Protein AF-A0A9E3T0I4-F1 (afdb_monomer)

Foldseek 3Di:
DPVVVVVVVVVVVVPPPPPDPPPPPPLADPVVLLLVLLQLLLVLCFPPDEQKKFQRFPAKDWDWADDDDPPQSHHGNHMDGLLTTFKMWFAAQDPVVSGWGKMWGFYAKPPALAPPPFGKIKIWFHTKMKGKPQHSVQADDWDNFFDKWFFQAWWFWFADQDPPGDGPDIDGGGDIWTFTAAEPVRQWTFTWDDDPATEITITGQVRTDPDDPNVPHYHDDPPHTHRQLEIEMAWQVVHHSHLLRGGKIKIAGAARYWGWGHYLNAIKTARGIWIWHADPQQKIKIAAQADWMWTPVVDPQTAIAAHQWMWIFRSVQRDNNHTPIDHIDGDDQSRLSSCVSLVSSCVNNVSSHNDRTDGWDWDWDDDDPDTDTATHGPDLCRRCVNVVVCVVVVSHDPVVCCRSCVPVPD

Nearest PDB structures (foldseek):
  6rk4-assembly1_A  TM=6.374E-01  e=1.412E-01  Staphylococcus simulans
  6biq-assembly4_C  TM=4.656E-01  e=5.226E-02  Trichomonas vaginalis
  7aqh-assembly7_E  TM=5.577E-01  e=1.761E-01  Staphylococcus phage 2638A
  7bng-assembly1_A  TM=5.946E-01  e=4.757E-01  Staphylococcus simulans
  4lxc-assembly1_A  TM=3.164E-01  e=1.761E-01  Staphylococcus simulans

Solvent-accessible surface area (backbone atoms only — not comparable to full-atom values): 21949 Å² total; per-residue (Å²): 124,70,70,65,54,55,54,54,53,54,55,58,62,69,65,68,66,81,78,69,79,78,74,76,72,72,82,67,63,63,61,68,53,55,54,50,47,36,43,45,26,32,60,38,38,47,86,66,52,79,42,25,36,24,33,19,28,52,62,44,47,68,45,54,70,69,91,74,65,92,75,63,62,65,51,66,49,29,65,46,54,36,73,40,47,41,33,43,35,27,31,34,55,37,85,88,82,66,41,41,6,26,33,41,32,27,30,44,34,74,56,64,46,62,48,84,94,54,39,27,34,37,36,36,29,11,8,24,38,41,32,46,63,40,55,64,92,70,35,47,74,62,44,69,72,45,48,77,43,34,25,60,36,74,33,64,24,11,69,41,87,45,99,84,39,60,74,71,46,73,47,56,50,71,41,79,36,36,30,45,25,24,34,86,83,67,52,21,33,36,28,46,50,86,72,101,46,54,46,77,28,18,35,51,49,91,38,37,46,81,77,68,83,66,83,81,41,44,72,51,55,98,81,57,40,22,42,65,19,26,25,39,68,47,29,43,62,94,48,78,78,29,72,80,51,45,40,36,38,38,41,34,39,34,83,67,31,80,37,51,36,24,57,66,55,26,32,36,36,36,33,21,31,38,38,38,36,42,50,101,77,59,26,40,36,43,37,22,53,24,45,20,34,32,37,26,64,88,48,100,73,51,46,59,32,40,46,48,19,28,35,41,25,45,53,91,51,45,54,93,32,30,49,63,57,45,80,62,38,75,53,49,63,73,57,46,57,50,50,52,46,54,59,56,38,52,74,45,25,42,83,65,46,89,69,90,75,72,77,50,41,66,49,66,50,86,54,100,87,52,78,52,72,45,79,46,53,98,55,48,72,73,50,39,46,54,45,51,52,33,41,76,69,63,60,38,54,72,68,59,43,41,67,78,38,61,85,79,73,117

Mean predicted aligned error: 8.03 Å

Structure (mmCIF, N/CA/C/O backbone):
data_AF-A0A9E3T0I4-F1
#
_entry.id   AF-A0A9E3T0I4-F1
#
loop_
_atom_site.group_PDB
_atom_site.id
_atom_site.type_symbol
_atom_site.label_atom_id
_atom_site.label_alt_id
_atom_site.label_comp_id
_atom_site.label_asym_id
_atom_site.label_entity_id
_atom_site.label_seq_id
_atom_site.pdbx_PDB_ins_code
_atom_site.Cartn_x
_atom_site.Cartn_y
_atom_site.Cartn_z
_atom_site.occupancy
_atom_site.B_iso_or_equiv
_atom_site.auth_seq_id
_atom_site.auth_comp_id
_atom_site.auth_asym_id
_atom_site.auth_atom_id
_atom_site.pdbx_PDB_model_num
ATOM 1 N N . MET A 1 1 ? -41.297 4.543 79.426 1.00 55.53 1 MET A N 1
ATOM 2 C CA . MET A 1 1 ? -40.274 5.336 78.706 1.00 55.53 1 MET A CA 1
ATOM 3 C C . MET A 1 1 ? -39.296 4.478 77.892 1.00 55.53 1 MET A C 1
ATOM 5 O O . MET A 1 1 ? -38.787 4.969 76.899 1.00 55.53 1 MET A O 1
ATOM 9 N N . ASN A 1 2 ? -39.104 3.191 78.221 1.00 55.69 2 ASN A N 1
ATOM 10 C CA . ASN A 1 2 ? -38.071 2.350 77.587 1.00 55.69 2 ASN A CA 1
ATOM 11 C C . ASN A 1 2 ? -38.501 1.653 76.277 1.00 55.69 2 ASN A C 1
ATOM 13 O O . ASN A 1 2 ? -37.648 1.272 75.488 1.00 55.69 2 ASN A O 1
ATOM 17 N N . LEU A 1 3 ? -39.807 1.534 76.000 1.00 51.41 3 LEU A N 1
ATOM 18 C CA . LEU A 1 3 ? -40.308 0.865 74.785 1.00 51.41 3 LEU A CA 1
ATOM 19 C C . LEU A 1 3 ? -40.292 1.775 73.539 1.00 51.41 3 LEU A C 1
ATOM 21 O O . LEU A 1 3 ? -40.102 1.305 72.424 1.00 51.41 3 LEU A O 1
ATOM 25 N N . ARG A 1 4 ? -40.446 3.095 73.728 1.00 54.53 4 ARG A N 1
ATOM 26 C CA . ARG A 1 4 ? -40.396 4.082 72.632 1.00 54.53 4 ARG A CA 1
ATOM 27 C C . ARG A 1 4 ? -38.970 4.355 72.150 1.00 54.53 4 ARG A C 1
ATOM 29 O O . ARG A 1 4 ? -38.782 4.635 70.975 1.00 54.53 4 ARG A O 1
ATOM 36 N N . LEU A 1 5 ? -37.979 4.223 73.035 1.00 55.31 5 LEU A N 1
ATOM 37 C CA . LEU A 1 5 ? -36.568 4.405 72.691 1.00 55.31 5 LEU A CA 1
ATOM 38 C C . LEU A 1 5 ? -36.035 3.234 71.847 1.00 55.31 5 LEU A C 1
ATOM 40 O O . LEU A 1 5 ? -35.306 3.455 70.886 1.00 55.31 5 LEU A O 1
ATOM 44 N N . GLY A 1 6 ? -36.472 2.004 72.148 1.00 57.31 6 GLY A N 1
ATOM 45 C CA . GLY A 1 6 ? -36.111 0.813 71.371 1.00 57.31 6 GLY A CA 1
ATOM 46 C C . GLY A 1 6 ? -36.679 0.817 69.949 1.00 57.31 6 GLY A C 1
ATOM 47 O O . GLY A 1 6 ? -35.990 0.416 69.018 1.00 57.31 6 GLY A O 1
ATOM 48 N N . LEU A 1 7 ? -37.897 1.338 69.757 1.00 58.22 7 LEU A N 1
ATOM 49 C CA . LEU A 1 7 ? -38.522 1.419 68.432 1.00 58.22 7 LEU A CA 1
ATOM 50 C C . LEU A 1 7 ? -37.847 2.467 67.527 1.00 58.22 7 LEU A C 1
ATOM 52 O O . LEU A 1 7 ? -37.729 2.253 66.326 1.00 58.22 7 LEU A O 1
ATOM 56 N N . ILE A 1 8 ? -37.363 3.572 68.108 1.00 62.03 8 ILE A N 1
ATOM 57 C CA . ILE A 1 8 ? -36.610 4.611 67.386 1.00 62.03 8 ILE A CA 1
ATOM 58 C C . ILE A 1 8 ? -35.216 4.101 66.994 1.00 62.03 8 ILE A C 1
ATOM 60 O O . ILE A 1 8 ? -34.776 4.353 65.876 1.00 62.03 8 ILE A O 1
ATOM 64 N N . LEU A 1 9 ? -34.551 3.325 67.861 1.00 58.12 9 LEU A N 1
ATOM 65 C CA . LEU A 1 9 ? -33.267 2.697 67.527 1.00 58.12 9 LEU A CA 1
ATOM 66 C C . LEU A 1 9 ? -33.405 1.640 66.418 1.00 58.12 9 LEU 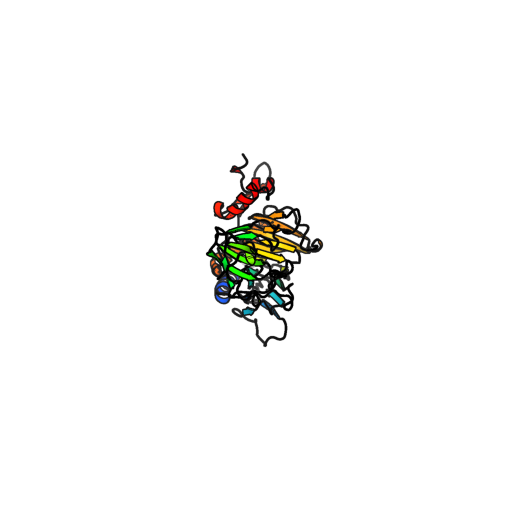A C 1
ATOM 68 O O . LEU A 1 9 ? -32.539 1.550 65.553 1.00 58.12 9 LEU A O 1
ATOM 72 N N . LEU A 1 10 ? -34.502 0.873 66.417 1.00 58.84 10 LEU A N 1
ATOM 73 C CA . LEU A 1 10 ? -34.778 -0.136 65.390 1.00 58.84 10 LEU A CA 1
ATOM 74 C C . LEU A 1 10 ? -35.120 0.503 64.031 1.00 58.84 10 LEU A C 1
ATOM 76 O O . LEU A 1 10 ? -34.691 -0.003 62.998 1.00 58.84 10 LEU A O 1
ATOM 80 N N . LEU A 1 11 ? -35.829 1.642 64.024 1.00 57.75 11 LEU A N 1
ATOM 81 C CA . LEU A 1 11 ? -36.086 2.410 62.800 1.00 57.75 11 LEU A CA 1
ATOM 82 C 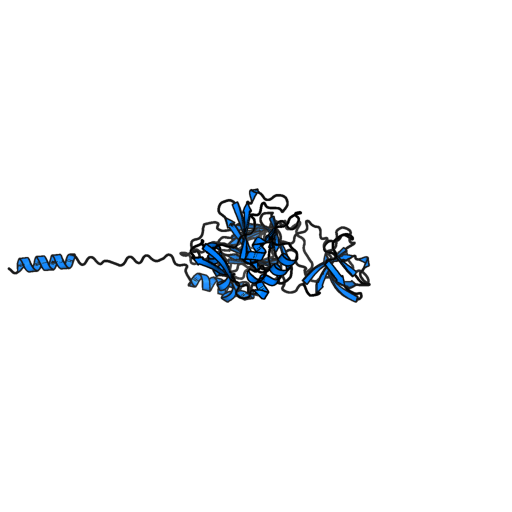C . LEU A 1 11 ? -34.817 3.078 62.247 1.00 57.75 11 LEU A C 1
ATOM 84 O O . LEU A 1 11 ? -34.652 3.139 61.035 1.00 57.75 11 LEU A O 1
ATOM 88 N N . LEU A 1 12 ? -33.909 3.545 63.112 1.00 56.75 12 LEU A N 1
ATOM 89 C CA . LEU A 1 12 ? -32.623 4.119 62.694 1.00 56.75 12 LEU A CA 1
ATOM 90 C C . LEU A 1 12 ? -31.660 3.060 62.132 1.00 56.75 12 LEU A C 1
ATOM 92 O O . LEU A 1 12 ? -30.899 3.369 61.219 1.00 56.75 12 LEU A O 1
ATOM 96 N N . LEU A 1 13 ? -31.726 1.809 62.607 1.00 54.31 13 LEU A N 1
ATOM 97 C CA . LEU A 1 13 ? -30.919 0.707 62.062 1.00 54.31 13 LEU A CA 1
ATOM 98 C C . LEU A 1 13 ? -31.402 0.217 60.684 1.00 54.31 13 LEU A C 1
ATOM 100 O O . LEU A 1 13 ? -30.601 -0.291 59.906 1.00 54.31 13 LEU A O 1
ATOM 104 N N . LEU A 1 14 ? -32.688 0.388 60.362 1.00 54.47 14 LEU A N 1
ATOM 105 C CA . LEU A 1 14 ? -33.283 -0.009 59.076 1.00 54.47 14 LEU A CA 1
ATOM 106 C C . LEU A 1 14 ? -33.079 1.023 57.949 1.00 54.47 14 LEU A C 1
ATOM 108 O O . LEU A 1 14 ? -33.332 0.707 56.790 1.00 54.47 14 LEU A O 1
ATOM 112 N N . VAL A 1 15 ? -32.593 2.230 58.265 1.00 54.12 15 VAL A N 1
ATOM 113 C CA . VAL A 1 15 ? -32.272 3.293 57.285 1.00 54.12 15 VAL A CA 1
ATOM 114 C C . VAL A 1 15 ? -30.789 3.280 56.878 1.00 54.12 15 VAL A C 1
ATOM 116 O O . VAL A 1 15 ? -30.377 4.036 56.002 1.00 54.12 15 VAL A O 1
ATOM 119 N N . ALA A 1 16 ? -29.988 2.345 57.405 1.00 53.03 16 ALA A N 1
ATOM 120 C CA . ALA A 1 16 ? -28.695 1.979 56.826 1.00 53.03 16 ALA A CA 1
ATOM 121 C C . ALA A 1 16 ? -28.902 1.153 55.540 1.00 53.03 16 ALA A C 1
ATOM 123 O O . ALA A 1 16 ? -28.479 0.004 55.424 1.00 53.03 16 ALA A O 1
ATOM 124 N N . VAL A 1 17 ? -29.600 1.744 54.568 1.00 55.88 17 VAL A N 1
ATOM 125 C CA . VAL A 1 17 ? -29.574 1.303 53.180 1.00 55.88 17 VAL A CA 1
ATOM 126 C C . VAL A 1 17 ? -28.122 1.420 52.747 1.00 55.88 17 VAL A C 1
ATOM 128 O O . VAL A 1 17 ? -27.553 2.511 52.712 1.00 55.88 17 VAL A O 1
ATOM 131 N N . VAL A 1 18 ? -27.513 0.269 52.489 1.00 53.00 18 VAL A N 1
ATOM 132 C CA . VAL A 1 18 ? -26.203 0.151 51.867 1.00 53.00 18 VAL A CA 1
ATOM 133 C C . VAL A 1 18 ? -26.298 0.864 50.522 1.00 53.00 18 VAL A C 1
ATOM 135 O O . VAL A 1 18 ? -26.811 0.317 49.550 1.00 53.00 18 VAL A O 1
ATOM 138 N N . VAL A 1 19 ? -25.843 2.114 50.475 1.00 50.12 19 VAL A N 1
ATOM 139 C CA . VAL A 1 19 ? -25.530 2.794 49.223 1.00 50.12 19 VAL A CA 1
ATOM 140 C C . VAL A 1 19 ? -24.282 2.094 48.703 1.00 50.12 19 VAL A C 1
ATOM 142 O O . VAL A 1 19 ? -23.159 2.476 49.023 1.00 50.12 19 VAL A O 1
ATOM 145 N N . MET A 1 20 ? -24.476 0.985 47.986 1.00 51.84 20 MET A N 1
ATOM 146 C CA . MET A 1 20 ? -23.408 0.418 47.176 1.00 51.84 20 MET A CA 1
ATOM 147 C C . MET A 1 20 ? -23.046 1.493 46.151 1.00 51.84 20 MET A C 1
ATOM 149 O O . MET A 1 20 ? -23.946 1.958 45.443 1.00 51.84 20 MET A O 1
ATOM 153 N N . PRO A 1 21 ? -21.781 1.936 46.067 1.00 42.34 21 PRO A N 1
ATOM 154 C CA . PRO A 1 21 ? -21.374 2.708 44.914 1.00 42.34 21 PRO A CA 1
ATOM 155 C C . PRO A 1 21 ? -21.600 1.792 43.711 1.00 42.34 21 PRO A C 1
ATOM 157 O O . PRO A 1 21 ? -20.989 0.730 43.610 1.00 42.34 21 PRO A O 1
ATOM 160 N N . ALA A 1 22 ? -22.530 2.164 42.833 1.00 36.88 22 ALA A N 1
ATOM 161 C CA . ALA A 1 22 ? -22.562 1.605 41.498 1.00 36.88 22 ALA A CA 1
ATOM 162 C C . ALA A 1 22 ? -21.222 1.991 40.869 1.00 36.88 22 ALA A C 1
ATOM 164 O O . ALA A 1 22 ? -21.017 3.148 40.501 1.00 36.88 22 ALA A O 1
ATOM 165 N N . GLN A 1 23 ? -20.272 1.058 40.834 1.00 39.22 23 GLN A N 1
ATOM 166 C CA . GLN A 1 23 ? -19.141 1.204 39.941 1.00 39.22 23 GLN A CA 1
ATOM 167 C C . GLN A 1 23 ? -19.738 1.130 38.540 1.00 39.22 23 GLN A C 1
ATOM 169 O O . GLN A 1 23 ? -20.086 0.055 38.061 1.00 39.22 23 GLN A O 1
ATOM 174 N N . ALA A 1 24 ? -19.931 2.287 37.911 1.00 35.84 24 ALA A N 1
ATOM 175 C CA . ALA A 1 24 ? -19.919 2.345 36.466 1.00 35.84 24 ALA A CA 1
ATOM 176 C C . ALA A 1 24 ? -18.522 1.854 36.075 1.00 35.84 24 ALA A C 1
ATOM 178 O O . ALA A 1 24 ? -17.554 2.602 36.182 1.00 35.84 24 ALA A O 1
ATOM 179 N N . GLN A 1 25 ? -18.386 0.561 35.774 1.00 46.06 25 GLN A N 1
ATOM 180 C CA . GLN A 1 25 ? -17.223 0.077 35.051 1.00 46.06 25 GLN A CA 1
ATOM 181 C C . GLN A 1 25 ? -17.261 0.825 33.725 1.00 46.06 25 GLN A C 1
ATOM 183 O O . GLN A 1 25 ? -18.098 0.537 32.871 1.00 46.06 25 GLN A O 1
ATOM 188 N N . GLU A 1 26 ? -16.424 1.856 33.603 1.00 48.97 26 GLU A N 1
ATOM 189 C CA . GLU A 1 26 ? -16.009 2.330 32.293 1.00 48.97 26 GLU A CA 1
ATOM 190 C C . GLU A 1 26 ? -15.611 1.084 31.509 1.00 48.97 26 GLU A C 1
ATOM 192 O O . GLU A 1 26 ? -14.873 0.231 32.010 1.00 48.97 26 GLU A O 1
ATOM 197 N N . ASP A 1 27 ? -16.191 0.937 30.327 1.00 61.56 27 ASP A N 1
ATOM 198 C CA . ASP A 1 27 ? -16.024 -0.205 29.441 1.00 61.56 27 ASP A CA 1
ATOM 199 C C . ASP A 1 27 ? -14.625 -0.159 28.787 1.00 61.56 27 ASP A C 1
ATOM 201 O O . ASP A 1 27 ? -14.471 -0.071 27.567 1.00 61.56 27 ASP A O 1
ATOM 205 N N . VAL A 1 28 ? -13.591 -0.124 29.636 1.00 73.56 28 VAL A N 1
ATOM 206 C CA . VAL A 1 28 ? -12.182 0.055 29.290 1.00 73.56 28 VAL A CA 1
ATOM 207 C C . VAL A 1 28 ? -11.712 -1.153 28.491 1.00 73.56 28 VAL A C 1
ATOM 209 O O . VAL A 1 28 ? -12.000 -2.304 28.821 1.00 73.56 28 VAL A O 1
ATOM 212 N N . CYS A 1 29 ? -10.964 -0.882 27.427 1.00 83.56 29 CYS A N 1
ATOM 213 C CA . CYS A 1 29 ? -10.322 -1.903 26.618 1.00 83.56 29 CYS A CA 1
ATOM 214 C C . CYS A 1 29 ? -9.434 -2.817 27.485 1.00 83.56 29 CYS A C 1
ATOM 216 O O . CYS A 1 29 ? -8.599 -2.307 28.236 1.00 83.56 29 CYS A O 1
ATOM 218 N N . PRO A 1 30 ? -9.565 -4.155 27.397 1.00 87.50 30 PRO A N 1
ATOM 219 C CA . PRO A 1 30 ? -8.731 -5.072 28.167 1.00 87.50 30 PRO A CA 1
ATOM 220 C C . PRO A 1 30 ? -7.253 -4.979 27.755 1.00 87.50 30 PRO A C 1
ATOM 222 O O . PRO A 1 30 ? -6.804 -5.647 26.824 1.00 87.50 30 PRO A O 1
ATOM 225 N N . ALA A 1 31 ? -6.480 -4.151 28.463 1.00 87.00 31 ALA A N 1
ATOM 226 C CA . ALA A 1 31 ? -5.079 -3.878 28.137 1.00 87.00 31 ALA A CA 1
ATOM 227 C C . ALA A 1 31 ? -4.225 -5.156 28.050 1.00 87.00 31 ALA A C 1
ATOM 229 O O . ALA A 1 31 ? -3.349 -5.252 27.198 1.00 87.00 31 ALA A O 1
ATOM 230 N N . GLU A 1 32 ? -4.518 -6.164 28.877 1.00 89.19 32 GLU A N 1
ATOM 231 C CA . GLU A 1 32 ? -3.823 -7.457 28.854 1.00 89.19 32 GLU A CA 1
ATOM 232 C C . GLU A 1 32 ? -3.977 -8.191 27.513 1.00 89.19 32 GLU A C 1
ATOM 234 O O . GLU A 1 32 ? -3.007 -8.760 27.014 1.00 89.19 32 GLU A O 1
ATOM 239 N N . ILE A 1 33 ? -5.163 -8.138 26.893 1.00 90.19 33 ILE A N 1
ATOM 240 C CA . ILE A 1 33 ? -5.406 -8.776 25.592 1.00 90.19 33 ILE A CA 1
ATOM 241 C C . ILE A 1 33 ? -4.611 -8.059 24.505 1.00 90.19 33 ILE A C 1
ATOM 243 O O . ILE A 1 33 ? -3.944 -8.722 23.714 1.00 90.19 33 ILE A O 1
ATOM 247 N N . LEU A 1 34 ? -4.653 -6.722 24.485 1.00 91.94 34 LEU A N 1
ATOM 248 C CA . LEU A 1 34 ? -3.919 -5.920 23.504 1.00 91.94 34 LEU A CA 1
ATOM 249 C C . LEU A 1 34 ? -2.412 -6.186 23.605 1.00 91.94 34 LEU A C 1
ATOM 251 O O . LEU A 1 34 ? -1.770 -6.475 22.600 1.00 91.94 34 LEU A O 1
ATOM 255 N N . GLU A 1 35 ? -1.845 -6.138 24.812 1.00 92.56 35 GLU A N 1
ATOM 256 C CA . GLU A 1 35 ? -0.412 -6.369 25.016 1.00 92.56 35 GLU A CA 1
ATOM 257 C C . GLU A 1 35 ? 0.003 -7.790 24.615 1.00 92.56 35 GLU A C 1
ATOM 259 O O . GLU A 1 35 ? 0.992 -7.958 23.898 1.00 92.56 35 GLU A O 1
ATOM 264 N N . ARG A 1 36 ? -0.763 -8.813 25.019 1.00 94.19 36 ARG A N 1
ATOM 265 C CA . ARG A 1 36 ? -0.485 -10.207 24.648 1.00 94.19 36 ARG A CA 1
ATOM 266 C C . ARG A 1 36 ? -0.543 -10.403 23.137 1.00 94.19 36 ARG A C 1
ATOM 268 O O . ARG A 1 36 ? 0.401 -10.947 22.571 1.00 94.19 36 ARG A O 1
ATOM 275 N N . ALA A 1 37 ? -1.615 -9.939 22.495 1.00 95.31 37 ALA A N 1
ATOM 276 C CA . ALA A 1 37 ? -1.819 -10.110 21.062 1.00 95.31 37 ALA A CA 1
ATOM 277 C C . ALA A 1 37 ? -0.660 -9.513 20.255 1.00 95.31 37 ALA A C 1
ATOM 279 O O . ALA A 1 37 ? -0.142 -10.162 19.352 1.00 95.31 37 ALA A O 1
ATOM 280 N N . LEU A 1 38 ? -0.193 -8.313 20.618 1.00 95.94 38 LEU A N 1
ATOM 281 C CA . LEU A 1 38 ? 0.902 -7.651 19.910 1.00 95.94 38 LEU A CA 1
ATOM 282 C C . LEU A 1 38 ? 2.272 -8.307 20.155 1.00 95.94 38 LEU A C 1
ATOM 284 O O . LEU A 1 38 ? 3.086 -8.367 19.236 1.00 95.94 38 LEU A O 1
ATOM 288 N N . VAL A 1 39 ? 2.540 -8.820 21.360 1.00 96.56 39 VAL A N 1
ATOM 289 C CA 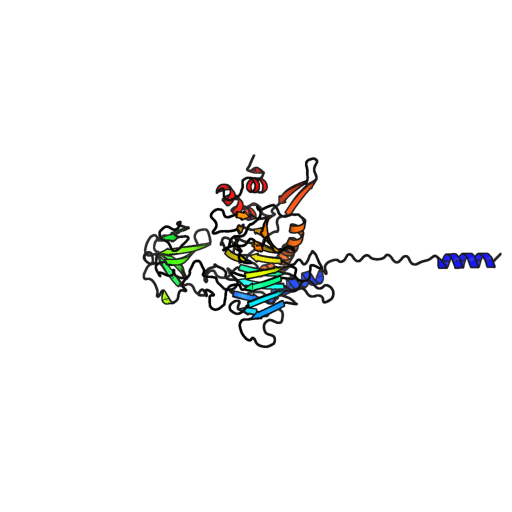. VAL A 1 39 ? 3.782 -9.564 21.649 1.00 96.56 39 VAL A CA 1
ATOM 290 C C . VAL A 1 39 ? 3.813 -10.901 20.904 1.00 96.56 39 VAL A C 1
ATOM 292 O O . VAL A 1 39 ? 4.826 -11.258 20.295 1.00 96.56 39 VAL A O 1
ATOM 295 N N . GLU A 1 40 ? 2.705 -11.642 20.933 1.00 97.19 40 GLU A N 1
ATOM 296 C CA . GLU A 1 40 ? 2.595 -12.922 20.234 1.00 97.19 40 GLU A CA 1
ATOM 297 C C . GLU A 1 40 ? 2.658 -12.735 18.721 1.00 97.19 40 GLU A C 1
ATOM 299 O O . GLU A 1 40 ? 3.399 -13.457 18.064 1.00 97.19 40 GLU A O 1
ATOM 304 N N . LEU A 1 41 ? 1.996 -11.713 18.173 1.00 97.06 41 LEU A N 1
ATOM 305 C CA . LEU A 1 41 ? 2.074 -11.348 16.758 1.00 97.06 41 LEU A CA 1
ATOM 306 C C . LEU A 1 41 ? 3.526 -11.202 16.278 1.00 97.06 41 LEU A C 1
ATOM 308 O O . LEU A 1 41 ? 3.914 -11.816 15.280 1.00 97.06 41 LEU A O 1
ATOM 312 N N . GLY A 1 42 ? 4.337 -10.426 17.008 1.00 97.00 42 GLY A N 1
ATOM 313 C CA . GLY A 1 42 ? 5.752 -10.216 16.687 1.00 97.00 42 GLY A CA 1
ATOM 314 C C . GLY A 1 42 ? 6.561 -11.515 16.664 1.00 97.00 42 GLY A C 1
ATOM 315 O O . GLY A 1 42 ? 7.475 -11.658 15.852 1.00 97.00 42 GLY A O 1
ATOM 316 N N . THR A 1 43 ? 6.194 -12.485 17.505 1.00 97.62 43 THR A N 1
ATOM 317 C CA . THR A 1 43 ? 6.843 -13.802 17.582 1.00 97.62 43 THR A CA 1
ATOM 318 C C . THR A 1 43 ? 6.347 -14.744 16.481 1.00 97.62 43 THR A C 1
ATOM 320 O O . THR A 1 43 ? 7.151 -15.312 15.743 1.00 97.62 43 THR A O 1
ATOM 323 N N . ASN A 1 44 ? 5.029 -14.878 16.337 1.00 98.06 44 ASN A N 1
ATOM 324 C CA . ASN A 1 44 ? 4.366 -15.821 15.439 1.00 98.06 44 ASN A CA 1
ATOM 325 C C . ASN A 1 44 ? 4.671 -15.518 13.966 1.00 98.06 44 ASN A C 1
ATOM 327 O O . ASN A 1 44 ? 4.933 -16.427 13.176 1.00 98.06 44 ASN A O 1
ATOM 331 N N . CYS A 1 45 ? 4.688 -14.233 13.601 1.00 98.06 45 CYS A N 1
ATOM 332 C CA . CYS A 1 45 ? 4.924 -13.791 12.227 1.00 98.06 45 CYS A CA 1
ATOM 333 C C . CYS A 1 45 ? 6.364 -13.354 11.947 1.00 98.06 45 CYS A C 1
ATOM 335 O O . CYS A 1 45 ? 6.639 -12.828 10.867 1.00 98.06 45 CYS A O 1
ATOM 337 N N . ALA A 1 46 ? 7.304 -13.594 12.867 1.00 96.06 46 ALA A N 1
ATOM 338 C CA . ALA A 1 46 ? 8.713 -13.295 12.635 1.00 96.06 46 ALA A CA 1
ATOM 339 C C . ALA A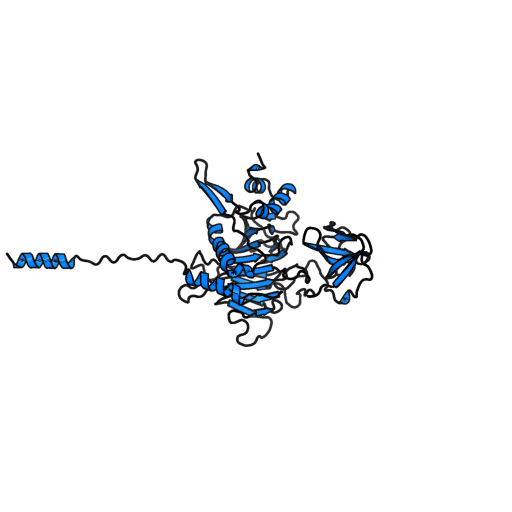 1 46 ? 9.229 -13.975 11.353 1.00 96.06 46 ALA A C 1
ATOM 341 O O . ALA A 1 46 ? 8.827 -15.097 11.022 1.00 96.06 46 ALA A O 1
ATOM 342 N N . ASN A 1 47 ? 10.140 -13.303 10.641 1.00 92.50 47 ASN A N 1
ATOM 343 C CA . ASN A 1 47 ? 10.771 -13.799 9.411 1.00 92.50 47 ASN A CA 1
ATOM 344 C C . ASN A 1 47 ? 9.759 -14.276 8.351 1.00 92.50 47 ASN A C 1
ATOM 346 O O . ASN A 1 47 ? 9.962 -15.305 7.707 1.00 92.50 47 ASN A O 1
ATOM 350 N N . LEU A 1 48 ? 8.630 -13.574 8.202 1.00 94.69 48 LEU A N 1
ATOM 351 C CA . LEU A 1 48 ? 7.672 -13.850 7.133 1.00 94.69 48 LEU A CA 1
ATOM 352 C C . LEU A 1 48 ? 8.333 -13.690 5.767 1.00 94.69 48 LEU A C 1
ATOM 354 O O . LEU A 1 48 ? 8.796 -12.607 5.421 1.00 94.69 48 LEU A O 1
ATOM 358 N N . GLY A 1 49 ? 8.394 -14.789 5.013 1.00 91.50 49 GLY A N 1
ATOM 359 C CA . GLY A 1 49 ? 8.914 -14.799 3.650 1.00 91.50 49 GLY A CA 1
ATOM 360 C C . GLY A 1 49 ? 8.079 -13.919 2.723 1.00 91.50 49 GLY A C 1
ATOM 361 O O . GLY A 1 49 ? 6.975 -13.505 3.071 1.00 91.50 49 GLY A O 1
ATOM 362 N N . ARG A 1 50 ? 8.615 -13.618 1.541 1.00 90.50 50 ARG A N 1
ATOM 363 C CA . ARG A 1 50 ? 7.884 -12.908 0.485 1.00 90.50 50 ARG A CA 1
ATOM 364 C C . ARG A 1 50 ? 6.646 -13.704 0.061 1.00 90.50 50 ARG A C 1
ATOM 366 O O . ARG A 1 50 ? 6.647 -14.929 0.123 1.00 90.50 50 ARG A O 1
ATOM 373 N N . ASN A 1 51 ? 5.610 -12.996 -0.379 1.00 93.88 51 ASN A N 1
ATOM 374 C CA . ASN A 1 51 ? 4.352 -13.548 -0.877 1.00 93.88 51 ASN A CA 1
ATOM 375 C C . ASN A 1 51 ? 3.739 -14.585 0.064 1.00 93.88 51 ASN A C 1
ATOM 377 O O . ASN A 1 51 ? 3.221 -15.604 -0.380 1.00 93.88 51 ASN A O 1
ATOM 381 N N . ASN A 1 52 ? 3.784 -14.315 1.368 1.00 96.88 52 ASN A N 1
ATOM 382 C CA . ASN A 1 52 ? 3.198 -15.180 2.383 1.00 96.88 52 ASN A CA 1
ATOM 383 C C . ASN A 1 52 ? 2.269 -14.395 3.315 1.00 96.88 52 ASN A C 1
ATOM 385 O O . ASN A 1 52 ? 2.560 -13.259 3.692 1.00 96.88 52 ASN A O 1
ATOM 389 N N . ALA A 1 53 ? 1.180 -15.035 3.727 1.00 98.38 53 ALA A N 1
ATOM 390 C CA . ALA A 1 53 ? 0.331 -14.627 4.835 1.00 98.38 53 ALA A CA 1
ATOM 391 C C . ALA A 1 53 ? 0.739 -15.357 6.117 1.00 98.38 53 ALA A C 1
ATOM 393 O O . ALA A 1 53 ? 1.231 -16.484 6.080 1.00 98.38 53 ALA A O 1
ATOM 394 N N . CYS A 1 54 ? 0.500 -14.722 7.257 1.00 98.62 54 CYS A N 1
ATOM 395 C CA . CYS A 1 54 ? 0.681 -15.275 8.587 1.00 98.62 54 CYS A CA 1
ATOM 396 C C . CYS A 1 54 ? -0.582 -15.048 9.416 1.00 98.62 54 CYS A C 1
ATOM 398 O O . CYS A 1 54 ? -1.087 -13.925 9.474 1.00 98.62 54 CYS A O 1
ATOM 400 N N . TYR A 1 55 ? -1.041 -16.101 10.094 1.00 98.31 55 TYR A N 1
ATOM 401 C CA . TYR A 1 55 ? -2.251 -16.078 10.921 1.00 98.31 55 TYR A CA 1
ATOM 402 C C . TYR A 1 55 ? -2.176 -15.066 12.076 1.00 98.31 55 TYR A C 1
ATOM 404 O O . TYR A 1 55 ? -3.202 -14.574 12.500 1.00 98.31 55 TYR A O 1
ATOM 412 N N . GLY A 1 56 ? -0.985 -14.725 12.581 1.00 97.38 56 GLY A N 1
ATOM 413 C CA . GLY A 1 56 ? -0.792 -13.670 13.587 1.00 97.38 56 GLY A CA 1
ATOM 414 C C . GLY A 1 56 ? -1.310 -14.002 14.985 1.00 97.38 56 GLY A C 1
ATOM 415 O O . GLY A 1 56 ? -0.524 -14.439 15.831 1.00 97.38 56 GLY A O 1
ATOM 416 N N . PHE A 1 57 ? -2.595 -13.765 15.239 1.00 95.75 57 PHE A N 1
ATOM 417 C CA . PHE A 1 57 ? -3.269 -13.983 16.524 1.00 95.75 57 PHE A CA 1
ATOM 418 C C . PHE A 1 57 ? -4.692 -14.544 16.322 1.00 95.75 57 PHE A C 1
ATOM 420 O O . PHE A 1 57 ? -5.085 -14.784 15.193 1.00 95.75 57 PHE A O 1
ATOM 427 N N . ASN A 1 58 ? -5.440 -14.818 17.397 1.00 92.94 58 ASN A N 1
ATOM 428 C CA . ASN A 1 58 ? -6.735 -15.526 17.381 1.00 92.94 58 ASN A CA 1
ATOM 429 C C . ASN A 1 58 ? -7.764 -14.972 16.374 1.00 92.94 58 ASN A C 1
ATOM 431 O O . ASN A 1 58 ? -7.799 -13.777 16.125 1.00 92.94 58 ASN A O 1
ATOM 435 N N . ASP A 1 59 ? -8.676 -15.828 15.902 1.00 94.50 59 ASP A N 1
ATOM 436 C CA . ASP A 1 59 ? -9.831 -15.482 15.053 1.00 94.50 59 ASP A CA 1
ATOM 437 C C . ASP A 1 59 ? -9.484 -14.889 13.678 1.00 94.50 59 ASP A C 1
ATOM 439 O O . ASP A 1 59 ? -10.016 -13.861 13.242 1.00 94.50 59 ASP A O 1
ATOM 443 N N . VAL A 1 60 ? -8.616 -15.603 12.964 1.00 97.44 60 VAL A N 1
ATOM 444 C CA . VAL A 1 60 ? -8.349 -15.403 11.537 1.00 97.44 60 VAL A CA 1
ATOM 445 C C . VAL A 1 60 ? -8.938 -16.557 10.729 1.00 97.44 60 VAL A C 1
ATOM 447 O O . VAL A 1 60 ? -8.902 -17.719 11.136 1.00 97.44 60 VAL A O 1
ATOM 450 N N . GLN A 1 61 ? -9.526 -16.224 9.587 1.00 97.06 61 GLN A N 1
ATOM 451 C CA . GLN A 1 61 ? -10.102 -17.153 8.620 1.00 97.06 61 GLN A CA 1
ATOM 452 C C . GLN A 1 61 ? -9.540 -16.830 7.240 1.00 97.06 61 GLN A C 1
ATOM 454 O O . GLN A 1 61 ? -9.320 -15.662 6.927 1.00 97.06 61 GLN A O 1
ATOM 459 N N . ALA A 1 62 ? -9.326 -17.848 6.417 1.00 97.88 62 ALA A N 1
ATOM 460 C CA . ALA A 1 62 ? -8.817 -17.678 5.066 1.00 97.88 62 ALA A CA 1
ATOM 461 C C . ALA A 1 62 ? -9.474 -18.674 4.112 1.00 97.88 62 ALA A C 1
ATOM 463 O O . ALA A 1 62 ? -9.667 -19.838 4.472 1.00 97.88 62 ALA A O 1
ATOM 464 N N . ASP A 1 63 ? -9.768 -18.212 2.900 1.00 97.69 63 ASP A N 1
ATOM 465 C CA . ASP A 1 63 ? -10.201 -19.054 1.792 1.00 97.69 63 ASP A CA 1
ATOM 466 C C . ASP A 1 63 ? -9.062 -19.202 0.782 1.00 97.69 63 ASP A C 1
ATOM 468 O O . ASP A 1 63 ? -8.292 -18.269 0.538 1.00 97.69 63 ASP A O 1
ATOM 472 N N . PHE A 1 64 ? -8.957 -20.388 0.183 1.00 97.12 64 PHE A N 1
ATOM 473 C CA . PHE A 1 64 ? -7.865 -20.747 -0.715 1.00 97.12 64 PHE A CA 1
ATOM 474 C C . PHE A 1 64 ? -8.376 -21.244 -2.060 1.00 97.12 64 PHE A C 1
ATOM 476 O O . PHE A 1 64 ? -9.448 -21.840 -2.181 1.00 97.12 64 PHE A O 1
ATOM 483 N N . VAL A 1 65 ? -7.540 -21.057 -3.072 1.00 93.75 65 VAL A N 1
ATOM 484 C CA . VAL A 1 65 ? -7.734 -21.593 -4.409 1.00 93.75 65 VAL A CA 1
ATOM 485 C C . VAL A 1 65 ? -7.513 -23.104 -4.356 1.00 93.75 65 VAL A C 1
ATOM 487 O O . VAL A 1 65 ? -6.395 -23.594 -4.202 1.00 93.75 65 VAL A O 1
ATOM 490 N N . GLY A 1 66 ? -8.601 -23.858 -4.501 1.00 91.44 66 GLY A N 1
ATOM 491 C CA . GLY A 1 66 ? -8.580 -25.317 -4.424 1.00 91.44 66 GLY A CA 1
ATOM 492 C C . GLY A 1 66 ? -8.706 -25.860 -2.997 1.00 91.44 66 GLY A C 1
ATOM 493 O O . GLY A 1 66 ? -8.923 -25.136 -2.032 1.00 91.44 66 GLY A O 1
ATOM 494 N N . ALA A 1 67 ? -8.639 -27.185 -2.862 1.00 93.12 67 ALA A N 1
ATOM 495 C CA . ALA A 1 67 ? -8.823 -27.844 -1.572 1.00 93.12 67 ALA A CA 1
ATOM 496 C C . ALA A 1 67 ? -7.524 -27.843 -0.751 1.00 93.12 67 ALA A C 1
ATOM 498 O O . ALA A 1 67 ? -6.498 -28.341 -1.214 1.00 93.12 67 ALA A O 1
ATOM 499 N N . VAL A 1 68 ? -7.602 -27.369 0.492 1.00 95.88 68 VAL A N 1
ATOM 500 C CA . VAL A 1 68 ? -6.520 -27.444 1.485 1.00 95.88 68 VAL A CA 1
ATOM 501 C C . VAL A 1 68 ? -6.818 -28.512 2.550 1.00 95.88 68 VAL A C 1
ATOM 503 O O . VAL A 1 68 ? -7.984 -28.861 2.763 1.00 95.88 68 VAL A O 1
ATOM 506 N N . PRO A 1 69 ? -5.798 -29.076 3.226 1.00 94.75 69 PRO A N 1
ATOM 507 C CA . PRO A 1 69 ? -6.011 -30.019 4.322 1.00 94.75 69 PRO A CA 1
ATOM 508 C C . PRO A 1 69 ? -6.817 -29.413 5.479 1.00 94.75 69 PRO A C 1
ATOM 510 O O . PRO A 1 69 ? -6.748 -28.216 5.750 1.00 94.75 69 PRO A O 1
ATOM 513 N N . SER A 1 70 ? -7.531 -30.257 6.227 1.00 92.19 70 SER A N 1
ATOM 514 C CA . SER A 1 70 ? -8.200 -29.825 7.459 1.00 92.19 70 SER A CA 1
ATOM 515 C C . SER A 1 70 ? -7.186 -29.260 8.457 1.00 92.19 70 SER A C 1
ATOM 517 O O . SER A 1 70 ? -6.202 -29.935 8.766 1.00 92.19 70 SER A O 1
ATOM 519 N N . GLY A 1 71 ? -7.455 -28.069 8.993 1.00 91.88 71 GLY A N 1
ATOM 520 C CA . GLY A 1 71 ? -6.561 -27.388 9.934 1.00 91.88 71 GLY A CA 1
ATOM 521 C C . GLY A 1 71 ? -5.422 -26.605 9.272 1.00 91.88 71 GLY A C 1
ATOM 522 O O . GLY A 1 71 ? -4.566 -26.084 9.980 1.00 91.88 71 GLY A O 1
ATOM 523 N N . PHE A 1 72 ? -5.392 -26.498 7.941 1.00 96.50 72 PHE A N 1
ATOM 524 C CA . PHE A 1 72 ? -4.496 -25.564 7.265 1.00 96.50 72 PHE A CA 1
ATOM 525 C C . PHE A 1 72 ? -4.876 -24.116 7.604 1.00 96.50 72 PHE A C 1
ATOM 527 O O . PHE A 1 72 ? -6.051 -23.765 7.516 1.00 96.50 72 PHE A O 1
ATOM 534 N N . PHE A 1 73 ? -3.887 -23.302 7.985 1.00 97.50 73 PHE A N 1
ATOM 535 C CA . PHE A 1 73 ? -4.058 -21.885 8.327 1.00 97.50 73 PHE A CA 1
ATOM 536 C C . PHE A 1 73 ? -5.154 -21.642 9.380 1.00 97.50 73 PHE A C 1
ATOM 538 O O . PHE A 1 73 ? -6.085 -20.866 9.180 1.00 97.50 73 PHE A O 1
ATOM 545 N N . SER A 1 74 ? -5.069 -22.357 10.502 1.00 96.19 74 SER A N 1
ATOM 546 C CA . SER A 1 74 ? -6.109 -22.384 11.539 1.00 96.19 74 SER A CA 1
ATOM 547 C C . SER A 1 74 ? -5.641 -21.946 12.926 1.00 96.19 74 SER A C 1
ATOM 549 O O . SER A 1 74 ? -6.468 -21.820 13.829 1.00 96.19 74 SER A O 1
ATOM 551 N N . GLN A 1 75 ? -4.342 -21.710 13.112 1.00 96.75 75 GLN A N 1
ATOM 552 C CA . GLN A 1 75 ? -3.774 -21.317 14.400 1.00 96.75 75 GLN A CA 1
ATOM 553 C C . GLN A 1 75 ? -2.600 -20.337 14.244 1.00 96.75 75 GLN A C 1
ATOM 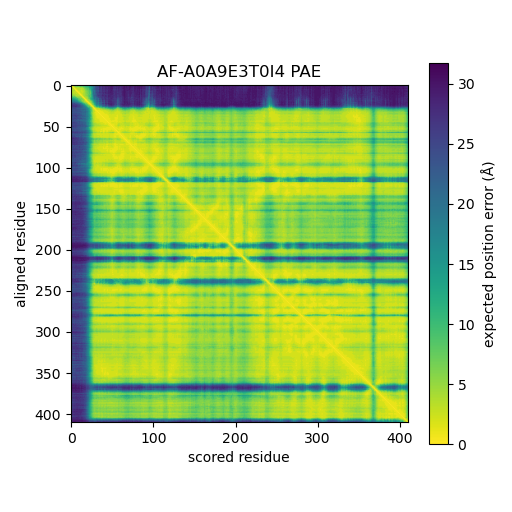555 O O . GLN A 1 75 ? -1.986 -20.258 13.174 1.00 96.75 75 GLN A O 1
ATOM 560 N N . PRO A 1 76 ? -2.234 -19.608 15.316 1.00 97.62 76 PRO A N 1
ATOM 561 C CA . PRO A 1 76 ? -1.101 -18.694 15.279 1.00 97.62 76 PRO A CA 1
ATOM 562 C C . PRO A 1 76 ? 0.199 -19.371 14.824 1.00 97.62 76 PRO A C 1
ATOM 564 O O . PRO A 1 76 ? 0.480 -20.513 15.178 1.00 97.62 76 PRO A O 1
ATOM 567 N N . SER A 1 77 ? 1.017 -18.622 14.080 1.00 97.44 77 SER A N 1
ATOM 568 C CA . SER A 1 77 ? 2.230 -19.072 13.366 1.00 97.44 77 SER A CA 1
ATOM 569 C C . SER A 1 77 ? 2.010 -19.872 12.078 1.00 97.44 77 SER A C 1
ATOM 571 O O . SER A 1 77 ? 2.990 -20.095 11.360 1.00 97.44 77 SER A O 1
ATOM 573 N N . ASP A 1 78 ? 0.777 -20.263 11.738 1.00 98.25 78 ASP A N 1
ATOM 574 C CA . ASP A 1 78 ? 0.506 -20.845 10.422 1.00 98.25 78 ASP A CA 1
ATOM 575 C C . ASP A 1 78 ? 0.780 -19.824 9.306 1.00 98.25 78 ASP A C 1
ATOM 577 O O . ASP A 1 78 ? 0.573 -18.613 9.466 1.00 98.25 78 ASP A O 1
ATOM 581 N N . ARG A 1 79 ? 1.253 -20.333 8.162 1.00 98.00 79 ARG A N 1
ATOM 582 C CA . ARG A 1 79 ? 1.628 -19.547 6.982 1.00 98.00 79 ARG A CA 1
ATOM 583 C C . ARG A 1 79 ? 0.990 -20.124 5.733 1.00 98.00 79 ARG A C 1
ATOM 585 O O . ARG A 1 79 ? 0.799 -21.337 5.647 1.00 98.00 79 ARG A O 1
ATOM 592 N N . ALA A 1 80 ? 0.701 -19.258 4.774 1.00 97.69 80 ALA A N 1
ATOM 593 C CA . ALA A 1 80 ? 0.198 -19.667 3.474 1.00 97.69 80 ALA A CA 1
ATOM 594 C C . ALA A 1 80 ? 0.737 -18.763 2.365 1.00 97.69 80 ALA A C 1
ATOM 596 O O . ALA A 1 80 ? 0.872 -17.556 2.565 1.00 97.69 80 ALA A O 1
ATOM 597 N N . ASP A 1 81 ? 1.005 -19.343 1.197 1.00 96.06 81 ASP A N 1
ATOM 598 C CA . ASP A 1 81 ? 1.428 -18.589 0.019 1.00 96.06 81 ASP A CA 1
ATOM 599 C C . ASP A 1 81 ? 0.279 -17.729 -0.516 1.00 96.06 81 ASP A C 1
ATOM 601 O O . ASP A 1 81 ? -0.851 -18.197 -0.672 1.00 96.06 81 ASP A O 1
ATOM 605 N N . LEU A 1 82 ? 0.578 -16.474 -0.857 1.00 96.19 82 LEU A N 1
ATOM 606 C CA . LEU A 1 82 ? -0.411 -15.548 -1.413 1.00 96.19 82 LEU A CA 1
ATOM 607 C C . LEU A 1 82 ? -0.905 -15.989 -2.793 1.00 96.19 82 LEU A C 1
ATOM 609 O O . LEU A 1 82 ? -2.044 -15.711 -3.132 1.00 96.19 82 LEU A O 1
ATOM 613 N N . ASN A 1 83 ? -0.105 -16.747 -3.551 1.00 92.88 83 ASN A N 1
ATOM 614 C CA . ASN A 1 83 ? -0.489 -17.266 -4.871 1.00 92.88 83 ASN A CA 1
ATOM 615 C C . ASN A 1 83 ? -1.749 -18.151 -4.837 1.00 92.88 83 ASN A C 1
ATOM 617 O O . ASN A 1 83 ? -2.382 -18.356 -5.870 1.00 92.88 83 ASN A O 1
ATOM 621 N N . VAL A 1 84 ? -2.069 -18.734 -3.679 1.00 94.19 84 VAL A N 1
ATOM 622 C CA . VAL A 1 84 ? -3.241 -19.601 -3.493 1.00 94.19 84 VAL A CA 1
ATOM 623 C C . VAL A 1 84 ? -4.225 -19.043 -2.469 1.00 94.19 84 VAL A C 1
ATOM 625 O O . VAL A 1 84 ? -5.253 -19.671 -2.235 1.00 94.19 84 VAL A O 1
ATOM 628 N N . LEU A 1 85 ? -3.933 -17.901 -1.844 1.00 97.19 85 LEU A N 1
ATOM 629 C CA . LEU A 1 85 ? -4.819 -17.254 -0.881 1.00 97.19 85 LEU A CA 1
ATOM 630 C C . LEU A 1 85 ? -5.842 -16.404 -1.636 1.00 97.19 85 LEU A C 1
ATOM 632 O O . LEU A 1 85 ? -5.478 -15.429 -2.279 1.00 97.19 85 LEU A O 1
ATOM 636 N N . GLN A 1 86 ? -7.121 -16.755 -1.535 1.00 97.25 86 GLN A N 1
ATOM 637 C CA . GLN A 1 86 ? -8.199 -16.008 -2.178 1.00 97.25 86 GLN A CA 1
ATOM 638 C C . GLN A 1 86 ? -8.696 -14.871 -1.285 1.00 97.25 86 GLN A C 1
ATOM 640 O O . GLN A 1 86 ? -8.864 -13.743 -1.741 1.00 97.25 86 GLN A O 1
ATOM 645 N N . SER A 1 87 ? -8.940 -15.160 -0.009 1.00 98.19 87 SER A N 1
ATOM 646 C CA . SER A 1 87 ? -9.417 -14.172 0.952 1.00 98.19 87 SER A CA 1
ATOM 647 C C . SER A 1 87 ? -8.804 -14.422 2.323 1.00 98.19 87 SER A C 1
ATOM 649 O O . SER A 1 87 ? -8.445 -15.548 2.671 1.00 98.19 87 SER A O 1
ATOM 651 N N . ILE A 1 88 ? -8.694 -13.365 3.119 1.00 98.56 88 ILE A N 1
ATOM 652 C CA . ILE A 1 88 ? -8.341 -13.448 4.531 1.00 98.56 88 ILE A CA 1
ATOM 653 C C . ILE A 1 88 ? -9.185 -12.460 5.326 1.00 98.56 88 ILE A C 1
ATOM 655 O O . ILE A 1 88 ? -9.331 -11.293 4.961 1.00 98.56 88 ILE A O 1
ATOM 659 N N . ARG A 1 89 ? -9.743 -12.944 6.431 1.00 98.12 89 ARG A N 1
ATOM 660 C CA . ARG A 1 89 ? -10.612 -12.192 7.326 1.00 98.12 89 ARG A CA 1
ATOM 661 C C . ARG A 1 89 ? -10.153 -12.340 8.767 1.00 98.12 89 ARG A C 1
ATOM 663 O O . ARG A 1 89 ? -9.913 -13.446 9.242 1.00 98.12 89 ARG A O 1
ATOM 670 N N . THR A 1 90 ? -10.094 -11.222 9.470 1.00 97.56 90 THR A N 1
ATOM 671 C CA . THR A 1 90 ? -9.799 -11.121 10.899 1.00 97.56 90 THR A CA 1
ATOM 672 C C . THR A 1 90 ? -11.039 -10.622 11.652 1.00 97.56 90 THR A C 1
ATOM 674 O O . THR A 1 90 ? -11.893 -9.943 11.075 1.00 97.56 90 THR A O 1
ATOM 677 N N . ALA A 1 91 ? -11.181 -10.979 12.931 1.00 95.38 91 ALA A N 1
ATOM 678 C CA . ALA A 1 91 ? -12.319 -10.595 13.773 1.00 95.38 91 ALA A CA 1
ATOM 679 C C . ALA A 1 91 ? -12.057 -9.343 14.645 1.00 95.38 91 ALA A C 1
ATOM 681 O O . ALA A 1 91 ? -10.913 -9.074 15.023 1.00 95.38 91 ALA A O 1
ATOM 682 N N . PRO A 1 92 ? -13.096 -8.569 15.023 1.00 94.50 92 PRO A N 1
ATOM 683 C CA . PRO A 1 92 ? -12.936 -7.487 15.996 1.00 94.50 92 PRO A CA 1
ATOM 684 C C . PRO A 1 92 ? -12.540 -8.038 17.376 1.00 94.50 92 PRO A C 1
ATOM 686 O O . PRO A 1 92 ? -12.657 -9.232 17.636 1.00 94.50 92 PRO A O 1
ATOM 689 N N . LEU A 1 93 ? -12.075 -7.163 18.274 1.00 92.69 93 LEU A N 1
ATOM 690 C CA . LEU A 1 93 ? -11.838 -7.542 19.669 1.00 92.69 93 LEU A CA 1
ATOM 691 C C . LEU A 1 93 ? -13.157 -7.982 20.321 1.00 92.69 93 LEU A C 1
ATOM 693 O O . LEU A 1 93 ? -14.091 -7.179 20.397 1.00 92.69 93 LEU A O 1
ATOM 697 N N . ASP A 1 94 ? -13.186 -9.203 20.849 1.00 90.88 94 ASP A N 1
ATOM 698 C CA . ASP A 1 94 ? -14.238 -9.701 21.729 1.00 90.88 94 ASP A CA 1
ATOM 699 C C . ASP A 1 94 ? -13.739 -9.685 23.179 1.00 90.88 94 ASP A C 1
ATOM 701 O O . ASP A 1 94 ? -12.841 -10.434 23.579 1.00 90.88 94 ASP A O 1
ATOM 705 N N . LYS A 1 95 ? -14.323 -8.796 23.989 1.00 88.19 95 LYS A N 1
ATOM 706 C CA . LYS A 1 95 ? -13.945 -8.633 25.401 1.00 88.19 95 LYS A CA 1
ATOM 707 C C . LYS A 1 95 ? -14.334 -9.837 26.264 1.00 88.19 95 LYS A C 1
ATOM 709 O O . LYS A 1 95 ? -13.692 -10.061 27.288 1.00 88.19 95 LYS A O 1
ATOM 714 N N . ALA A 1 96 ? -15.393 -10.560 25.899 1.00 86.50 96 ALA A N 1
ATOM 715 C CA . ALA A 1 96 ? -15.919 -11.678 26.676 1.00 86.50 96 ALA A CA 1
ATOM 716 C C . ALA A 1 96 ? -15.136 -12.966 26.399 1.00 86.50 96 ALA A C 1
ATOM 718 O O . ALA A 1 96 ? -14.760 -13.660 27.343 1.00 86.50 96 ALA A O 1
ATOM 719 N N . GLU A 1 97 ? -14.849 -13.243 25.127 1.00 87.19 97 GLU A N 1
ATOM 720 C CA . GLU A 1 97 ? -14.085 -14.425 24.698 1.00 87.19 97 GLU A CA 1
ATOM 721 C C . GLU A 1 97 ? -12.567 -14.207 24.777 1.00 87.19 97 GLU A C 1
ATOM 723 O O . GLU A 1 97 ? -11.775 -15.151 24.805 1.00 87.19 97 GLU A O 1
ATOM 728 N N . GLY A 1 98 ? -12.133 -12.952 24.874 1.00 86.50 98 GLY A N 1
ATOM 729 C CA . GLY A 1 98 ? -10.731 -12.610 25.042 1.00 86.50 98 GLY A CA 1
ATOM 730 C C . GLY A 1 98 ? -9.908 -12.734 23.755 1.00 86.50 98 GLY A C 1
ATOM 731 O O . GLY A 1 98 ? -8.701 -13.010 23.820 1.00 86.50 98 GLY A O 1
ATOM 732 N N . THR A 1 99 ? -10.553 -12.566 22.598 1.00 89.81 99 THR A N 1
ATOM 733 C CA . THR A 1 99 ? -9.979 -12.765 21.262 1.00 89.81 99 THR A CA 1
ATOM 734 C C . THR A 1 99 ? -9.910 -11.462 20.467 1.00 89.81 99 THR A C 1
ATOM 736 O O . THR A 1 99 ? -10.653 -10.520 20.728 1.00 89.81 99 THR A O 1
ATOM 739 N N . TRP A 1 100 ? -8.970 -11.375 19.522 1.00 94.06 100 TRP A N 1
ATOM 740 C CA . TRP A 1 100 ? -8.802 -10.218 18.639 1.00 94.06 100 TRP A CA 1
ATOM 741 C C . TRP A 1 100 ? -8.108 -10.645 17.344 1.00 94.06 100 TRP A C 1
ATOM 743 O O . TRP A 1 100 ? -6.970 -11.091 17.381 1.00 94.06 100 TRP A O 1
ATOM 753 N N . GLY A 1 101 ? -8.762 -10.489 16.200 1.00 95.88 101 GLY A N 1
ATOM 754 C CA . GLY A 1 101 ? -8.195 -10.851 14.905 1.00 95.88 101 GLY A CA 1
ATOM 755 C C . GLY A 1 101 ? -7.007 -9.987 14.512 1.00 95.88 101 GLY A C 1
ATOM 756 O O . GLY A 1 101 ? -7.158 -8.773 14.351 1.00 95.88 101 GLY A O 1
ATOM 757 N N . ILE A 1 102 ? -5.844 -10.607 14.293 1.00 97.88 102 ILE A N 1
ATOM 758 C CA . ILE A 1 102 ? -4.691 -9.939 13.681 1.00 97.88 102 ILE A CA 1
ATOM 759 C C . ILE A 1 102 ? -3.986 -10.882 12.720 1.00 97.88 102 ILE A C 1
ATOM 761 O O . ILE A 1 102 ? -3.558 -11.944 13.147 1.00 97.88 102 ILE A O 1
ATOM 765 N N . ALA A 1 103 ? -3.772 -10.456 11.476 1.00 98.62 103 ALA A N 1
ATOM 766 C CA . ALA A 1 103 ? -2.982 -11.183 10.485 1.00 98.62 103 ALA A CA 1
ATOM 767 C C . ALA A 1 103 ? -1.977 -10.254 9.794 1.00 98.62 103 ALA A C 1
ATOM 769 O O . ALA A 1 103 ? -2.211 -9.048 9.679 1.00 98.62 103 ALA A O 1
ATOM 770 N N . THR A 1 104 ? -0.882 -10.823 9.288 1.00 98.50 104 THR A N 1
ATOM 771 C CA . THR A 1 104 ? 0.138 -10.077 8.535 1.00 98.50 104 THR A CA 1
ATOM 772 C C . THR A 1 104 ? 0.409 -10.762 7.206 1.00 98.50 104 THR A C 1
ATOM 774 O O . THR A 1 104 ? 0.631 -11.970 7.172 1.00 98.50 104 THR A O 1
ATOM 777 N N . LEU A 1 105 ? 0.431 -10.004 6.115 1.00 98.62 105 LEU A N 1
ATOM 778 C CA . LEU A 1 105 ? 0.840 -10.465 4.794 1.00 98.62 105 LEU A CA 1
ATOM 779 C C . LEU A 1 105 ? 2.109 -9.724 4.388 1.00 98.62 105 LEU A C 1
ATOM 781 O O . LEU A 1 105 ? 2.259 -8.527 4.638 1.00 98.62 105 LEU A O 1
ATOM 785 N N . ASN A 1 106 ? 3.009 -10.445 3.735 1.00 96.94 106 ASN A N 1
ATOM 786 C CA . ASN A 1 106 ? 4.219 -9.896 3.157 1.00 96.94 106 ASN A CA 1
ATOM 787 C C . ASN A 1 106 ? 4.095 -9.923 1.631 1.00 96.94 106 ASN A C 1
ATOM 789 O O . ASN A 1 106 ? 4.400 -10.927 0.991 1.00 96.94 106 ASN A O 1
ATOM 793 N N . VAL A 1 107 ? 3.572 -8.844 1.059 1.00 96.25 107 VAL A N 1
ATOM 794 C CA . VAL A 1 107 ? 3.127 -8.749 -0.337 1.00 96.25 107 VAL A CA 1
ATOM 795 C C . VAL A 1 107 ? 4.249 -8.194 -1.209 1.00 96.25 107 VAL A C 1
ATOM 797 O O . VAL A 1 107 ? 4.858 -7.189 -0.867 1.00 96.25 107 VAL A O 1
ATOM 800 N N . GLN A 1 108 ? 4.533 -8.792 -2.362 1.00 92.44 108 GLN A N 1
ATOM 801 C CA . GLN A 1 108 ? 5.550 -8.256 -3.274 1.00 92.44 108 GLN A CA 1
ATOM 802 C C . GLN A 1 108 ? 5.122 -6.948 -3.965 1.00 92.44 108 GLN A C 1
ATOM 804 O O . GLN A 1 108 ? 5.943 -6.048 -4.145 1.00 92.44 108 GLN A O 1
ATOM 809 N N . ALA A 1 109 ? 3.850 -6.829 -4.357 1.00 93.31 109 ALA A N 1
ATOM 810 C CA . ALA A 1 109 ? 3.332 -5.725 -5.168 1.00 93.31 109 ALA A CA 1
ATOM 811 C C . ALA A 1 109 ? 4.163 -5.514 -6.456 1.00 93.31 109 ALA A C 1
ATOM 813 O O . ALA A 1 109 ? 4.519 -6.471 -7.140 1.00 93.31 109 ALA A O 1
ATOM 814 N N . ASN A 1 110 ? 4.490 -4.272 -6.812 1.00 88.56 110 ASN A N 1
ATOM 815 C CA . ASN A 1 110 ? 5.337 -3.942 -7.965 1.00 88.56 110 ASN A CA 1
ATOM 816 C C . ASN A 1 110 ? 6.848 -4.010 -7.667 1.00 88.56 110 ASN A C 1
ATOM 818 O O . ASN A 1 110 ? 7.638 -3.554 -8.501 1.00 88.56 110 ASN A O 1
ATOM 822 N N . LEU A 1 111 ? 7.257 -4.509 -6.496 1.00 88.94 111 LEU A N 1
ATOM 823 C CA . LEU A 1 111 ? 8.660 -4.536 -6.100 1.00 88.94 111 LEU A CA 1
ATOM 824 C C . LEU A 1 111 ? 9.417 -5.658 -6.823 1.00 88.94 111 LEU A C 1
ATOM 826 O O . LEU A 1 111 ? 8.887 -6.763 -7.006 1.00 88.94 111 LEU A O 1
ATOM 830 N N . PRO A 1 112 ? 10.672 -5.405 -7.225 1.00 81.94 112 PRO A N 1
ATOM 831 C CA . PRO A 1 112 ? 11.456 -6.400 -7.932 1.00 81.94 112 PRO A CA 1
ATOM 832 C C . PRO A 1 112 ? 11.809 -7.600 -7.044 1.00 81.94 112 PRO A C 1
ATOM 834 O O . PRO A 1 112 ? 11.831 -7.498 -5.813 1.00 81.94 112 PRO A O 1
ATOM 837 N N . GLY A 1 113 ? 12.055 -8.755 -7.672 1.00 73.50 113 GLY A N 1
ATOM 838 C CA . GLY A 1 113 ? 12.432 -10.029 -7.020 1.00 73.50 113 GLY A CA 1
ATOM 839 C C . GLY A 1 113 ? 13.624 -9.912 -6.068 1.00 73.50 113 GLY A C 1
ATOM 840 O O . GLY A 1 113 ? 13.635 -10.407 -4.949 1.00 73.50 113 GLY A O 1
ATOM 841 N N . ALA A 1 114 ? 14.600 -9.143 -6.514 1.00 67.44 114 ALA A N 1
ATOM 842 C CA . ALA A 1 114 ? 15.956 -9.160 -6.013 1.00 67.44 114 ALA A CA 1
ATOM 843 C C . ALA A 1 114 ? 16.284 -8.302 -4.800 1.00 67.44 114 ALA A C 1
ATOM 845 O O . ALA A 1 114 ? 17.441 -8.285 -4.390 1.00 67.44 114 ALA A O 1
ATOM 846 N N . LEU A 1 115 ? 15.348 -7.487 -4.320 1.00 69.38 115 LEU A N 1
ATOM 847 C CA . LEU A 1 115 ? 15.609 -6.608 -3.187 1.00 69.38 115 LEU A CA 1
ATOM 848 C C . LEU A 1 115 ? 15.425 -7.438 -1.911 1.00 69.38 115 LEU A C 1
ATOM 850 O O . LEU A 1 115 ? 14.282 -7.702 -1.518 1.00 69.38 115 LEU A O 1
ATOM 854 N N . PRO A 1 116 ? 16.517 -7.912 -1.273 1.00 63.88 116 PRO A N 1
ATOM 855 C CA . PRO A 1 116 ? 16.392 -8.833 -0.160 1.00 63.88 116 PRO A CA 1
ATOM 856 C C . PRO A 1 116 ? 15.707 -8.125 1.008 1.00 63.88 116 PRO A C 1
ATOM 858 O O . PRO A 1 116 ? 16.109 -7.041 1.425 1.00 63.88 116 PRO A O 1
ATOM 861 N N . GLY A 1 117 ? 14.656 -8.749 1.537 1.00 66.25 117 GLY A N 1
ATOM 862 C CA . GLY A 1 117 ? 13.903 -8.229 2.679 1.00 66.25 117 GLY A CA 1
ATOM 863 C C . GLY A 1 117 ? 12.936 -7.086 2.359 1.00 66.25 117 GLY A C 1
ATOM 864 O O . GLY A 1 117 ? 12.244 -6.636 3.265 1.00 66.25 117 GLY A O 1
ATOM 865 N N . GLN A 1 118 ? 12.830 -6.641 1.103 1.00 76.44 118 GLN A N 1
ATOM 866 C CA . GLN A 1 118 ? 11.942 -5.542 0.734 1.00 76.44 118 GLN A CA 1
ATOM 867 C C . GLN A 1 118 ? 10.659 -6.049 0.092 1.00 76.44 118 GLN A C 1
ATOM 869 O O . GLN A 1 118 ? 10.664 -6.645 -0.981 1.00 76.44 118 GLN A O 1
ATOM 874 N N . ASN A 1 119 ? 9.551 -5.785 0.765 1.00 90.19 119 ASN A N 1
ATOM 875 C CA . ASN A 1 119 ? 8.197 -6.173 0.398 1.00 90.19 119 ASN A CA 1
ATOM 876 C C . ASN A 1 119 ? 7.235 -5.105 0.918 1.00 90.19 119 ASN A C 1
ATOM 878 O O . ASN A 1 119 ? 7.651 -4.120 1.517 1.00 90.19 119 ASN A O 1
ATOM 882 N N . VAL A 1 120 ? 5.944 -5.305 0.748 1.00 95.62 120 VAL A N 1
ATOM 883 C CA . VAL A 1 120 ? 4.904 -4.476 1.337 1.00 95.62 120 VAL A CA 1
ATOM 884 C C . VAL A 1 120 ? 4.250 -5.256 2.464 1.00 95.62 120 VAL A C 1
ATOM 886 O O . VAL A 1 120 ? 3.672 -6.319 2.253 1.00 95.62 120 VAL A O 1
ATOM 889 N N . VAL A 1 121 ? 4.348 -4.730 3.675 1.00 97.62 121 VAL A N 1
ATOM 890 C CA . VAL A 1 121 ? 3.714 -5.318 4.851 1.00 97.62 121 VAL A CA 1
ATOM 891 C C . VAL A 1 121 ? 2.270 -4.857 4.883 1.00 97.62 121 VAL A C 1
ATOM 893 O O . VAL A 1 121 ? 2.007 -3.657 4.987 1.00 97.62 121 VAL A O 1
ATOM 896 N N . PHE A 1 122 ? 1.340 -5.801 4.801 1.00 98.62 122 PHE A N 1
ATOM 897 C CA . PHE A 1 122 ? -0.068 -5.559 5.088 1.00 98.62 122 PHE A CA 1
ATOM 898 C C . PHE A 1 122 ? -0.353 -6.146 6.465 1.00 98.62 122 PHE A C 1
ATOM 900 O O . PHE A 1 122 ? -0.117 -7.330 6.687 1.00 98.62 122 PHE A O 1
ATOM 907 N N . MET A 1 123 ? -0.867 -5.346 7.392 1.00 98.62 123 MET A N 1
ATOM 908 C CA . MET A 1 123 ? -1.305 -5.835 8.699 1.00 98.62 123 MET A CA 1
ATOM 909 C C . MET A 1 123 ? -2.786 -5.528 8.886 1.00 98.62 123 MET A C 1
ATOM 911 O O . MET A 1 123 ? -3.204 -4.370 8.852 1.00 98.62 123 MET A O 1
ATOM 915 N N . LEU A 1 124 ? -3.565 -6.590 9.069 1.00 98.56 124 LEU A N 1
ATOM 916 C CA . LEU A 1 124 ? -4.998 -6.558 9.317 1.00 98.56 124 LEU A CA 1
ATOM 917 C C . LEU A 1 124 ? -5.202 -6.546 10.828 1.00 98.56 124 LEU A C 1
ATOM 919 O O . LEU A 1 124 ? -4.775 -7.478 11.502 1.00 98.56 124 LEU A O 1
ATOM 923 N N . LEU A 1 125 ? -5.831 -5.501 11.359 1.00 96.56 125 LEU A N 1
ATOM 924 C CA . LEU A 1 125 ? -6.123 -5.356 12.786 1.00 96.56 125 LEU A CA 1
ATOM 925 C C . LEU A 1 125 ? -7.628 -5.305 12.997 1.00 96.56 125 LEU A C 1
ATOM 927 O O . LEU A 1 125 ? -8.287 -4.475 12.378 1.00 96.56 125 LEU A O 1
ATOM 931 N N . GLY A 1 126 ? -8.165 -6.119 13.905 1.00 95.44 126 GLY A N 1
ATOM 932 C CA . GLY A 1 126 ? -9.595 -6.127 14.208 1.00 95.44 126 GLY A CA 1
ATOM 933 C C . GLY A 1 126 ? -10.421 -6.721 13.073 1.00 95.44 126 GLY A C 1
ATOM 934 O O . GLY A 1 126 ? -9.995 -7.668 12.426 1.00 95.44 126 GLY A O 1
ATOM 935 N N . ALA A 1 127 ? -11.615 -6.189 12.823 1.00 95.94 127 ALA A N 1
ATOM 936 C CA . ALA A 1 127 ? -12.484 -6.691 11.766 1.00 95.94 127 ALA A CA 1
ATOM 937 C C . ALA A 1 127 ? -12.022 -6.193 10.393 1.00 95.94 127 ALA A C 1
ATOM 939 O O . ALA A 1 127 ? -12.392 -5.088 9.991 1.00 95.94 127 ALA A O 1
ATOM 940 N N . VAL A 1 128 ? -11.230 -6.984 9.675 1.00 97.81 128 VAL A N 1
ATOM 941 C CA . VAL A 1 128 ? -10.757 -6.653 8.325 1.00 97.81 128 VAL A CA 1
ATOM 942 C C . VAL A 1 128 ? -10.940 -7.865 7.435 1.00 97.81 128 VAL A C 1
ATOM 944 O O . VAL A 1 128 ? -10.603 -8.975 7.825 1.00 97.81 128 VAL A O 1
ATOM 947 N N . GLU A 1 129 ? -11.461 -7.649 6.238 1.00 98.25 129 GLU A N 1
ATOM 948 C CA . GLU A 1 129 ? -11.527 -8.651 5.182 1.00 98.25 129 GLU A CA 1
ATOM 949 C C . GLU A 1 129 ? -10.772 -8.115 3.973 1.00 98.25 129 GLU A C 1
ATOM 951 O O . GLU A 1 129 ? -10.952 -6.951 3.611 1.00 98.25 129 GLU A O 1
ATOM 956 N N . ILE A 1 130 ? -9.906 -8.945 3.396 1.00 98.31 130 ILE A N 1
ATOM 957 C CA . ILE A 1 130 ? -9.210 -8.696 2.136 1.00 98.31 130 ILE A CA 1
ATOM 958 C C . ILE A 1 130 ? -9.490 -9.873 1.207 1.00 98.31 130 ILE A C 1
ATOM 960 O O . ILE A 1 130 ? -9.338 -11.023 1.612 1.00 98.31 130 ILE A O 1
ATOM 964 N N . GLU A 1 131 ? -9.857 -9.581 -0.033 1.00 98.50 131 GLU A N 1
ATOM 965 C CA . GLU A 1 131 ? -10.004 -10.545 -1.123 1.00 98.50 131 GLU A CA 1
ATOM 966 C C . GLU A 1 131 ? -9.045 -10.158 -2.253 1.00 98.50 131 GLU A C 1
ATOM 968 O O . GLU A 1 131 ? -9.007 -8.990 -2.655 1.00 98.50 131 GLU A O 1
ATOM 973 N N . ASP A 1 132 ? -8.263 -11.117 -2.751 1.00 98.06 132 ASP A N 1
ATOM 974 C CA . ASP A 1 132 ? -7.366 -10.883 -3.881 1.00 98.06 132 ASP A CA 1
ATOM 975 C C . ASP A 1 132 ? -8.189 -10.559 -5.135 1.00 98.06 132 ASP A C 1
ATOM 977 O O . ASP A 1 132 ? -9.116 -11.283 -5.502 1.00 98.06 132 ASP A O 1
ATOM 981 N N . ALA A 1 133 ? -7.848 -9.460 -5.803 1.00 97.38 133 ALA A N 1
ATOM 982 C CA . ALA A 1 133 ? -8.449 -9.067 -7.074 1.00 97.38 133 ALA A CA 1
ATOM 983 C C . ALA A 1 133 ? -7.556 -9.438 -8.271 1.00 97.38 133 ALA A C 1
ATOM 985 O O . ALA A 1 133 ? -7.823 -9.007 -9.396 1.00 97.38 133 ALA A O 1
ATOM 986 N N . VAL A 1 134 ? -6.492 -10.213 -8.040 1.00 96.88 134 VAL A N 1
ATOM 987 C CA . VAL A 1 134 ? -5.613 -10.783 -9.062 1.00 96.88 134 VAL A CA 1
ATOM 988 C C . VAL A 1 134 ? -5.894 -12.285 -9.179 1.00 96.88 134 VAL A C 1
ATOM 990 O O . VAL A 1 134 ? -5.531 -13.047 -8.284 1.00 96.88 134 VAL A O 1
ATOM 993 N N . PRO A 1 135 ?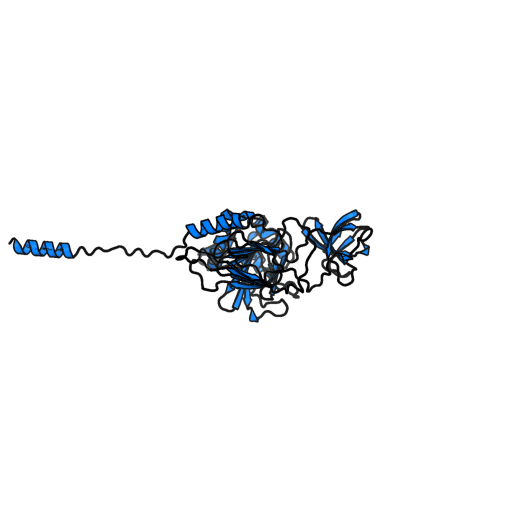 -6.5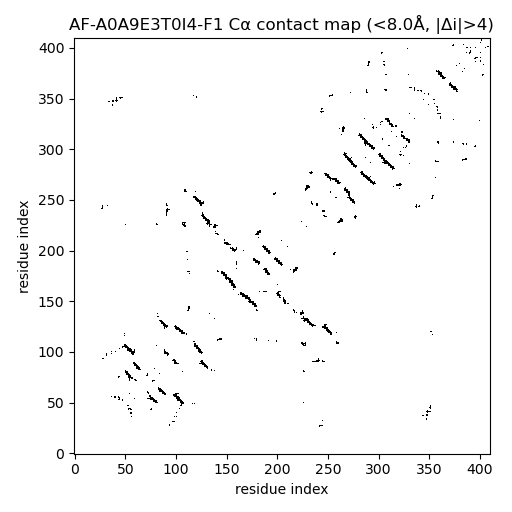25 -12.750 -10.273 1.00 91.12 135 PRO A N 1
ATOM 994 C CA . PRO A 1 135 ? -6.722 -14.177 -10.498 1.00 91.12 135 PRO A CA 1
ATOM 995 C C . PRO A 1 135 ? -5.375 -14.923 -10.533 1.00 91.12 135 PRO A C 1
ATOM 997 O O . PRO A 1 135 ? -4.452 -14.454 -11.205 1.00 91.12 135 PRO A O 1
ATOM 1000 N N . PRO A 1 136 ? -5.235 -16.086 -9.868 1.00 89.81 136 PRO A N 1
ATOM 1001 C CA . PRO A 1 136 ? -3.982 -16.847 -9.838 1.00 89.81 136 PRO A CA 1
ATOM 1002 C C . PRO A 1 136 ? -3.429 -17.198 -11.224 1.00 89.81 136 PRO A C 1
ATOM 1004 O O . PRO A 1 136 ? -2.217 -17.253 -11.412 1.00 89.81 136 PRO A O 1
ATOM 1007 N N . GLU A 1 137 ? -4.306 -17.436 -12.199 1.00 90.00 137 GLU A N 1
ATOM 1008 C CA . GLU A 1 137 ? -3.947 -17.721 -13.590 1.00 90.00 137 GLU A CA 1
ATOM 1009 C C . GLU A 1 137 ? -3.375 -16.515 -14.352 1.00 90.00 137 GLU A C 1
ATOM 1011 O O . GLU A 1 137 ? -2.620 -16.709 -15.306 1.00 90.00 137 GLU A O 1
ATOM 1016 N N . ASP A 1 138 ? -3.703 -15.296 -13.918 1.00 91.19 138 ASP A N 1
ATOM 1017 C CA . ASP A 1 138 ? -3.261 -14.032 -14.517 1.00 91.19 138 ASP A CA 1
ATOM 1018 C C . ASP A 1 138 ? -2.124 -13.374 -13.712 1.00 91.19 138 ASP A C 1
ATOM 1020 O O . ASP A 1 138 ? -1.519 -12.390 -14.154 1.00 91.19 138 ASP A O 1
ATOM 1024 N N . ALA A 1 139 ? -1.828 -13.904 -12.522 1.00 93.56 139 ALA A N 1
ATOM 1025 C CA . ALA A 1 139 ? -0.840 -13.356 -11.612 1.00 93.56 139 ALA A CA 1
ATOM 1026 C C . ALA A 1 139 ? 0.573 -13.392 -12.213 1.00 93.56 139 ALA A C 1
ATOM 1028 O O . ALA A 1 139 ? 1.103 -14.432 -12.612 1.00 93.56 139 ALA A O 1
ATOM 1029 N N . LEU A 1 140 ? 1.230 -12.232 -12.215 1.00 93.94 140 LEU A N 1
ATOM 1030 C CA . LEU A 1 140 ? 2.634 -12.105 -12.573 1.00 93.94 140 LEU A CA 1
ATOM 1031 C C . LEU A 1 140 ? 3.491 -12.720 -11.464 1.00 93.94 140 LEU A C 1
ATOM 1033 O O . LEU A 1 140 ? 3.582 -12.170 -10.366 1.00 93.94 140 LEU A O 1
ATOM 1037 N N . ILE A 1 141 ? 4.176 -13.816 -11.778 1.00 91.19 141 ILE A N 1
ATOM 1038 C CA . ILE A 1 141 ? 5.188 -14.403 -10.900 1.00 91.19 141 ILE A CA 1
ATOM 1039 C C . ILE A 1 141 ? 6.558 -13.904 -11.343 1.00 91.19 141 ILE A C 1
ATOM 1041 O O . ILE A 1 141 ? 7.013 -14.186 -12.451 1.00 91.19 141 ILE A O 1
ATOM 1045 N N . LEU A 1 142 ? 7.194 -13.121 -10.478 1.00 88.81 142 LEU A N 1
ATOM 1046 C CA . LEU A 1 142 ? 8.544 -12.610 -10.691 1.00 88.81 142 LEU A CA 1
ATOM 1047 C C . LEU A 1 142 ? 9.569 -13.622 -10.161 1.00 88.81 142 LEU A C 1
ATOM 1049 O O . LEU A 1 142 ? 9.284 -14.294 -9.169 1.00 88.81 142 LEU A O 1
ATOM 1053 N N . PRO A 1 143 ? 10.748 -13.737 -10.793 1.00 84.94 143 PRO A N 1
ATOM 1054 C CA . PRO A 1 143 ? 11.778 -14.659 -10.337 1.00 84.94 143 PRO A CA 1
ATOM 1055 C C . PRO A 1 143 ? 12.340 -14.220 -8.977 1.00 84.94 143 PRO A C 1
ATOM 1057 O O . PRO A 1 143 ? 12.556 -13.026 -8.749 1.00 84.94 143 PRO A O 1
ATOM 1060 N N . ASP A 1 144 ? 12.595 -15.189 -8.094 1.00 79.94 144 ASP A N 1
ATOM 1061 C CA . ASP A 1 144 ? 13.237 -14.944 -6.793 1.00 79.94 144 ASP A CA 1
ATOM 1062 C C . ASP A 1 144 ? 14.683 -14.459 -6.977 1.00 79.94 144 ASP A C 1
ATOM 1064 O O . ASP A 1 144 ? 15.119 -13.508 -6.327 1.00 79.94 144 ASP A O 1
ATOM 1068 N N . ASP A 1 145 ? 15.396 -15.072 -7.925 1.00 81.88 145 ASP A N 1
ATOM 1069 C CA . ASP A 1 145 ? 16.747 -14.689 -8.314 1.00 81.88 145 ASP A CA 1
ATOM 1070 C C . ASP A 1 145 ? 16.694 -13.831 -9.589 1.00 81.88 145 ASP A C 1
ATOM 1072 O O . ASP A 1 145 ? 16.316 -14.330 -10.655 1.00 81.88 145 ASP A O 1
ATOM 1076 N N . PRO A 1 146 ? 17.062 -12.539 -9.533 1.00 83.31 146 PRO A N 1
ATOM 1077 C CA . PRO A 1 146 ? 17.111 -11.718 -10.734 1.00 83.31 146 PRO A CA 1
ATOM 1078 C C . PRO A 1 146 ? 18.223 -12.158 -11.684 1.00 83.31 146 PRO A C 1
ATOM 1080 O O . PRO A 1 146 ? 19.272 -12.670 -11.289 1.00 83.31 146 PRO A O 1
ATOM 1083 N N . LEU A 1 147 ? 18.042 -11.814 -12.950 1.00 87.19 147 LEU A N 1
ATOM 1084 C CA . LEU A 1 147 ? 19.046 -11.989 -13.980 1.00 87.19 147 LEU A CA 1
ATOM 1085 C C . LEU A 1 147 ? 20.033 -10.819 -13.974 1.00 87.19 147 LEU A C 1
ATOM 1087 O O . LEU A 1 147 ? 19.682 -9.706 -14.361 1.00 87.19 147 LEU A O 1
ATOM 1091 N N . GLU A 1 148 ? 21.275 -11.057 -13.561 1.00 88.88 148 GLU A N 1
ATOM 1092 C CA . GLU A 1 148 ? 22.334 -10.052 -13.684 1.00 88.88 148 GLU A CA 1
ATOM 1093 C C . GLU A 1 148 ? 22.659 -9.794 -15.167 1.00 88.88 148 GLU A C 1
ATOM 1095 O O . GLU A 1 148 ? 22.910 -10.716 -15.946 1.00 88.88 148 GLU A O 1
ATOM 1100 N N . VAL A 1 149 ? 22.648 -8.522 -15.561 1.00 89.88 149 VAL A N 1
ATOM 1101 C CA . VAL A 1 149 ? 23.004 -8.031 -16.895 1.00 89.88 149 VAL A CA 1
ATOM 1102 C C . VAL A 1 149 ? 23.987 -6.876 -16.761 1.00 89.88 149 VAL A C 1
ATOM 1104 O O . VAL A 1 149 ? 23.971 -6.145 -15.776 1.00 89.88 149 VAL A O 1
ATOM 1107 N N . MET A 1 150 ? 24.842 -6.671 -17.759 1.00 91.12 150 MET A N 1
ATOM 1108 C CA . MET A 1 150 ? 25.847 -5.607 -17.730 1.00 91.12 150 MET A CA 1
ATOM 1109 C C . MET A 1 150 ? 25.627 -4.640 -18.886 1.00 91.12 150 MET A C 1
ATOM 1111 O O . MET A 1 150 ? 25.290 -5.055 -19.993 1.00 91.12 150 MET A O 1
ATOM 1115 N N . THR A 1 151 ? 25.788 -3.342 -18.641 1.00 93.19 151 THR A N 1
ATOM 1116 C CA . THR A 1 151 ? 25.675 -2.329 -19.697 1.00 93.19 151 THR A CA 1
ATOM 1117 C C . THR A 1 151 ? 26.909 -2.332 -20.602 1.00 93.19 151 THR A C 1
ATOM 1119 O O . THR A 1 151 ? 28.032 -2.237 -20.115 1.00 93.19 151 THR A O 1
ATOM 1122 N N . ALA A 1 152 ? 26.705 -2.385 -21.920 1.00 92.50 152 ALA A N 1
ATOM 1123 C CA . ALA A 1 152 ? 27.786 -2.322 -22.912 1.00 92.50 152 ALA A CA 1
ATOM 1124 C C . ALA A 1 152 ? 28.321 -0.892 -23.099 1.00 92.50 152 ALA A C 1
ATOM 1126 O O . ALA A 1 152 ? 29.516 -0.665 -23.269 1.00 92.50 152 ALA A O 1
ATOM 1127 N N . ASP A 1 153 ? 27.412 0.082 -23.032 1.00 91.19 153 ASP A N 1
ATOM 1128 C CA . ASP A 1 153 ? 27.653 1.509 -23.240 1.00 91.19 153 ASP A CA 1
ATOM 1129 C C . ASP A 1 153 ? 26.957 2.333 -22.142 1.00 91.19 153 ASP A C 1
ATOM 1131 O O . ASP A 1 153 ? 26.291 1.799 -21.251 1.00 91.19 153 ASP A O 1
ATOM 1135 N N . VAL A 1 154 ? 27.075 3.664 -22.208 1.00 93.50 154 VAL A N 1
ATOM 1136 C CA . VAL A 1 154 ? 26.229 4.558 -21.403 1.00 93.50 154 VAL A CA 1
ATOM 1137 C C . VAL A 1 154 ? 24.757 4.280 -21.727 1.00 93.50 154 VAL A C 1
ATOM 1139 O O . VAL A 1 154 ? 24.321 4.478 -22.862 1.00 93.50 154 VAL A O 1
ATOM 1142 N N . ALA A 1 155 ? 23.986 3.854 -20.726 1.00 93.06 155 ALA A N 1
ATOM 1143 C CA . ALA A 1 155 ? 22.599 3.436 -20.894 1.00 93.06 155 ALA A CA 1
ATOM 1144 C C . ALA A 1 155 ? 21.630 4.413 -20.216 1.00 93.06 155 ALA A C 1
ATOM 1146 O O . ALA A 1 155 ? 21.819 4.825 -19.069 1.00 93.06 155 ALA A O 1
ATOM 1147 N N . GLN A 1 156 ? 20.564 4.772 -20.932 1.00 93.75 156 GLN A N 1
ATOM 1148 C CA . GLN A 1 156 ? 19.456 5.561 -20.393 1.00 93.75 156 GLN A CA 1
ATOM 1149 C C . GLN A 1 156 ? 18.395 4.617 -19.832 1.00 93.75 156 GLN A C 1
ATOM 1151 O O . GLN A 1 156 ? 17.779 3.861 -20.582 1.00 93.75 156 GLN A O 1
ATOM 1156 N N . LEU A 1 157 ? 18.172 4.691 -18.522 1.00 93.25 157 LEU A N 1
ATOM 1157 C CA . LEU A 1 157 ? 17.107 3.973 -17.835 1.00 93.25 157 LEU A CA 1
ATOM 1158 C C . LEU A 1 157 ? 15.828 4.807 -17.907 1.00 93.25 157 LEU A C 1
ATOM 1160 O O . LEU A 1 157 ? 15.848 5.998 -17.587 1.00 93.25 157 LEU A O 1
ATOM 1164 N N . ARG A 1 158 ? 14.716 4.207 -18.329 1.00 92.19 158 ARG A N 1
ATOM 1165 C CA . ARG A 1 158 ? 13.441 4.901 -18.566 1.00 92.19 158 ARG A CA 1
ATOM 1166 C C . ARG A 1 158 ? 12.355 4.473 -17.593 1.00 92.19 158 ARG A C 1
ATOM 1168 O O . ARG A 1 158 ? 12.402 3.376 -17.054 1.00 92.19 158 ARG A O 1
ATOM 1175 N N . SER A 1 159 ? 11.366 5.333 -17.371 1.00 88.00 159 SER A N 1
ATOM 1176 C CA . SER A 1 159 ? 10.226 5.002 -16.504 1.00 88.00 159 SER A CA 1
ATOM 1177 C C . SER A 1 159 ? 9.313 3.919 -17.092 1.00 88.00 159 SER A C 1
ATOM 1179 O O . SER A 1 159 ? 8.645 3.211 -16.347 1.00 88.00 159 SER A O 1
ATOM 1181 N N . GLU A 1 160 ? 9.298 3.776 -18.418 1.00 91.50 160 GLU A N 1
ATOM 1182 C CA . GLU A 1 160 ? 8.465 2.836 -19.177 1.00 91.50 160 GLU A CA 1
ATOM 1183 C C . GLU A 1 160 ? 9.291 2.229 -20.330 1.00 91.50 160 GLU A C 1
ATOM 1185 O O . GLU A 1 160 ? 10.277 2.852 -20.748 1.00 91.50 160 GLU A O 1
ATOM 1190 N N . PRO A 1 161 ? 8.911 1.054 -20.874 1.00 94.38 161 PRO A N 1
ATOM 1191 C CA . PRO A 1 161 ? 9.601 0.406 -21.993 1.00 94.38 161 PRO A CA 1
ATOM 1192 C C . PRO A 1 161 ? 9.272 1.079 -23.341 1.00 94.38 161 PRO A C 1
ATOM 1194 O O . PRO A 1 161 ? 8.837 0.437 -24.293 1.00 94.38 161 PRO A O 1
ATOM 1197 N N . ASP A 1 162 ? 9.457 2.397 -23.422 1.00 94.19 162 ASP A N 1
ATOM 1198 C CA . ASP A 1 162 ? 9.238 3.216 -24.618 1.00 94.19 162 ASP A CA 1
ATOM 1199 C C . ASP A 1 162 ? 10.453 4.142 -24.826 1.00 94.19 162 ASP A C 1
ATOM 1201 O O . ASP A 1 162 ? 10.837 4.864 -23.900 1.00 94.19 162 ASP A O 1
ATOM 1205 N N . PRO A 1 163 ? 11.054 4.206 -26.034 1.00 93.06 163 PRO A N 1
ATOM 1206 C CA . PRO A 1 163 ? 12.143 5.138 -26.339 1.00 93.06 163 PRO A CA 1
ATOM 1207 C C . PRO A 1 163 ? 11.845 6.618 -26.034 1.00 93.06 163 PRO A C 1
ATOM 1209 O O . PRO A 1 163 ? 12.774 7.414 -25.897 1.00 93.06 163 PRO A O 1
ATOM 1212 N N . LYS A 1 164 ? 10.570 7.010 -25.965 1.00 94.75 164 LYS A N 1
ATOM 1213 C CA . LYS A 1 164 ? 10.097 8.371 -25.677 1.00 94.75 164 LYS A CA 1
ATOM 1214 C C . LYS A 1 164 ? 9.761 8.597 -24.204 1.00 94.75 164 LYS A C 1
ATOM 1216 O O . LYS A 1 164 ? 9.533 9.747 -23.828 1.00 94.75 164 LYS A O 1
ATOM 1221 N N . ALA A 1 165 ? 9.729 7.548 -23.383 1.00 92.06 165 ALA A N 1
ATOM 1222 C CA . ALA A 1 165 ? 9.435 7.674 -21.963 1.00 92.06 165 ALA A CA 1
ATOM 1223 C C . ALA A 1 165 ? 10.493 8.535 -21.249 1.00 92.06 165 ALA A C 1
ATOM 1225 O O . ALA A 1 165 ? 11.667 8.518 -21.648 1.00 92.06 165 ALA A O 1
ATOM 1226 N N . PRO A 1 166 ? 10.116 9.278 -20.192 1.00 90.44 166 PRO A N 1
ATOM 1227 C CA . PRO A 1 166 ? 11.060 10.029 -19.375 1.00 90.44 166 PRO A CA 1
ATOM 1228 C C . PRO A 1 166 ? 12.260 9.184 -18.936 1.00 90.44 166 PRO A C 1
ATOM 1230 O O . PRO A 1 166 ? 12.130 8.017 -18.559 1.00 90.44 166 PRO A O 1
ATOM 1233 N N . ILE A 1 167 ? 13.446 9.793 -18.974 1.00 90.69 167 ILE A N 1
ATOM 1234 C CA . ILE A 1 167 ? 14.668 9.173 -18.461 1.00 90.69 167 ILE A CA 1
ATOM 1235 C C . ILE A 1 167 ? 14.590 9.212 -16.934 1.00 90.69 167 ILE A C 1
ATOM 1237 O O . ILE A 1 167 ? 14.604 10.285 -16.334 1.00 90.69 167 ILE A O 1
ATOM 1241 N N . ALA A 1 168 ? 14.504 8.037 -16.318 1.00 88.25 168 ALA A N 1
ATOM 1242 C CA . ALA A 1 168 ? 14.523 7.867 -14.873 1.00 88.25 168 ALA A CA 1
ATOM 1243 C C . ALA A 1 168 ? 15.943 8.026 -14.307 1.00 88.25 168 ALA A C 1
ATOM 1245 O O . ALA A 1 168 ? 16.115 8.593 -13.226 1.00 88.25 168 ALA A O 1
ATOM 1246 N N . SER A 1 169 ? 16.952 7.526 -15.032 1.00 89.25 169 SER A N 1
ATOM 1247 C CA . SER A 1 169 ? 18.370 7.615 -14.667 1.00 89.25 169 SER A CA 1
ATOM 1248 C C . SER A 1 169 ? 19.279 7.370 -15.880 1.00 89.25 169 SER A C 1
ATOM 1250 O O . SER A 1 169 ? 18.832 6.948 -16.944 1.00 89.25 169 SER A O 1
ATOM 1252 N N . THR A 1 170 ? 20.573 7.643 -15.744 1.00 91.31 170 THR A N 1
ATOM 1253 C CA . THR A 1 170 ? 21.599 7.295 -16.737 1.00 91.31 170 THR A CA 1
ATOM 1254 C C . THR A 1 170 ? 22.755 6.609 -16.025 1.00 91.31 170 THR A C 1
ATOM 1256 O O . THR A 1 170 ? 23.250 7.124 -15.025 1.00 91.31 170 THR A O 1
ATOM 1259 N N . VAL A 1 171 ? 23.179 5.457 -16.540 1.00 91.62 171 VAL A N 1
ATOM 1260 C CA . VAL A 1 171 ? 24.255 4.638 -15.966 1.00 91.62 171 VAL A CA 1
ATOM 1261 C C . VAL A 1 171 ? 25.410 4.493 -16.955 1.00 91.62 171 VAL A C 1
ATOM 1263 O O . VAL A 1 171 ? 25.222 4.596 -18.168 1.00 91.62 171 VAL A O 1
ATOM 1266 N N . LEU A 1 172 ? 26.623 4.303 -16.436 1.00 93.12 172 LEU A N 1
ATOM 1267 C CA . LEU A 1 172 ? 27.836 4.172 -17.247 1.00 93.12 172 LEU A CA 1
ATOM 1268 C C . LEU A 1 172 ? 27.949 2.767 -17.855 1.00 93.12 172 LEU A C 1
ATOM 1270 O O . LEU A 1 172 ? 27.282 1.838 -17.400 1.00 93.12 172 LEU A O 1
ATOM 1274 N N . ALA A 1 173 ? 28.822 2.608 -18.850 1.00 94.00 173 ALA A N 1
ATOM 1275 C CA . ALA A 1 173 ? 29.215 1.294 -19.361 1.00 94.00 173 ALA A CA 1
ATOM 1276 C C . ALA A 1 173 ? 29.863 0.438 -18.254 1.00 94.00 173 ALA A C 1
ATOM 1278 O O . ALA A 1 173 ? 30.543 0.975 -17.375 1.00 94.00 173 ALA A O 1
ATOM 1279 N N . GLY A 1 174 ? 29.665 -0.879 -18.306 1.00 91.88 174 GLY A N 1
ATOM 1280 C CA . GLY A 1 174 ? 30.153 -1.837 -17.312 1.00 91.88 174 GLY A CA 1
ATOM 1281 C C . GLY A 1 174 ? 29.400 -1.804 -15.977 1.00 91.88 174 GLY A C 1
ATOM 1282 O O . GLY A 1 174 ? 29.887 -2.358 -14.994 1.00 91.88 174 GLY A O 1
ATOM 1283 N N . THR A 1 175 ? 28.241 -1.140 -15.908 1.00 91.50 175 THR A N 1
ATOM 1284 C CA . THR A 1 175 ? 27.415 -1.111 -14.693 1.00 91.50 175 THR A CA 1
ATOM 1285 C C . THR A 1 175 ? 26.598 -2.403 -14.620 1.00 91.50 175 THR A C 1
ATOM 1287 O O . THR A 1 175 ? 25.838 -2.667 -15.559 1.00 91.50 175 THR A O 1
ATOM 1290 N N . PRO A 1 176 ? 26.713 -3.197 -13.539 1.00 89.75 176 PRO A N 1
ATOM 1291 C CA . PRO A 1 176 ? 25.825 -4.328 -13.326 1.00 89.75 176 PRO A CA 1
ATOM 1292 C C . PRO A 1 176 ? 24.417 -3.822 -13.004 1.00 89.75 176 PRO A C 1
ATOM 1294 O O . PRO A 1 176 ? 24.221 -2.888 -12.222 1.00 89.75 176 PRO A O 1
ATOM 1297 N N . LEU A 1 177 ? 23.441 -4.446 -13.641 1.00 88.69 177 LEU A N 1
ATOM 1298 C CA . LEU A 1 177 ? 22.017 -4.268 -13.431 1.00 88.69 177 LEU A CA 1
ATOM 1299 C C . LEU A 1 177 ? 21.412 -5.648 -13.212 1.00 88.69 177 LEU A C 1
ATOM 1301 O O . LEU A 1 177 ? 21.986 -6.668 -13.577 1.00 88.69 177 LEU A O 1
ATOM 1305 N N . TRP A 1 178 ? 20.214 -5.679 -12.666 1.00 88.38 178 TRP A N 1
ATOM 1306 C CA . TRP A 1 178 ? 19.541 -6.928 -12.364 1.00 88.38 178 TRP A CA 1
ATOM 1307 C C . TRP A 1 178 ? 18.119 -6.846 -12.883 1.00 88.38 178 TRP A C 1
ATOM 1309 O O . TRP A 1 178 ? 17.364 -5.941 -12.519 1.00 88.38 178 TRP A O 1
ATOM 1319 N N . ALA A 1 179 ? 17.795 -7.764 -13.781 1.00 90.12 179 ALA A N 1
ATOM 1320 C CA . ALA A 1 179 ? 16.549 -7.811 -14.508 1.00 90.12 179 ALA A CA 1
ATOM 1321 C C . ALA A 1 179 ? 15.605 -8.859 -13.925 1.00 90.12 179 ALA A C 1
ATOM 1323 O O . ALA A 1 179 ? 16.023 -9.943 -13.528 1.00 90.12 179 ALA A O 1
ATOM 1324 N N . ASP A 1 180 ? 14.317 -8.543 -13.907 1.00 90.12 180 ASP A N 1
ATOM 1325 C CA . ASP A 1 180 ? 13.280 -9.430 -13.373 1.00 90.12 180 ASP A CA 1
ATOM 1326 C C . ASP A 1 180 ? 12.025 -9.493 -14.253 1.00 90.12 180 ASP A C 1
ATOM 1328 O O . ASP A 1 180 ? 11.035 -10.130 -13.899 1.00 90.12 180 ASP A O 1
ATOM 1332 N N . GLY A 1 181 ? 12.071 -8.857 -15.421 1.00 92.56 181 GLY A N 1
ATOM 1333 C CA . GLY A 1 181 ? 11.004 -8.913 -16.401 1.00 92.56 181 GLY A CA 1
ATOM 1334 C C . GLY A 1 181 ? 11.400 -8.285 -17.725 1.00 92.56 181 GLY A C 1
ATOM 1335 O O . GLY A 1 181 ? 12.386 -7.550 -17.833 1.00 92.56 181 GLY A O 1
ATOM 1336 N N . VAL A 1 182 ? 10.602 -8.579 -18.742 1.00 94.12 182 VAL A N 1
ATOM 1337 C CA . VAL A 1 182 ? 10.826 -8.148 -20.121 1.00 94.12 182 VAL A CA 1
ATOM 1338 C C . VAL A 1 182 ? 9.560 -7.508 -20.689 1.00 94.12 182 VAL A C 1
ATOM 1340 O O . VAL A 1 182 ? 8.445 -7.843 -20.292 1.00 94.12 182 VAL A O 1
ATOM 1343 N N . SER A 1 183 ? 9.706 -6.557 -21.608 1.00 95.25 183 SER A N 1
ATOM 1344 C CA . SER A 1 183 ? 8.569 -5.985 -22.332 1.00 95.25 183 SER A CA 1
ATOM 1345 C C . SER A 1 183 ? 7.960 -7.002 -23.303 1.00 95.25 183 SER A C 1
ATOM 1347 O O . SER A 1 183 ? 8.619 -7.942 -23.747 1.00 95.25 183 SER A O 1
ATOM 1349 N N . ALA A 1 184 ? 6.700 -6.794 -23.693 1.00 93.56 184 ALA A N 1
ATOM 1350 C CA . ALA A 1 184 ? 5.987 -7.693 -24.608 1.00 93.56 184 ALA A CA 1
ATOM 1351 C C . ALA A 1 184 ? 6.658 -7.864 -25.988 1.00 93.56 184 ALA A C 1
ATOM 1353 O O . ALA A 1 184 ? 6.479 -8.890 -26.637 1.00 93.56 184 ALA A O 1
ATOM 1354 N N . ASP A 1 185 ? 7.438 -6.877 -26.434 1.00 93.44 185 ASP A N 1
ATOM 1355 C CA . ASP A 1 185 ? 8.215 -6.905 -27.682 1.00 93.44 185 ASP A CA 1
ATOM 1356 C C . ASP A 1 185 ? 9.663 -7.406 -27.504 1.00 93.44 185 ASP A C 1
ATOM 1358 O O . ASP A 1 185 ? 10.448 -7.428 -28.459 1.00 93.44 185 ASP A O 1
ATOM 1362 N N . SER A 1 186 ? 10.034 -7.779 -26.277 1.00 92.12 186 SER A N 1
ATOM 1363 C CA . SER A 1 186 ? 11.376 -8.215 -25.888 1.00 92.12 186 SER A CA 1
ATOM 1364 C C . SER A 1 186 ? 12.504 -7.226 -26.202 1.00 92.12 186 SER A C 1
ATOM 1366 O O . SER A 1 186 ? 13.662 -7.626 -26.300 1.00 92.12 186 SER A O 1
ATOM 1368 N N . GLN A 1 187 ? 12.192 -5.934 -26.359 1.00 93.69 187 GLN A N 1
ATOM 1369 C CA . GLN A 1 187 ? 13.193 -4.886 -26.603 1.00 93.69 187 GLN A CA 1
ATOM 1370 C C . GLN A 1 187 ? 13.711 -4.232 -25.317 1.00 93.69 187 GLN A C 1
ATOM 1372 O O . GLN A 1 187 ? 14.757 -3.578 -25.343 1.00 93.69 187 GLN A O 1
ATOM 1377 N N . TRP A 1 188 ? 13.014 -4.410 -24.193 1.00 95.12 188 TRP A N 1
ATOM 1378 C CA . TRP A 1 188 ? 13.338 -3.771 -22.921 1.00 95.12 188 TRP A CA 1
ATOM 1379 C C . TRP A 1 188 ? 13.371 -4.770 -21.774 1.00 95.12 188 TRP A C 1
ATOM 1381 O O . TRP A 1 188 ? 12.509 -5.642 -21.679 1.00 95.12 188 TRP A O 1
ATOM 1391 N N . LEU A 1 189 ? 14.327 -4.587 -20.863 1.00 93.75 189 LEU A N 1
ATOM 1392 C CA . LEU A 1 189 ? 14.362 -5.273 -19.575 1.00 93.75 189 LEU A CA 1
ATOM 1393 C C . LEU A 1 189 ? 13.979 -4.311 -18.467 1.00 93.75 189 LEU A C 1
ATOM 1395 O O . LEU A 1 189 ? 14.500 -3.192 -18.407 1.00 93.75 189 LEU A O 1
ATOM 1399 N N . ARG A 1 190 ? 13.096 -4.758 -17.575 1.00 92.81 190 ARG A N 1
ATOM 1400 C CA . ARG A 1 190 ? 12.893 -4.076 -16.306 1.00 92.81 190 ARG A CA 1
ATOM 1401 C C . ARG A 1 190 ? 14.074 -4.424 -15.421 1.00 92.81 190 ARG A C 1
ATOM 1403 O O . ARG A 1 190 ? 14.341 -5.596 -15.182 1.00 92.81 190 ARG A O 1
ATOM 1410 N N . VAL A 1 191 ? 14.779 -3.398 -14.976 1.00 89.75 191 VAL A N 1
ATOM 1411 C CA . VAL A 1 191 ? 15.943 -3.489 -14.105 1.00 89.75 191 VAL A CA 1
ATOM 1412 C C . VAL A 1 191 ? 15.721 -2.645 -12.867 1.00 89.75 191 VAL A C 1
ATOM 1414 O O . VAL A 1 191 ? 15.003 -1.643 -12.898 1.00 89.75 191 VAL A O 1
ATOM 1417 N N . PHE A 1 192 ? 16.378 -3.010 -11.780 1.00 81.88 192 PHE A N 1
ATOM 1418 C CA . PHE A 1 192 ? 16.523 -2.132 -10.628 1.00 81.88 192 PHE A CA 1
ATOM 1419 C C . PHE A 1 192 ? 17.976 -1.685 -10.498 1.00 81.88 192 PHE A C 1
ATOM 1421 O O . PHE A 1 192 ? 18.908 -2.371 -10.926 1.00 81.88 192 PHE A O 1
ATOM 1428 N N . PHE A 1 193 ? 18.160 -0.488 -9.950 1.00 71.06 193 PHE A N 1
ATOM 1429 C CA . PHE A 1 193 ? 19.473 0.121 -9.793 1.00 71.06 193 PHE A CA 1
ATOM 1430 C C . PHE A 1 193 ? 19.581 0.858 -8.459 1.00 71.06 193 PHE A C 1
ATOM 1432 O O . PHE A 1 193 ? 18.601 1.385 -7.932 1.00 71.06 193 PHE A O 1
ATOM 1439 N N . MET A 1 194 ? 20.812 0.928 -7.956 1.00 63.97 194 MET A N 1
ATOM 1440 C CA . MET A 1 194 ? 21.180 1.645 -6.739 1.00 63.97 194 MET A CA 1
ATOM 1441 C C . MET A 1 194 ? 21.915 2.933 -7.129 1.00 63.97 194 MET A C 1
ATOM 1443 O O . MET A 1 194 ? 23.124 2.910 -7.352 1.00 63.97 194 MET A O 1
ATOM 1447 N N . ALA A 1 195 ? 21.217 4.066 -7.248 1.00 50.91 195 ALA A N 1
ATOM 1448 C CA . ALA A 1 195 ? 21.871 5.362 -7.491 1.00 50.91 195 ALA A CA 1
ATOM 1449 C C . ALA A 1 195 ? 21.246 6.470 -6.635 1.00 50.91 195 ALA A C 1
ATOM 1451 O O . ALA A 1 195 ? 20.493 7.311 -7.122 1.00 50.91 195 ALA A O 1
ATOM 1452 N N . GLY A 1 196 ? 21.523 6.439 -5.328 1.00 53.81 196 GLY A N 1
ATOM 1453 C CA . GLY A 1 196 ? 21.012 7.411 -4.349 1.00 53.81 196 GLY A CA 1
ATOM 1454 C C . GLY A 1 196 ? 19.535 7.233 -3.967 1.00 53.81 196 GLY A C 1
ATOM 1455 O O . GLY A 1 196 ? 19.110 7.771 -2.953 1.00 53.81 196 GLY A O 1
ATOM 1456 N N . ARG A 1 197 ? 18.779 6.447 -4.738 1.00 57.66 197 ARG A N 1
ATOM 1457 C CA . ARG A 1 197 ? 17.454 5.902 -4.418 1.00 57.66 197 ARG A CA 1
ATOM 1458 C C . ARG A 1 197 ? 17.293 4.550 -5.106 1.00 57.66 197 ARG A C 1
ATOM 1460 O O . ARG A 1 197 ? 17.856 4.351 -6.186 1.00 57.66 197 ARG A O 1
ATOM 1467 N N . GLU A 1 198 ? 16.534 3.657 -4.492 1.00 63.22 198 GLU A N 1
ATOM 1468 C CA . GLU A 1 198 ? 16.118 2.401 -5.106 1.00 63.22 198 GLU A CA 1
ATOM 1469 C C . GLU A 1 198 ? 14.945 2.677 -6.043 1.00 63.22 198 GLU A C 1
ATOM 1471 O O . GLU A 1 198 ? 13.934 3.265 -5.659 1.00 63.22 198 GLU A O 1
ATOM 1476 N N . ALA A 1 199 ? 15.095 2.311 -7.310 1.00 68.31 199 ALA A N 1
ATOM 1477 C CA . ALA A 1 199 ? 14.037 2.471 -8.292 1.00 68.31 199 ALA A CA 1
ATOM 1478 C C . ALA A 1 199 ? 14.101 1.355 -9.330 1.00 68.31 199 ALA A C 1
ATOM 1480 O O . ALA A 1 199 ? 15.176 0.874 -9.697 1.00 68.31 199 ALA A O 1
ATOM 1481 N N . THR A 1 200 ? 12.929 0.983 -9.832 1.00 83.38 200 THR A N 1
ATOM 1482 C CA . THR A 1 200 ? 12.796 0.177 -11.040 1.00 83.38 200 THR A CA 1
ATOM 1483 C C . THR A 1 200 ? 12.754 1.094 -12.258 1.00 83.38 200 THR A C 1
ATOM 1485 O O . THR A 1 200 ? 12.217 2.203 -12.221 1.00 83.38 200 THR A O 1
ATOM 1488 N N . ALA A 1 201 ? 13.364 0.646 -13.346 1.00 89.94 201 ALA A N 1
ATOM 1489 C CA . ALA A 1 201 ? 13.369 1.334 -14.624 1.00 89.94 201 ALA A CA 1
ATOM 1490 C C . ALA A 1 201 ? 13.521 0.323 -15.763 1.00 89.94 201 ALA A C 1
ATOM 1492 O O . ALA A 1 201 ? 13.742 -0.863 -15.544 1.00 89.94 201 ALA A O 1
ATOM 1493 N N . TRP A 1 202 ? 13.411 0.804 -16.991 1.00 93.62 202 TRP A N 1
ATOM 1494 C CA . TRP A 1 202 ? 13.528 0.009 -18.200 1.00 93.62 202 TRP A CA 1
ATOM 1495 C C . TRP A 1 202 ? 14.810 0.363 -18.943 1.00 93.62 202 TRP A C 1
ATOM 1497 O O . TRP A 1 202 ? 15.077 1.537 -19.209 1.00 93.62 202 TRP A O 1
ATOM 1507 N N . VAL A 1 203 ? 15.601 -0.651 -19.288 1.00 94.31 203 VAL A N 1
ATOM 1508 C CA . VAL A 1 203 ? 16.801 -0.522 -20.122 1.00 94.31 203 VAL A CA 1
ATOM 1509 C C . VAL A 1 203 ? 16.571 -1.217 -21.456 1.00 94.31 203 VAL A C 1
ATOM 1511 O O . VAL A 1 203 ? 15.986 -2.298 -21.513 1.00 94.31 203 VAL A O 1
ATOM 1514 N N . HIS A 1 204 ? 17.010 -0.590 -22.544 1.00 94.94 204 HIS A N 1
ATOM 1515 C CA . HIS A 1 204 ? 16.903 -1.183 -23.871 1.00 94.94 204 HIS A CA 1
ATOM 1516 C C . HIS A 1 204 ? 17.923 -2.320 -24.013 1.00 94.94 204 HIS A C 1
ATOM 1518 O O . HIS A 1 204 ? 19.098 -2.134 -23.697 1.00 94.94 204 HIS A O 1
ATOM 1524 N N . VAL A 1 205 ? 17.507 -3.478 -24.533 1.00 92.62 205 VAL A N 1
ATOM 1525 C CA . VAL A 1 205 ? 18.356 -4.682 -24.637 1.00 92.62 205 VAL A CA 1
ATOM 1526 C C . VAL A 1 205 ? 19.627 -4.417 -25.451 1.00 92.62 205 VAL A C 1
ATOM 1528 O O . VAL A 1 205 ? 20.694 -4.908 -25.104 1.00 92.62 205 VAL A O 1
ATOM 1531 N N . ALA A 1 206 ? 19.554 -3.576 -26.490 1.00 91.88 206 ALA A N 1
ATOM 1532 C CA . ALA A 1 206 ? 20.727 -3.213 -27.297 1.00 91.88 206 ALA A CA 1
ATOM 1533 C C . ALA A 1 206 ? 21.796 -2.387 -26.548 1.00 91.88 206 ALA A C 1
ATOM 1535 O O . ALA A 1 206 ? 22.868 -2.159 -27.097 1.00 91.88 206 ALA A O 1
ATOM 1536 N N . SER A 1 207 ? 21.509 -1.912 -25.331 1.00 92.69 207 SER A N 1
ATOM 1537 C CA . SER A 1 207 ? 22.477 -1.225 -24.464 1.00 92.69 207 SER A CA 1
ATOM 1538 C C . SER A 1 207 ? 23.217 -2.179 -23.515 1.00 92.69 207 SER A C 1
ATOM 1540 O O . SER A 1 207 ? 24.000 -1.714 -22.687 1.00 92.69 207 SER A O 1
ATOM 1542 N N . LEU A 1 208 ? 22.960 -3.489 -23.601 1.00 91.19 208 LEU A N 1
ATOM 1543 C CA . LEU A 1 208 ? 23.526 -4.516 -22.726 1.00 91.19 208 LEU A CA 1
ATOM 1544 C C . LEU A 1 208 ? 24.583 -5.361 -23.449 1.00 91.19 208 LEU A C 1
ATOM 1546 O O . LEU A 1 208 ? 24.460 -5.649 -24.641 1.00 91.19 208 LEU A O 1
ATOM 1550 N N . ASP A 1 209 ? 25.600 -5.787 -22.706 1.00 86.31 209 ASP A N 1
ATOM 1551 C CA . ASP A 1 209 ? 26.586 -6.766 -23.154 1.00 86.31 209 ASP A CA 1
ATOM 1552 C C . ASP A 1 209 ? 25.945 -8.154 -23.220 1.00 86.31 209 ASP A C 1
ATOM 1554 O O . ASP A 1 209 ? 25.290 -8.566 -22.268 1.00 86.31 209 ASP A O 1
ATOM 1558 N N . SER A 1 210 ? 26.172 -8.883 -24.324 1.00 68.06 210 SER A N 1
ATOM 1559 C CA . SER A 1 210 ? 25.816 -10.305 -24.512 1.00 68.06 210 SER A CA 1
ATOM 1560 C C . SER A 1 210 ? 24.510 -10.715 -23.808 1.00 68.06 210 SER A C 1
ATOM 1562 O O . SER A 1 210 ? 24.577 -11.336 -22.745 1.00 68.06 210 SER A O 1
ATOM 1564 N N . PRO A 1 211 ? 23.328 -10.378 -24.363 1.00 61.59 211 PRO A N 1
ATOM 1565 C CA . PRO A 1 211 ? 22.073 -10.574 -23.656 1.00 61.59 211 PRO A CA 1
ATOM 1566 C C . PRO A 1 211 ? 21.916 -12.056 -23.280 1.00 61.59 211 PRO A C 1
ATOM 1568 O O . PRO A 1 211 ? 22.000 -12.915 -24.168 1.00 61.59 211 PRO A O 1
ATOM 1571 N N . PRO A 1 212 ? 21.727 -12.375 -21.986 1.00 61.69 212 PRO A N 1
ATOM 1572 C CA . PRO A 1 212 ? 21.444 -13.739 -21.556 1.00 61.69 212 PRO A CA 1
ATOM 1573 C C . PRO A 1 212 ? 20.166 -14.256 -22.227 1.00 61.69 212 PRO A C 1
ATOM 1575 O O . PRO A 1 212 ? 19.423 -13.501 -22.859 1.00 61.69 212 PRO A O 1
ATOM 1578 N N . ALA A 1 213 ? 19.887 -15.554 -22.099 1.00 65.88 213 ALA A N 1
ATOM 1579 C CA . ALA A 1 213 ? 18.611 -16.094 -22.547 1.00 65.88 213 ALA A CA 1
ATOM 1580 C C . ALA A 1 213 ? 17.471 -15.391 -21.785 1.00 65.88 213 ALA A C 1
ATOM 1582 O O . ALA A 1 213 ? 17.202 -15.689 -20.629 1.00 65.88 213 ALA A O 1
ATOM 1583 N N . LEU A 1 214 ? 16.804 -14.437 -22.443 1.00 72.88 214 LEU A N 1
ATOM 1584 C CA . LEU A 1 214 ? 15.688 -13.672 -21.873 1.00 72.88 214 LEU A CA 1
ATOM 1585 C C . LEU A 1 214 ? 14.424 -14.526 -21.685 1.00 72.88 214 LEU A C 1
ATOM 1587 O O . LEU A 1 214 ? 13.407 -14.024 -21.219 1.00 72.88 214 LEU A O 1
ATOM 1591 N N . THR A 1 215 ? 14.477 -15.801 -22.078 1.00 69.88 215 THR A N 1
ATOM 1592 C CA . THR A 1 215 ? 13.361 -16.751 -22.049 1.00 69.88 215 THR A CA 1
ATOM 1593 C C . THR A 1 215 ? 12.845 -17.041 -20.648 1.00 69.88 215 THR A C 1
ATOM 1595 O O . THR A 1 215 ? 11.709 -17.484 -20.521 1.00 69.88 215 THR A O 1
ATOM 1598 N N . ASP A 1 216 ? 13.654 -16.774 -19.623 1.00 79.94 216 ASP A N 1
ATOM 1599 C CA . ASP A 1 216 ? 13.323 -17.081 -18.231 1.00 79.94 216 ASP A CA 1
ATOM 1600 C C . ASP A 1 216 ? 12.711 -15.872 -17.499 1.00 79.94 216 ASP A C 1
ATOM 1602 O O . ASP A 1 216 ? 12.282 -15.990 -16.353 1.00 79.94 216 ASP A O 1
ATOM 1606 N N . LEU A 1 217 ? 12.643 -14.704 -18.156 1.00 89.69 217 LEU A N 1
ATOM 1607 C CA . LEU A 1 217 ? 12.024 -13.505 -17.597 1.00 89.69 217 LEU A CA 1
ATOM 1608 C C . LEU A 1 217 ? 10.540 -13.423 -17.981 1.00 89.69 217 LEU A C 1
ATOM 1610 O O . LEU A 1 217 ? 10.198 -13.557 -19.160 1.00 89.69 217 LEU A O 1
ATOM 1614 N N . PRO A 1 218 ? 9.645 -13.137 -17.022 1.00 93.06 218 PRO A N 1
ATOM 1615 C CA . PRO A 1 218 ? 8.233 -12.972 -17.319 1.00 93.06 218 PRO A CA 1
ATOM 1616 C C . PRO A 1 218 ? 7.981 -11.686 -18.117 1.00 93.06 218 PRO A C 1
ATOM 1618 O O . PRO A 1 218 ? 8.645 -10.660 -17.931 1.00 93.06 218 PRO A O 1
ATOM 1621 N N . VAL A 1 219 ? 6.979 -11.732 -18.996 1.00 93.56 219 VAL A N 1
ATOM 1622 C CA . VAL A 1 219 ? 6.524 -10.554 -19.741 1.00 93.56 219 VAL A CA 1
ATOM 1623 C C . VAL A 1 219 ? 5.725 -9.646 -18.811 1.00 93.56 219 VAL A C 1
ATOM 1625 O O . VAL A 1 219 ? 4.741 -10.072 -18.211 1.00 93.56 219 VAL A O 1
ATOM 1628 N N . ILE A 1 220 ? 6.122 -8.378 -18.728 1.00 92.88 220 ILE A N 1
ATOM 1629 C CA . ILE A 1 220 ? 5.445 -7.361 -17.925 1.00 92.88 220 ILE A CA 1
ATOM 1630 C C . ILE A 1 220 ? 4.718 -6.389 -18.848 1.00 92.88 220 ILE A C 1
ATOM 1632 O O . ILE A 1 220 ? 5.303 -5.775 -19.744 1.00 92.88 220 ILE A O 1
ATOM 1636 N N . THR A 1 221 ? 3.429 -6.230 -18.582 1.00 91.50 221 THR A N 1
ATOM 1637 C CA . THR A 1 221 ? 2.527 -5.278 -19.231 1.00 91.50 221 THR A CA 1
ATOM 1638 C C . THR A 1 221 ? 2.028 -4.256 -18.204 1.00 91.50 221 THR A C 1
ATOM 1640 O O . THR A 1 221 ? 2.153 -4.497 -16.999 1.00 91.50 221 THR A O 1
ATOM 1643 N N . PRO A 1 222 ? 1.453 -3.117 -18.629 1.00 86.38 222 PRO A N 1
ATOM 1644 C CA . PRO A 1 222 ? 0.803 -2.178 -17.710 1.00 86.38 222 PRO A CA 1
ATOM 1645 C C . PRO A 1 222 ? -0.295 -2.815 -16.842 1.00 86.38 222 PRO A C 1
ATOM 1647 O O . PRO A 1 222 ? -0.574 -2.334 -15.742 1.00 86.38 222 PRO A O 1
ATOM 1650 N N . GLU A 1 223 ? -0.902 -3.904 -17.312 1.00 88.62 223 GLU A N 1
ATOM 1651 C CA . GLU A 1 223 ? -1.956 -4.660 -16.638 1.00 88.62 223 GLU A CA 1
ATOM 1652 C C . GLU A 1 223 ? -1.416 -5.761 -15.716 1.00 88.62 223 GLU A C 1
ATOM 1654 O O . GLU A 1 223 ? -2.157 -6.255 -14.873 1.00 88.62 223 GLU A O 1
ATOM 1659 N N . SER A 1 224 ? -0.134 -6.125 -15.820 1.00 93.12 224 SER A N 1
ATOM 1660 C CA . SER A 1 224 ? 0.455 -7.180 -14.993 1.00 93.12 224 SER A CA 1
ATOM 1661 C C . SER A 1 224 ? 0.417 -6.802 -13.510 1.00 93.12 224 SER A C 1
ATOM 1663 O O . SER A 1 224 ? 0.814 -5.697 -13.123 1.00 93.12 224 SER A O 1
ATOM 1665 N N . ARG A 1 225 ? -0.052 -7.724 -12.668 1.00 94.88 225 ARG A N 1
ATOM 1666 C CA . ARG A 1 225 ? -0.129 -7.570 -11.209 1.00 94.88 225 ARG A CA 1
ATOM 1667 C C . ARG A 1 225 ? 0.407 -8.823 -10.535 1.00 94.88 225 ARG A C 1
ATOM 1669 O O . ARG A 1 225 ? 0.163 -9.921 -11.023 1.00 94.88 225 ARG A O 1
ATOM 1676 N N . THR A 1 226 ? 1.143 -8.661 -9.442 1.00 95.44 226 THR A N 1
ATOM 1677 C CA . THR A 1 226 ? 1.507 -9.782 -8.563 1.00 95.44 226 THR A CA 1
ATOM 1678 C C . THR A 1 226 ? 0.342 -10.096 -7.608 1.00 95.44 226 THR A C 1
ATOM 1680 O O . THR A 1 226 ? -0.536 -9.243 -7.439 1.00 95.44 226 THR A O 1
ATOM 1683 N N . PRO A 1 227 ? 0.298 -11.287 -6.985 1.00 95.75 227 PRO A N 1
ATOM 1684 C CA . PRO A 1 227 ? -0.753 -11.645 -6.027 1.00 95.75 227 PRO A CA 1
ATOM 1685 C C . PRO A 1 227 ? -0.916 -10.604 -4.919 1.00 95.75 227 PRO A C 1
ATOM 1687 O O . PRO A 1 227 ? 0.075 -10.050 -4.431 1.00 95.75 227 PRO A O 1
ATOM 1690 N N . MET A 1 228 ? -2.162 -10.323 -4.533 1.00 96.88 228 MET A N 1
ATOM 1691 C CA . MET A 1 228 ? -2.537 -9.299 -3.546 1.00 96.88 228 MET A CA 1
ATOM 1692 C C . MET A 1 228 ? -2.068 -7.864 -3.861 1.00 96.88 228 MET A C 1
ATOM 1694 O O . MET A 1 228 ? -2.199 -6.968 -3.023 1.00 96.88 228 MET A O 1
ATOM 1698 N N . GLN A 1 229 ? -1.539 -7.581 -5.059 1.00 97.38 229 GLN A N 1
ATOM 1699 C CA . GLN A 1 229 ? -1.228 -6.207 -5.471 1.00 97.38 229 GLN A CA 1
ATOM 1700 C C . GLN A 1 229 ? -2.504 -5.399 -5.747 1.00 97.38 229 GLN A C 1
ATOM 1702 O O . GLN A 1 229 ? -2.544 -4.186 -5.519 1.00 97.38 229 GLN A O 1
ATOM 1707 N N . ALA A 1 230 ? -3.539 -6.073 -6.248 1.00 98.12 230 ALA A N 1
ATOM 1708 C CA . ALA A 1 230 ? -4.887 -5.547 -6.356 1.00 98.12 230 ALA A CA 1
ATOM 1709 C C . ALA A 1 230 ? -5.792 -6.348 -5.425 1.00 98.12 230 ALA A C 1
ATOM 1711 O O . ALA A 1 230 ? -5.720 -7.569 -5.413 1.00 98.12 230 ALA A O 1
ATOM 1712 N N . PHE A 1 231 ? -6.633 -5.677 -4.649 1.00 98.56 231 PHE A N 1
ATOM 1713 C CA . PHE A 1 231 ? -7.475 -6.351 -3.670 1.00 98.56 231 PHE A CA 1
ATOM 1714 C C . PHE A 1 231 ? -8.742 -5.556 -3.367 1.00 98.56 231 PHE A C 1
ATOM 1716 O O . PHE A 1 231 ? -8.772 -4.320 -3.439 1.00 98.56 231 PHE A O 1
ATOM 1723 N N . HIS A 1 232 ? -9.789 -6.275 -2.983 1.00 98.31 232 HIS A N 1
ATOM 1724 C CA . HIS A 1 232 ? -10.946 -5.707 -2.312 1.00 98.31 232 HIS A CA 1
ATOM 1725 C C . HIS A 1 232 ? -10.730 -5.773 -0.807 1.00 98.31 232 HIS A C 1
ATOM 1727 O O . HIS A 1 232 ? -10.170 -6.742 -0.307 1.00 98.31 232 HIS A O 1
ATOM 1733 N N . PHE A 1 233 ? -11.143 -4.743 -0.073 1.00 98.00 233 PHE A N 1
ATOM 1734 C CA . PHE A 1 233 ? -11.103 -4.787 1.382 1.00 98.00 233 PHE A CA 1
ATOM 1735 C C . PHE A 1 233 ? -12.271 -4.057 2.029 1.00 98.00 233 PHE A C 1
ATOM 1737 O O . PHE A 1 233 ? -12.789 -3.061 1.511 1.00 98.00 233 PHE A O 1
ATOM 1744 N N . GLN A 1 234 ? -12.609 -4.523 3.226 1.00 96.81 234 GLN A N 1
ATOM 1745 C CA . GLN A 1 234 ? -13.575 -3.898 4.111 1.00 96.81 234 GLN A CA 1
ATOM 1746 C C . GLN A 1 234 ? -13.079 -3.954 5.554 1.00 96.81 234 GLN A C 1
ATOM 1748 O O . GLN A 1 234 ? -12.411 -4.899 5.963 1.00 96.81 234 GLN A O 1
ATOM 1753 N N . THR A 1 235 ? -13.411 -2.933 6.340 1.00 95.62 235 THR A N 1
ATOM 1754 C CA . THR A 1 235 ? -13.088 -2.853 7.766 1.00 95.62 235 THR A CA 1
ATOM 1755 C C . THR A 1 235 ? -14.328 -2.583 8.609 1.00 95.62 235 THR A C 1
ATOM 1757 O O . THR A 1 235 ? -15.250 -1.898 8.165 1.00 95.62 235 THR A O 1
ATOM 1760 N N . GLY A 1 236 ? -14.310 -3.020 9.866 1.00 89.38 236 GLY A N 1
ATOM 1761 C CA . GLY A 1 236 ? -15.354 -2.711 10.846 1.00 89.38 236 GLY A CA 1
ATOM 1762 C C . GLY A 1 236 ? -16.605 -3.584 10.726 1.00 89.38 236 GLY A C 1
ATOM 1763 O O . GLY A 1 236 ? -17.648 -3.237 11.286 1.00 89.38 236 GLY A O 1
ATOM 1764 N N . LEU A 1 237 ? -16.517 -4.717 10.021 1.00 76.81 237 LEU A N 1
ATOM 1765 C CA . LEU A 1 237 ? -17.566 -5.736 10.008 1.00 76.81 237 LEU A CA 1
ATOM 1766 C C . LEU A 1 237 ? -17.828 -6.230 11.443 1.00 76.81 237 LEU A C 1
ATOM 1768 O O . LEU A 1 237 ? -16.917 -6.669 12.133 1.00 76.81 237 LEU A O 1
ATOM 1772 N N . GLY A 1 238 ? -19.070 -6.131 11.919 1.00 68.75 238 GLY A N 1
ATOM 1773 C CA . GLY A 1 238 ? -19.422 -6.506 13.299 1.00 68.75 238 GLY A CA 1
ATOM 1774 C C . GLY A 1 238 ? -19.226 -5.408 14.357 1.00 68.75 238 GLY A C 1
ATOM 1775 O O . GLY A 1 238 ? -19.594 -5.621 15.510 1.00 68.75 238 GLY A O 1
ATOM 1776 N N . GLY A 1 239 ? -18.750 -4.216 13.972 1.00 72.94 239 GLY A N 1
ATOM 1777 C CA . GLY A 1 239 ? -18.632 -3.045 14.850 1.00 72.94 239 GLY A CA 1
ATOM 1778 C C . GLY A 1 239 ? -17.339 -2.984 15.675 1.00 72.94 239 GLY A C 1
ATOM 1779 O O . GLY A 1 239 ? -16.500 -3.878 15.632 1.00 72.94 239 GLY A O 1
ATOM 1780 N N . VAL A 1 240 ? -17.170 -1.889 16.424 1.00 74.75 240 VAL A N 1
ATOM 1781 C CA . VAL A 1 240 ? -16.014 -1.649 17.306 1.00 74.75 240 VAL A CA 1
ATOM 1782 C C . VAL A 1 240 ? -16.497 -1.655 18.753 1.00 74.75 240 VAL A C 1
ATOM 1784 O O . VAL A 1 240 ? -17.327 -0.834 19.132 1.00 74.75 240 VAL A O 1
ATOM 1787 N N . GLN A 1 241 ? -15.982 -2.585 19.559 1.00 71.69 241 GLN A N 1
ATOM 1788 C CA . GLN A 1 241 ? -16.280 -2.669 20.997 1.00 71.69 241 GLN A CA 1
ATOM 1789 C C . GLN A 1 241 ? -15.265 -1.900 21.861 1.00 71.69 241 GLN A C 1
ATOM 1791 O O . GLN A 1 241 ? -15.441 -1.786 23.073 1.00 71.69 241 GLN A O 1
ATOM 1796 N N . CYS A 1 242 ? -14.170 -1.426 21.261 1.00 81.31 242 CYS A N 1
ATOM 1797 C CA . CYS A 1 242 ? -13.033 -0.821 21.944 1.00 81.31 242 CYS A CA 1
ATOM 1798 C C . CYS A 1 242 ? -12.281 0.132 21.004 1.00 81.31 242 CYS A C 1
ATOM 1800 O O . CYS A 1 242 ? -11.721 -0.304 20.000 1.00 81.31 242 CYS A O 1
ATOM 1802 N N . ASP A 1 243 ? -12.212 1.416 21.359 1.00 82.94 243 ASP A N 1
ATOM 1803 C CA . ASP A 1 243 ? -11.533 2.436 20.544 1.00 82.94 243 ASP A CA 1
ATOM 1804 C C . ASP A 1 243 ? -10.007 2.233 20.467 1.00 82.94 243 ASP A C 1
ATOM 1806 O O . ASP A 1 243 ? -9.376 2.664 19.503 1.00 82.94 243 ASP A O 1
ATOM 1810 N N . GLU A 1 244 ? -9.406 1.544 21.448 1.00 86.94 244 GLU A N 1
ATOM 1811 C CA . GLU A 1 244 ? -7.977 1.180 21.434 1.00 86.94 244 GLU A CA 1
ATOM 1812 C C . GLU A 1 244 ? -7.662 -0.037 20.544 1.00 86.94 244 GLU A C 1
ATOM 1814 O O . GLU A 1 244 ? -6.491 -0.305 20.283 1.00 86.94 244 GLU A O 1
ATOM 1819 N N . ALA A 1 245 ? -8.679 -0.765 20.071 1.00 91.12 245 ALA A N 1
ATOM 1820 C CA . ALA A 1 245 ? -8.553 -1.914 19.172 1.00 91.12 245 ALA A CA 1
ATOM 1821 C C . ALA A 1 245 ? -9.391 -1.689 17.898 1.00 91.12 245 ALA A C 1
ATOM 1823 O O . ALA A 1 245 ? -10.387 -2.384 17.660 1.00 91.12 245 ALA A O 1
ATOM 1824 N N . PRO A 1 246 ? -9.032 -0.679 17.085 1.00 93.50 246 PRO A N 1
ATOM 1825 C CA . PRO A 1 246 ? -9.787 -0.327 15.893 1.00 93.50 246 PRO A CA 1
ATOM 1826 C C . PRO A 1 246 ? -9.647 -1.389 14.799 1.00 93.50 246 PRO A C 1
ATOM 1828 O O . PRO A 1 246 ? -8.750 -2.230 14.823 1.00 93.50 246 PRO A O 1
ATOM 1831 N N . SER A 1 247 ? -10.526 -1.302 13.799 1.00 95.69 247 SER A N 1
ATOM 1832 C CA . SER A 1 247 ? -10.419 -2.100 12.578 1.00 95.69 247 SER A CA 1
ATOM 1833 C C . SER A 1 247 ? -9.671 -1.326 11.496 1.00 95.69 247 SER A C 1
ATOM 1835 O O . SER A 1 247 ? -10.217 -0.355 10.970 1.00 95.69 247 SER A O 1
ATOM 1837 N N . LEU A 1 248 ? -8.426 -1.707 11.203 1.00 97.06 248 LEU A N 1
ATOM 1838 C CA . LEU A 1 248 ? -7.531 -0.976 10.299 1.00 97.06 248 LEU A CA 1
ATOM 1839 C C . LEU A 1 248 ? -6.738 -1.937 9.413 1.00 97.06 248 LEU A C 1
ATOM 1841 O O . LEU A 1 248 ? -6.240 -2.955 9.891 1.00 97.06 248 LEU A O 1
ATOM 1845 N N . LEU A 1 249 ? -6.548 -1.553 8.152 1.00 98.62 249 LEU A N 1
ATOM 1846 C CA . LEU A 1 249 ? -5.546 -2.147 7.277 1.00 98.62 249 LEU A CA 1
ATOM 1847 C C . LEU A 1 249 ? -4.321 -1.228 7.230 1.00 98.62 249 LEU A C 1
ATOM 1849 O O . LEU A 1 249 ? -4.376 -0.119 6.696 1.00 98.62 249 LEU A O 1
ATOM 1853 N N . LEU A 1 250 ? -3.215 -1.681 7.808 1.00 98.62 250 LEU A N 1
ATOM 1854 C CA . LEU A 1 250 ? -1.922 -1.004 7.745 1.00 98.62 250 LEU A CA 1
ATOM 1855 C C . LEU A 1 250 ? -1.169 -1.481 6.500 1.00 98.62 250 LEU A C 1
ATOM 1857 O O . LEU A 1 250 ? -1.076 -2.686 6.291 1.00 98.62 250 LEU A O 1
ATOM 1861 N N . VAL A 1 251 ? -0.611 -0.563 5.705 1.00 98.56 251 VAL A N 1
ATOM 1862 C CA . VAL A 1 251 ? 0.173 -0.899 4.503 1.00 98.56 251 VAL A CA 1
ATOM 1863 C C . VAL A 1 251 ? 1.496 -0.136 4.514 1.00 98.56 251 VAL A C 1
ATOM 1865 O O . VAL A 1 251 ? 1.505 1.081 4.306 1.00 98.56 251 VAL A O 1
ATOM 1868 N N . GLN A 1 252 ? 2.608 -0.837 4.748 1.00 96.94 252 GLN A N 1
ATOM 1869 C CA . GLN A 1 252 ? 3.954 -0.256 4.775 1.00 96.94 252 GLN A CA 1
ATOM 1870 C C . GLN A 1 252 ? 4.830 -0.845 3.664 1.00 96.94 252 GLN A C 1
ATOM 1872 O O . GLN A 1 252 ? 5.136 -2.035 3.664 1.00 96.94 252 GLN A O 1
ATOM 1877 N N . GLY A 1 253 ? 5.247 0.002 2.726 1.00 94.38 253 GLY A N 1
ATOM 1878 C CA . GLY A 1 253 ? 6.289 -0.315 1.753 1.00 94.38 253 GLY A CA 1
ATOM 1879 C C . GLY A 1 253 ? 7.703 -0.114 2.317 1.00 94.38 253 GLY A C 1
ATOM 1880 O O . GLY A 1 253 ? 7.859 0.406 3.422 1.00 94.38 253 GLY A O 1
ATOM 1881 N N . PRO A 1 254 ? 8.745 -0.496 1.565 1.00 89.06 254 PRO A N 1
ATOM 1882 C CA . PRO A 1 254 ? 10.131 -0.195 1.911 1.00 89.06 254 PRO A CA 1
ATOM 1883 C C . PRO A 1 254 ? 10.406 1.314 1.882 1.00 89.06 254 PRO A C 1
ATOM 1885 O O . PRO A 1 254 ? 9.693 2.077 1.223 1.00 89.06 254 PRO A O 1
ATOM 1888 N N . GLU A 1 255 ? 11.477 1.754 2.545 1.00 80.88 255 GLU A N 1
ATOM 1889 C CA . GLU A 1 255 ? 11.916 3.145 2.419 1.00 80.88 255 GLU A CA 1
ATOM 1890 C C . GLU A 1 255 ? 12.334 3.452 0.978 1.00 80.88 255 GLU A C 1
ATOM 1892 O O . GLU A 1 255 ? 12.947 2.635 0.300 1.00 80.88 255 GLU A O 1
ATOM 1897 N N . ASN A 1 256 ? 12.054 4.673 0.524 1.00 76.00 256 ASN A N 1
ATOM 1898 C CA . ASN A 1 256 ? 12.552 5.226 -0.741 1.00 76.00 256 ASN A CA 1
ATOM 1899 C C . ASN A 1 256 ? 12.108 4.515 -2.032 1.00 76.00 256 ASN A C 1
ATOM 1901 O O . ASN A 1 256 ? 12.546 4.928 -3.106 1.00 76.00 256 ASN A O 1
ATOM 1905 N N . ILE A 1 257 ? 11.192 3.544 -1.965 1.00 83.12 257 ILE A N 1
ATOM 1906 C CA . ILE A 1 257 ? 10.604 2.900 -3.145 1.00 83.12 257 ILE A CA 1
ATOM 1907 C C . ILE A 1 257 ? 9.110 3.200 -3.225 1.00 83.12 257 ILE A C 1
ATOM 1909 O O . ILE A 1 257 ? 8.374 3.113 -2.246 1.00 83.12 257 ILE A O 1
ATOM 1913 N N . ALA A 1 258 ? 8.651 3.557 -4.424 1.00 87.62 258 ALA A N 1
ATOM 1914 C CA . ALA A 1 258 ? 7.233 3.720 -4.701 1.00 87.62 258 ALA A CA 1
ATOM 1915 C C . ALA A 1 258 ? 6.559 2.355 -4.912 1.00 87.62 258 ALA A C 1
ATOM 1917 O O . ALA A 1 258 ? 6.938 1.580 -5.797 1.00 87.62 258 ALA A O 1
ATOM 1918 N N . VAL A 1 259 ? 5.530 2.095 -4.115 1.00 92.31 259 VAL A N 1
ATOM 1919 C CA . VAL A 1 259 ? 4.721 0.880 -4.168 1.00 92.31 259 VAL A CA 1
ATOM 1920 C C . VAL A 1 259 ? 3.381 1.190 -4.824 1.00 92.31 259 VAL A C 1
ATOM 1922 O O . VAL A 1 259 ? 2.649 2.051 -4.353 1.00 92.31 259 VAL A O 1
ATOM 1925 N N . ASN A 1 260 ? 3.022 0.460 -5.872 1.00 94.50 260 ASN A N 1
ATOM 19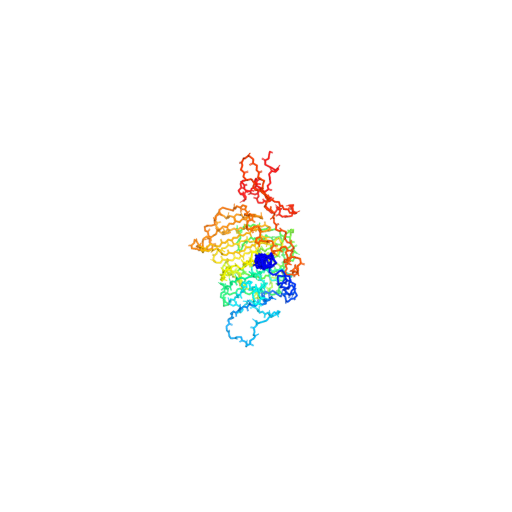26 C CA . ASN A 1 260 ? 1.741 0.581 -6.558 1.00 94.50 260 ASN A CA 1
ATOM 1927 C C . ASN A 1 260 ? 0.804 -0.538 -6.113 1.00 94.50 260 ASN A C 1
ATOM 1929 O O . ASN A 1 260 ? 1.095 -1.713 -6.357 1.00 94.50 260 ASN A O 1
ATOM 1933 N N . ILE A 1 261 ? -0.335 -0.159 -5.541 1.00 97.56 261 ILE A N 1
ATOM 1934 C CA . ILE A 1 261 ? -1.433 -1.067 -5.204 1.00 97.56 261 ILE A CA 1
ATOM 1935 C C . ILE A 1 261 ? -2.738 -0.599 -5.849 1.00 97.56 261 ILE A C 1
ATOM 1937 O O . ILE A 1 261 ? -2.902 0.583 -6.162 1.00 97.56 261 ILE A O 1
ATOM 1941 N N . THR A 1 262 ? -3.690 -1.517 -5.979 1.00 98.31 262 THR A N 1
ATOM 1942 C CA . THR A 1 262 ? -5.065 -1.202 -6.376 1.00 98.31 262 THR A CA 1
ATOM 1943 C C . THR A 1 262 ? -6.013 -1.656 -5.266 1.00 98.31 262 THR A C 1
ATOM 1945 O O . THR A 1 262 ? -6.252 -2.847 -5.104 1.00 98.31 262 THR A O 1
ATOM 1948 N N . ALA A 1 263 ? -6.565 -0.718 -4.497 1.00 98.50 263 ALA A N 1
ATOM 1949 C CA . ALA A 1 263 ? -7.449 -1.022 -3.370 1.00 98.50 263 ALA A CA 1
ATOM 1950 C C . ALA A 1 263 ? -8.904 -0.699 -3.735 1.00 98.50 263 ALA A C 1
ATOM 1952 O O . ALA A 1 263 ? -9.215 0.431 -4.119 1.00 98.50 263 ALA A O 1
ATOM 1953 N N . ASN A 1 264 ? -9.798 -1.688 -3.648 1.00 98.06 264 ASN A N 1
ATOM 1954 C CA . ASN A 1 264 ? -11.197 -1.586 -4.083 1.00 98.06 264 ASN A CA 1
ATOM 1955 C C . ASN A 1 264 ? -11.364 -1.056 -5.525 1.00 98.06 264 ASN A C 1
ATOM 1957 O O . ASN A 1 264 ? -12.367 -0.430 -5.858 1.00 98.06 264 ASN A O 1
ATOM 1961 N N . GLY A 1 265 ? -10.371 -1.295 -6.388 1.00 97.56 265 GLY A N 1
ATOM 1962 C CA . GLY A 1 265 ? -10.342 -0.815 -7.773 1.00 97.56 265 GLY A CA 1
ATOM 1963 C C . GLY A 1 265 ? -9.766 0.594 -7.975 1.00 97.56 265 GLY A C 1
ATOM 1964 O O . GLY A 1 265 ? -9.716 1.047 -9.118 1.00 97.56 265 GLY A O 1
ATOM 1965 N N . ALA A 1 266 ? -9.340 1.295 -6.918 1.00 98.31 266 ALA A N 1
ATOM 1966 C CA . ALA A 1 266 ? -8.639 2.574 -7.026 1.00 98.31 266 ALA A CA 1
ATOM 1967 C C . ALA A 1 266 ? -7.117 2.376 -6.985 1.00 98.31 266 ALA A C 1
ATOM 1969 O O . ALA A 1 266 ? -6.594 1.747 -6.064 1.00 98.31 266 ALA A O 1
ATOM 1970 N N . ASP A 1 267 ? -6.410 2.958 -7.951 1.00 98.00 267 ASP A N 1
ATOM 1971 C CA . ASP A 1 267 ? -4.954 2.899 -8.041 1.00 98.00 267 ASP A CA 1
ATOM 1972 C C . ASP A 1 267 ? -4.316 3.922 -7.094 1.00 98.00 267 ASP A C 1
ATOM 1974 O O . ASP A 1 267 ? -4.666 5.113 -7.085 1.00 98.00 267 ASP A O 1
ATOM 1978 N N . ILE A 1 268 ? -3.363 3.448 -6.294 1.00 98.19 268 ILE A N 1
ATOM 1979 C CA . ILE A 1 268 ? -2.666 4.220 -5.267 1.00 98.19 268 ILE A CA 1
ATOM 1980 C C . ILE A 1 268 ? -1.170 3.911 -5.365 1.00 98.19 268 ILE A C 1
ATOM 1982 O O . ILE A 1 268 ? -0.754 2.757 -5.285 1.00 98.19 268 ILE A O 1
ATOM 1986 N N . GLU A 1 269 ? -0.356 4.956 -5.495 1.00 96.81 269 GLU A N 1
ATOM 1987 C CA . GLU A 1 269 ? 1.099 4.871 -5.352 1.00 96.81 269 GLU A CA 1
ATOM 1988 C C . GLU A 1 269 ? 1.482 5.337 -3.937 1.00 96.81 269 GLU A C 1
ATOM 1990 O O . GLU A 1 269 ? 1.224 6.477 -3.543 1.00 96.81 269 GLU A O 1
ATOM 1995 N N . ILE A 1 270 ? 2.076 4.444 -3.155 1.00 94.69 270 ILE A N 1
ATOM 1996 C CA . ILE A 1 270 ? 2.470 4.625 -1.758 1.00 94.69 270 ILE A CA 1
ATOM 1997 C C . ILE A 1 270 ? 3.970 4.885 -1.701 1.00 94.69 270 ILE A C 1
ATOM 1999 O O . ILE A 1 270 ? 4.758 4.179 -2.323 1.00 94.69 270 ILE A O 1
ATOM 2003 N N . GLY A 1 271 ? 4.378 5.893 -0.936 1.00 89.62 271 GLY A N 1
ATOM 2004 C CA . GLY A 1 271 ? 5.789 6.219 -0.751 1.00 89.62 271 GLY A CA 1
ATOM 2005 C C . GLY A 1 271 ? 6.441 5.642 0.503 1.00 89.62 271 GLY A C 1
ATOM 2006 O O . GLY A 1 271 ? 7.654 5.761 0.621 1.00 89.62 271 GLY A O 1
ATOM 2007 N N . SER A 1 272 ? 5.655 5.145 1.465 1.00 92.56 272 SER A N 1
ATOM 2008 C CA . SER A 1 272 ? 6.137 4.617 2.751 1.00 92.56 272 SER A CA 1
ATOM 2009 C C . SER A 1 272 ? 4.991 3.909 3.493 1.00 92.56 272 SER A C 1
ATOM 2011 O O . SER A 1 272 ? 4.743 2.736 3.235 1.00 92.56 272 SER A O 1
ATOM 2013 N N . PHE A 1 273 ? 4.233 4.602 4.352 1.00 96.19 273 PHE A N 1
ATOM 2014 C CA . PHE A 1 273 ? 3.254 3.974 5.247 1.00 96.19 273 PHE A CA 1
ATOM 2015 C C . PHE A 1 273 ? 1.905 4.700 5.213 1.00 96.19 273 PHE A C 1
ATOM 2017 O O . PHE A 1 273 ? 1.817 5.898 5.511 1.00 96.19 273 PHE A O 1
ATOM 2024 N N . ILE A 1 274 ? 0.851 3.956 4.878 1.00 98.19 274 ILE A N 1
ATOM 2025 C CA . ILE A 1 274 ? -0.543 4.401 4.911 1.00 98.19 274 ILE A CA 1
ATOM 2026 C C . ILE A 1 274 ? -1.409 3.487 5.786 1.00 98.19 274 ILE A C 1
ATOM 2028 O O . ILE A 1 274 ? -1.067 2.338 6.072 1.00 98.19 274 ILE A O 1
ATOM 2032 N N . VAL A 1 275 ? -2.578 4.001 6.150 1.00 98.62 275 VAL A N 1
ATOM 2033 C CA . VAL A 1 275 ? -3.673 3.254 6.766 1.00 98.62 275 VAL A CA 1
ATOM 2034 C C . VAL A 1 275 ? -4.901 3.360 5.880 1.00 98.62 275 VAL A C 1
ATOM 2036 O O . VAL A 1 275 ? -5.261 4.452 5.435 1.00 98.62 275 VAL A O 1
ATOM 2039 N N . LEU A 1 276 ? -5.547 2.224 5.648 1.00 98.62 276 LEU A N 1
ATOM 2040 C CA . LEU A 1 276 ? -6.786 2.097 4.899 1.00 98.62 276 LEU A CA 1
ATOM 2041 C C . LEU A 1 276 ? -7.910 1.613 5.820 1.00 98.62 276 LEU A C 1
ATOM 2043 O O . LEU A 1 276 ? -7.713 0.745 6.674 1.00 98.62 276 LEU A O 1
ATOM 2047 N N . ARG A 1 277 ? -9.104 2.179 5.638 1.00 97.25 277 ARG A N 1
ATOM 2048 C CA . ARG A 1 277 ? -10.343 1.701 6.269 1.00 97.25 277 ARG A CA 1
ATOM 2049 C C . ARG A 1 277 ? -11.565 2.030 5.419 1.00 97.25 277 ARG A C 1
ATOM 2051 O O . ARG A 1 277 ? -11.527 2.962 4.618 1.00 97.25 277 ARG A O 1
ATOM 2058 N N . THR A 1 278 ? -12.655 1.309 5.630 1.00 96.19 278 THR A N 1
ATOM 2059 C CA . THR A 1 278 ? -13.981 1.627 5.087 1.00 96.19 278 THR A CA 1
ATOM 2060 C C . THR A 1 278 ? -14.859 2.280 6.149 1.00 96.19 278 THR A C 1
ATOM 2062 O O . THR A 1 278 ? -14.839 1.892 7.317 1.00 96.19 278 THR A O 1
ATOM 2065 N N . LEU A 1 279 ? -15.638 3.274 5.737 1.00 93.56 279 LEU A N 1
ATOM 2066 C CA . LEU A 1 279 ? -16.626 3.975 6.554 1.00 93.56 279 LEU A CA 1
ATOM 2067 C C . LEU A 1 279 ? -18.043 3.457 6.236 1.00 93.56 279 LEU A C 1
ATOM 2069 O O . LEU A 1 279 ? -18.242 2.735 5.262 1.00 93.56 279 LEU A O 1
ATOM 2073 N N . GLY A 1 280 ? -19.029 3.805 7.071 1.00 82.06 280 GLY A N 1
ATOM 2074 C CA . GLY A 1 280 ? -20.401 3.263 7.021 1.00 82.06 280 GLY A CA 1
ATOM 2075 C C . GLY A 1 280 ? -21.273 3.679 5.822 1.00 82.06 280 GLY A C 1
ATOM 2076 O O . GLY A 1 280 ? -22.479 3.456 5.853 1.00 82.06 280 GLY A O 1
ATOM 2077 N N . ASP A 1 281 ? -20.694 4.301 4.801 1.00 85.38 281 ASP A N 1
ATOM 2078 C CA . ASP A 1 281 ? -21.339 4.860 3.609 1.00 85.38 281 ASP A CA 1
ATOM 2079 C C . ASP A 1 281 ? -20.674 4.386 2.301 1.00 85.38 281 ASP A C 1
ATOM 2081 O O . ASP A 1 281 ? -20.724 5.086 1.291 1.00 85.38 281 ASP A O 1
ATOM 2085 N N . ASP A 1 282 ? -20.027 3.215 2.326 1.00 90.06 282 ASP A N 1
ATOM 2086 C CA . ASP A 1 282 ? -19.211 2.689 1.222 1.00 90.06 282 ASP A CA 1
ATOM 2087 C C . ASP A 1 282 ? -18.134 3.688 0.771 1.00 90.06 282 ASP A C 1
ATOM 2089 O O . ASP A 1 282 ? -17.839 3.845 -0.416 1.00 90.06 282 ASP A O 1
ATOM 2093 N N . THR A 1 283 ? -17.532 4.382 1.738 1.00 97.38 283 THR A N 1
ATOM 2094 C CA . THR A 1 283 ? -16.398 5.276 1.510 1.00 97.38 283 THR A CA 1
ATOM 2095 C C . THR A 1 283 ? -15.120 4.625 2.014 1.00 97.38 283 THR A C 1
ATOM 2097 O O . THR A 1 283 ? -14.995 4.275 3.188 1.00 97.38 283 THR A O 1
ATOM 2100 N N . MET A 1 284 ? -14.127 4.513 1.139 1.00 98.25 284 MET A N 1
ATOM 2101 C CA . MET A 1 284 ? -12.757 4.198 1.522 1.00 98.25 284 MET A CA 1
ATOM 2102 C C . MET A 1 284 ? -12.057 5.459 2.030 1.00 98.25 284 MET A C 1
ATOM 2104 O O . MET A 1 284 ? -12.075 6.503 1.380 1.00 98.25 284 MET A O 1
ATOM 2108 N N . GLN A 1 285 ? -11.380 5.352 3.165 1.00 98.56 285 GLN A N 1
ATOM 2109 C CA . GLN A 1 285 ? -10.490 6.376 3.687 1.00 98.56 285 GLN A CA 1
ATOM 2110 C C . GLN A 1 285 ? -9.040 5.908 3.613 1.00 98.56 285 GLN A C 1
ATOM 2112 O O . GLN A 1 285 ? -8.718 4.801 4.041 1.00 98.56 285 GLN A O 1
ATOM 2117 N N . ILE A 1 286 ? -8.170 6.803 3.146 1.00 98.75 286 ILE A N 1
ATOM 2118 C CA . ILE A 1 286 ? -6.719 6.679 3.267 1.00 98.75 286 ILE A CA 1
ATOM 2119 C C . ILE A 1 286 ? -6.194 7.714 4.262 1.00 98.75 286 ILE A C 1
ATOM 2121 O O . ILE A 1 286 ? -6.590 8.882 4.216 1.00 98.75 286 ILE A O 1
ATOM 2125 N N . ILE A 1 287 ? -5.304 7.304 5.162 1.00 98.50 287 ILE A N 1
ATOM 2126 C CA . ILE A 1 287 ? -4.552 8.185 6.061 1.00 98.50 287 ILE A CA 1
ATOM 2127 C C . ILE A 1 287 ? -3.068 7.934 5.815 1.00 98.50 287 ILE A C 1
ATOM 2129 O O . ILE A 1 287 ? -2.616 6.793 5.874 1.00 98.50 287 ILE A O 1
ATOM 2133 N N . VAL A 1 288 ? -2.305 8.983 5.530 1.00 97.62 288 VAL A N 1
ATOM 2134 C CA . VAL A 1 288 ? -0.870 8.866 5.260 1.00 97.62 288 VAL A CA 1
ATOM 2135 C C . VAL A 1 288 ? -0.090 9.138 6.538 1.00 97.62 288 VAL A C 1
ATOM 2137 O O . VAL A 1 288 ? -0.235 10.201 7.136 1.00 97.62 288 VAL A O 1
ATOM 2140 N N . LEU A 1 289 ? 0.758 8.197 6.952 1.00 95.56 289 LEU A N 1
ATOM 2141 C CA . LEU A 1 289 ? 1.577 8.326 8.162 1.00 95.56 289 LEU A CA 1
ATOM 2142 C C . LEU A 1 289 ? 3.009 8.762 7.861 1.00 95.56 289 LEU A C 1
ATOM 2144 O O . LEU A 1 289 ? 3.589 9.513 8.636 1.00 95.56 289 LEU A O 1
ATOM 2148 N N . SER A 1 290 ? 3.579 8.310 6.742 1.00 93.75 290 SER A N 1
ATOM 2149 C CA . SER A 1 290 ? 4.944 8.651 6.330 1.00 93.75 290 SER A CA 1
ATOM 2150 C C . SER A 1 290 ? 5.104 8.584 4.806 1.00 93.75 290 SER A C 1
ATOM 2152 O O . SER A 1 290 ? 4.321 7.927 4.116 1.00 93.75 290 SER A O 1
ATOM 2154 N N . GLY A 1 291 ? 6.112 9.290 4.282 1.00 90.75 291 GLY A N 1
ATOM 2155 C CA . GLY A 1 291 ? 6.473 9.403 2.863 1.00 90.75 291 GLY A CA 1
ATOM 2156 C C . GLY A 1 291 ? 5.473 10.198 2.027 1.00 90.75 291 GLY A C 1
ATOM 2157 O O . GLY A 1 291 ? 5.806 11.264 1.518 1.00 90.75 291 GLY A O 1
ATOM 2158 N N . GLY A 1 292 ? 4.256 9.687 1.862 1.00 93.38 292 GLY A N 1
ATOM 2159 C CA . GLY A 1 292 ? 3.249 10.259 0.970 1.00 93.38 292 GLY A CA 1
ATOM 2160 C C . GLY A 1 292 ? 2.425 9.192 0.255 1.00 93.38 292 GLY A C 1
ATOM 2161 O O . GLY A 1 292 ? 2.832 8.034 0.163 1.00 93.38 292 GLY A O 1
ATOM 2162 N N . ALA A 1 293 ? 1.294 9.605 -0.306 1.00 96.69 293 ALA A N 1
ATOM 2163 C CA . ALA A 1 293 ? 0.528 8.828 -1.271 1.00 96.69 293 ALA A CA 1
ATOM 2164 C C . ALA A 1 293 ? 0.196 9.687 -2.495 1.00 96.69 293 ALA A C 1
ATOM 2166 O O . ALA A 1 293 ? -0.123 10.872 -2.375 1.00 96.69 293 ALA A O 1
ATOM 2167 N N . LYS A 1 294 ? 0.255 9.085 -3.679 1.00 97.25 294 LYS A N 1
ATOM 2168 C CA . LYS A 1 294 ? -0.204 9.664 -4.937 1.00 97.25 294 LYS A CA 1
ATOM 2169 C C . LYS A 1 294 ? -1.429 8.880 -5.398 1.00 97.25 294 LYS A C 1
ATOM 2171 O O . LYS A 1 294 ? -1.353 7.711 -5.761 1.00 97.25 294 LYS A O 1
ATOM 2176 N N . LEU A 1 295 ? -2.571 9.548 -5.346 1.00 98.12 295 LEU A N 1
ATOM 2177 C CA . LEU A 1 295 ? -3.888 9.015 -5.664 1.00 98.12 295 LEU A CA 1
ATOM 2178 C C . LEU A 1 295 ? -4.213 9.305 -7.128 1.00 98.12 295 LEU A C 1
ATOM 2180 O O . LEU A 1 295 ? -3.880 10.384 -7.633 1.00 98.12 295 LEU A O 1
ATOM 2184 N N . ASN A 1 296 ? -4.885 8.366 -7.800 1.00 97.44 296 ASN A N 1
ATOM 2185 C CA . ASN A 1 296 ? -5.138 8.428 -9.242 1.00 97.44 296 ASN A CA 1
ATOM 2186 C C . ASN A 1 296 ? -3.829 8.653 -10.040 1.00 97.44 296 ASN A C 1
ATOM 2188 O O . ASN A 1 296 ? -3.742 9.615 -10.818 1.00 97.44 296 ASN A O 1
ATOM 2192 N N . PRO A 1 297 ? -2.781 7.825 -9.834 1.00 94.25 297 PRO A N 1
ATOM 2193 C CA . PRO A 1 297 ? -1.424 8.096 -10.313 1.00 94.25 297 PRO A CA 1
ATOM 2194 C C . PRO A 1 297 ? -1.304 8.159 -11.841 1.00 94.25 297 PRO A C 1
ATOM 2196 O O . PRO A 1 297 ? -0.401 8.831 -12.343 1.00 94.25 297 PRO A O 1
ATOM 2199 N N . HIS A 1 298 ? -2.229 7.511 -12.556 1.00 91.38 298 HIS A N 1
ATOM 2200 C CA . HIS A 1 298 ? -2.314 7.475 -14.020 1.00 91.38 298 HIS A CA 1
ATOM 2201 C C . HIS A 1 298 ? -3.224 8.562 -14.616 1.00 91.38 298 HIS A C 1
ATOM 2203 O O . HIS A 1 298 ? -3.360 8.666 -15.835 1.00 91.38 298 HIS A O 1
ATOM 2209 N N . SER A 1 299 ? -3.873 9.376 -13.779 1.00 93.75 299 SER A N 1
ATOM 2210 C CA . SER A 1 299 ? -4.680 10.499 -14.254 1.00 93.75 299 SER A CA 1
ATOM 2211 C C . SER A 1 299 ? -3.805 11.666 -14.718 1.00 93.75 299 SER A C 1
ATOM 2213 O O . SER A 1 299 ? -2.643 11.804 -14.342 1.00 93.75 299 SER A O 1
ATOM 2215 N N . THR A 1 300 ? -4.388 12.581 -15.495 1.00 92.38 300 THR A N 1
ATOM 2216 C CA . THR A 1 300 ? -3.711 13.826 -15.900 1.00 92.38 300 THR A CA 1
ATOM 2217 C C . THR A 1 300 ? -3.491 14.802 -14.740 1.00 92.38 300 THR A C 1
ATOM 2219 O O . THR A 1 300 ? -2.746 15.770 -14.889 1.00 92.38 300 THR A O 1
ATOM 2222 N N . ARG A 1 301 ? -4.157 14.584 -13.599 1.00 91.81 301 ARG A N 1
ATOM 2223 C CA . ARG A 1 301 ? -4.086 15.418 -12.393 1.00 91.81 301 ARG A CA 1
ATOM 2224 C C . ARG A 1 301 ? -4.102 14.524 -11.147 1.00 91.81 301 ARG A C 1
ATOM 2226 O O . ARG A 1 301 ? -5.129 14.465 -10.469 1.00 91.81 301 ARG A O 1
ATOM 2233 N N . PRO A 1 302 ? -2.996 13.819 -10.859 1.00 95.75 302 PRO A N 1
ATOM 2234 C CA . PRO A 1 302 ? -2.904 13.007 -9.656 1.00 95.75 302 PRO A CA 1
ATOM 2235 C C . PRO A 1 302 ? -3.006 13.885 -8.405 1.00 95.75 302 PRO A C 1
ATOM 2237 O O . PRO A 1 302 ? -2.610 15.053 -8.416 1.00 95.75 302 PRO A O 1
ATOM 2240 N N . ILE A 1 303 ? -3.527 13.312 -7.323 1.00 97.06 303 ILE A N 1
ATOM 2241 C CA . ILE A 1 303 ? -3.669 13.989 -6.031 1.00 97.06 303 ILE A CA 1
ATOM 2242 C C . ILE A 1 303 ? -2.566 13.487 -5.107 1.00 97.06 303 ILE A C 1
ATOM 2244 O O . ILE A 1 303 ? -2.432 12.286 -4.897 1.00 97.06 303 ILE A O 1
ATOM 2248 N N . TYR A 1 304 ? -1.794 14.402 -4.531 1.00 97.19 304 TYR A N 1
ATOM 2249 C CA . TYR A 1 304 ? -0.730 14.073 -3.588 1.00 97.19 304 TYR A CA 1
ATOM 2250 C C . TYR A 1 304 ? -1.211 14.318 -2.156 1.00 97.19 304 TYR A C 1
ATOM 2252 O O . TYR A 1 304 ? -1.644 15.422 -1.823 1.00 97.19 304 TYR A O 1
ATOM 2260 N N . ALA A 1 305 ? -1.140 13.288 -1.318 1.00 96.94 305 ALA A N 1
ATOM 2261 C CA . ALA A 1 305 ? -1.455 13.338 0.103 1.00 96.94 305 ALA A CA 1
ATOM 2262 C C . ALA A 1 305 ? -0.160 13.134 0.915 1.00 96.94 305 ALA A C 1
ATOM 2264 O O . ALA A 1 305 ? 0.444 12.062 0.824 1.00 96.94 305 ALA A O 1
ATOM 2265 N N . PRO A 1 306 ? 0.304 14.139 1.674 1.00 96.69 306 PRO A N 1
ATOM 2266 C CA . PRO A 1 306 ? 1.513 14.019 2.486 1.00 96.69 306 PRO A CA 1
ATOM 2267 C C . PRO A 1 306 ? 1.220 13.409 3.872 1.00 96.69 306 PRO A C 1
ATOM 2269 O O . PRO A 1 306 ? 0.055 13.230 4.233 1.00 96.69 306 PRO A O 1
ATOM 2272 N N . PRO A 1 307 ? 2.255 13.094 4.671 1.00 95.56 307 PRO A N 1
ATOM 2273 C CA . PRO A 1 307 ? 2.094 12.596 6.039 1.00 95.56 307 PRO A CA 1
ATOM 2274 C C . PRO A 1 307 ? 1.201 13.481 6.922 1.00 95.56 307 PRO A C 1
ATOM 2276 O O . PRO A 1 307 ? 1.269 14.706 6.854 1.00 95.56 307 PRO A O 1
ATOM 2279 N N . GLY A 1 308 ? 0.358 12.861 7.752 1.00 95.81 308 GLY A N 1
ATOM 2280 C CA . GLY A 1 308 ? -0.624 13.526 8.619 1.00 95.81 308 GLY A CA 1
ATOM 2281 C C . GLY A 1 308 ? -1.926 13.934 7.915 1.00 95.81 308 GLY A C 1
ATOM 2282 O O . GLY A 1 308 ? -2.831 14.475 8.557 1.00 95.81 308 GLY A O 1
ATOM 2283 N N . PHE A 1 309 ? -2.047 13.671 6.609 1.00 97.00 309 PHE A N 1
ATOM 2284 C CA . PHE A 1 309 ? -3.240 13.986 5.827 1.00 97.00 309 PHE A CA 1
ATOM 2285 C C . PHE A 1 309 ? -4.072 12.742 5.523 1.00 97.00 309 PHE A C 1
ATOM 2287 O O . PHE A 1 309 ? -3.586 11.612 5.458 1.00 97.00 309 PHE A O 1
ATOM 2294 N N . THR A 1 310 ? -5.358 12.977 5.289 1.00 98.25 310 THR A N 1
ATOM 2295 C CA . THR A 1 310 ? -6.331 11.969 4.893 1.00 98.25 310 THR A CA 1
ATOM 2296 C C . THR A 1 310 ? -7.166 12.428 3.702 1.00 98.25 310 THR A C 1
ATOM 2298 O O . THR A 1 310 ? -7.395 13.625 3.506 1.00 98.25 310 THR A O 1
ATOM 2301 N N . SER A 1 311 ? -7.622 11.464 2.904 1.00 98.38 311 SER A N 1
ATOM 2302 C CA . SER A 1 311 ? -8.546 11.659 1.789 1.00 98.38 311 SER A CA 1
ATOM 2303 C C . SER A 1 311 ? -9.593 10.540 1.768 1.00 98.38 311 SER A C 1
ATOM 2305 O O . SER A 1 311 ? -9.353 9.438 2.269 1.00 98.38 311 SER A O 1
ATOM 2307 N N . LEU A 1 312 ? -10.768 10.844 1.218 1.00 98.56 312 LEU A N 1
ATOM 2308 C CA . LEU A 1 312 ? -11.921 9.953 1.148 1.00 98.56 312 LEU A CA 1
ATOM 2309 C C . LEU A 1 312 ? -12.270 9.650 -0.307 1.00 98.56 312 LEU A C 1
ATOM 2311 O O . LEU A 1 312 ? -12.272 10.552 -1.140 1.00 98.56 312 LEU A O 1
ATOM 2315 N N . CYS A 1 313 ? -12.608 8.398 -0.582 1.00 98.38 313 CYS A N 1
ATOM 2316 C CA . CYS A 1 313 ? -12.996 7.874 -1.881 1.00 98.38 313 CYS A CA 1
ATOM 2317 C C . CYS A 1 313 ? -14.351 7.161 -1.759 1.00 98.38 313 CYS A C 1
ATOM 2319 O O . CYS A 1 313 ? -14.405 6.070 -1.189 1.00 98.38 313 CYS A O 1
ATOM 2321 N N . PRO A 1 314 ? -15.447 7.731 -2.292 1.00 98.06 314 PRO A N 1
ATOM 2322 C CA . PRO A 1 314 ? -16.704 7.000 -2.432 1.00 98.06 314 PRO A CA 1
ATOM 2323 C C . PRO A 1 314 ? -16.500 5.826 -3.396 1.00 98.06 314 PRO A C 1
ATOM 2325 O O . PRO A 1 314 ? -16.125 6.045 -4.553 1.00 98.06 314 PRO A O 1
ATOM 2328 N N . LEU A 1 315 ? -16.735 4.590 -2.953 1.00 96.69 315 LEU A N 1
ATOM 2329 C CA . LEU A 1 315 ? -16.403 3.388 -3.732 1.00 96.69 315 LEU A CA 1
ATOM 2330 C C . LEU A 1 315 ? -17.182 3.310 -5.052 1.00 96.69 315 LEU A C 1
ATOM 2332 O O . LEU A 1 315 ? -16.647 2.895 -6.076 1.00 96.69 315 LEU A O 1
ATOM 2336 N N . ASN A 1 316 ? -18.419 3.810 -5.071 1.00 96.50 316 ASN A N 1
ATOM 2337 C CA . ASN A 1 316 ? -19.240 3.894 -6.282 1.00 96.50 316 ASN A CA 1
ATOM 2338 C C . ASN A 1 316 ? -18.717 4.887 -7.341 1.00 96.50 316 ASN A C 1
ATOM 2340 O O . ASN A 1 316 ? -19.221 4.906 -8.463 1.00 96.50 316 ASN A O 1
ATOM 2344 N N . SER A 1 317 ? -17.740 5.728 -6.992 1.00 96.94 317 SER A N 1
ATOM 2345 C CA . SER A 1 317 ? -17.145 6.710 -7.899 1.00 96.94 317 SER A CA 1
ATOM 2346 C C . SER A 1 317 ? -15.929 6.172 -8.652 1.00 96.94 317 SER A C 1
ATOM 2348 O O . SER A 1 317 ? -15.394 6.868 -9.518 1.00 96.94 317 SER A O 1
ATOM 2350 N N . ILE A 1 318 ? -15.483 4.958 -8.317 1.00 96.94 318 ILE A N 1
ATOM 2351 C CA . ILE A 1 318 ? -14.295 4.346 -8.898 1.00 96.94 318 ILE A CA 1
ATOM 2352 C C . ILE A 1 318 ? -14.578 3.948 -10.346 1.00 96.94 318 ILE A C 1
ATOM 2354 O O . ILE A 1 318 ? -15.488 3.176 -10.644 1.00 96.94 318 ILE A O 1
ATOM 2358 N N . LEU A 1 319 ? -13.764 4.465 -11.263 1.00 95.12 319 LEU A N 1
ATOM 2359 C CA . LEU A 1 319 ? -13.824 4.134 -12.677 1.00 95.12 319 LEU A CA 1
ATOM 2360 C C . LEU A 1 319 ? -12.413 4.058 -13.255 1.00 95.12 319 LEU A C 1
ATOM 2362 O O . LEU A 1 319 ? -11.696 5.059 -13.308 1.00 95.12 319 LEU A O 1
ATOM 2366 N N . ARG A 1 320 ? -12.042 2.870 -13.753 1.00 93.94 320 ARG A N 1
ATOM 2367 C CA . ARG A 1 320 ? -10.747 2.609 -14.412 1.00 93.94 320 ARG A CA 1
ATOM 2368 C C . ARG A 1 320 ? -9.560 3.084 -13.561 1.00 93.94 320 ARG A C 1
ATOM 2370 O O . ARG A 1 320 ? -8.809 3.955 -13.998 1.00 93.94 320 ARG A O 1
ATOM 2377 N N . GLY A 1 321 ? -9.466 2.598 -12.323 1.00 94.00 321 GLY A N 1
ATOM 2378 C CA . GLY A 1 321 ? -8.375 2.952 -11.409 1.00 94.00 321 GLY A CA 1
ATOM 2379 C C . GLY A 1 321 ? -8.509 4.320 -10.735 1.00 94.00 321 GLY A C 1
ATOM 2380 O O . GLY A 1 321 ? -7.784 4.610 -9.790 1.00 94.00 321 GLY A O 1
ATOM 2381 N N . ASN A 1 322 ? -9.434 5.181 -11.174 1.00 97.50 322 ASN A N 1
ATOM 2382 C CA . ASN A 1 322 ? -9.570 6.532 -10.635 1.00 97.50 322 ASN A CA 1
ATOM 2383 C C . ASN A 1 322 ? -10.780 6.644 -9.715 1.00 97.50 322 ASN A C 1
ATOM 2385 O O . ASN A 1 322 ? -11.883 6.284 -10.113 1.00 97.50 322 ASN A O 1
ATOM 2389 N N . CYS A 1 323 ? -10.589 7.225 -8.533 1.00 98.00 323 CYS A N 1
ATOM 2390 C CA . CYS A 1 323 ? -11.673 7.574 -7.619 1.00 98.00 323 CYS A CA 1
ATOM 2391 C C . CYS A 1 323 ? -11.892 9.088 -7.538 1.00 98.00 323 CYS A C 1
ATOM 2393 O O . CYS A 1 323 ? -10.968 9.878 -7.760 1.00 98.00 323 CYS A O 1
ATOM 2395 N N . SER A 1 324 ? -13.101 9.511 -7.160 1.00 97.56 324 SER A N 1
ATOM 2396 C CA . SER A 1 324 ? -13.404 10.908 -6.821 1.00 97.56 324 SER A CA 1
ATOM 2397 C C . SER A 1 324 ? -12.904 11.259 -5.415 1.00 97.56 324 SER A C 1
ATOM 2399 O O . SER A 1 324 ? -13.692 11.557 -4.519 1.00 97.56 324 SER A O 1
ATOM 2401 N N . TRP A 1 325 ? -11.586 11.197 -5.221 1.00 98.12 325 TRP A N 1
ATOM 2402 C CA . TRP A 1 325 ? -10.941 11.515 -3.950 1.00 98.12 325 TRP A CA 1
ATOM 2403 C C . TRP A 1 325 ? -11.246 12.947 -3.496 1.00 98.12 325 TRP A C 1
ATOM 2405 O O . TRP A 1 325 ? -11.153 13.896 -4.280 1.00 98.12 325 TRP A O 1
ATOM 2415 N N . THR A 1 326 ? -11.547 13.131 -2.211 1.00 98.00 326 THR A N 1
ATOM 2416 C CA . THR A 1 326 ? -11.634 14.470 -1.618 1.00 98.00 326 THR A CA 1
ATOM 2417 C C . THR A 1 326 ? -10.256 15.125 -1.572 1.00 98.00 326 THR A C 1
ATOM 2419 O O . THR A 1 326 ? -9.240 14.444 -1.410 1.00 98.00 326 THR A O 1
ATOM 2422 N N . THR A 1 327 ? -10.202 16.457 -1.618 1.00 96.50 327 THR A N 1
ATOM 2423 C CA . THR A 1 327 ? -8.955 17.190 -1.357 1.00 96.50 327 THR A CA 1
ATOM 2424 C C . THR A 1 327 ? -8.344 16.723 -0.028 1.00 96.50 327 THR A C 1
ATOM 2426 O O . THR A 1 327 ? -9.071 16.698 0.971 1.00 96.50 327 THR A O 1
ATOM 2429 N N . PRO A 1 328 ? -7.050 16.347 0.008 1.00 97.38 328 PRO A N 1
ATOM 2430 C CA . PRO A 1 328 ? -6.404 15.929 1.241 1.00 97.38 328 PRO A CA 1
ATOM 2431 C C . PRO A 1 328 ? -6.518 17.007 2.316 1.00 97.38 328 PRO A C 1
ATOM 2433 O O . PRO A 1 328 ? -6.254 18.184 2.063 1.00 97.38 328 PRO A O 1
ATOM 2436 N N . ARG A 1 329 ? -6.896 16.593 3.524 1.00 95.25 329 ARG A N 1
ATOM 2437 C CA . ARG A 1 329 ? -6.976 17.453 4.711 1.00 95.25 329 ARG A CA 1
ATOM 2438 C C . ARG A 1 329 ? -6.158 16.863 5.847 1.00 95.25 329 ARG A C 1
ATOM 2440 O O . ARG A 1 329 ? -5.937 15.657 5.872 1.00 95.25 329 ARG A O 1
ATOM 2447 N N . VAL A 1 330 ? -5.782 17.695 6.811 1.00 94.62 330 VAL A N 1
ATOM 2448 C CA . VAL A 1 330 ? -5.211 17.232 8.081 1.00 94.62 330 VAL A CA 1
ATOM 2449 C C . VAL A 1 330 ? -6.176 16.239 8.744 1.00 94.62 330 VAL A C 1
ATOM 2451 O O . VAL A 1 330 ? -7.401 16.431 8.717 1.00 94.62 330 VAL A O 1
ATOM 2454 N N . MET A 1 331 ? -5.631 15.155 9.295 1.00 94.69 331 MET A N 1
ATOM 2455 C CA . MET A 1 331 ? -6.415 14.199 10.074 1.00 94.69 331 MET A CA 1
ATOM 2456 C C . MET A 1 331 ? -6.987 14.859 11.338 1.00 94.69 331 MET A C 1
ATOM 2458 O O . MET A 1 331 ? -6.380 15.741 11.939 1.00 94.69 331 MET A O 1
ATOM 2462 N N . PHE A 1 332 ? -8.178 14.456 11.753 1.00 93.00 332 PHE A N 1
ATOM 2463 C CA . PHE A 1 332 ? -8.810 14.948 12.971 1.00 93.00 332 PHE A CA 1
ATOM 2464 C C . PHE A 1 332 ? -8.231 14.269 14.213 1.00 93.00 332 PHE A C 1
ATOM 2466 O O . PHE A 1 332 ? -7.678 13.174 14.137 1.00 93.00 332 PHE A O 1
ATOM 2473 N N . LYS A 1 333 ? -8.434 14.870 15.395 1.00 90.31 333 LYS A N 1
ATOM 2474 C CA . LYS A 1 333 ? -7.982 14.273 16.664 1.00 90.31 333 LYS A CA 1
ATOM 2475 C C . LYS A 1 333 ? -8.588 12.886 16.902 1.00 90.31 333 LYS A C 1
ATOM 2477 O O . LYS A 1 333 ? -7.900 11.998 17.386 1.00 90.31 333 LYS A O 1
ATOM 2482 N N . THR A 1 334 ? -9.846 12.679 16.513 1.00 89.94 334 THR A N 1
ATOM 2483 C CA . THR A 1 334 ? -10.510 11.367 16.580 1.00 89.94 334 THR A CA 1
ATOM 2484 C C . THR A 1 334 ? -9.860 10.339 15.656 1.00 89.94 334 THR A C 1
ATOM 2486 O O . THR A 1 334 ? -9.733 9.182 16.032 1.00 89.94 334 THR A O 1
ATOM 2489 N N . GLU A 1 335 ? -9.397 10.752 14.474 1.00 94.12 335 GLU A N 1
ATOM 2490 C CA . GLU A 1 335 ? -8.645 9.890 13.556 1.00 94.12 335 GLU A CA 1
ATOM 2491 C C . GLU A 1 335 ? -7.259 9.575 14.131 1.00 94.12 335 GLU A C 1
ATOM 2493 O O . GLU A 1 335 ? -6.856 8.419 14.116 1.00 94.12 335 GLU A O 1
ATOM 2498 N N . GLN A 1 336 ? -6.579 10.558 14.731 1.00 92.88 336 GLN A N 1
ATOM 2499 C CA . GLN A 1 336 ? -5.293 10.352 15.405 1.00 92.88 336 GLN A CA 1
ATOM 2500 C C . GLN A 1 336 ? -5.392 9.335 16.553 1.00 92.88 336 GLN A C 1
ATOM 2502 O O . GLN A 1 336 ? -4.516 8.485 16.683 1.00 92.88 336 GLN A O 1
ATOM 2507 N N . VAL A 1 337 ? -6.443 9.399 17.381 1.00 90.75 337 VAL A N 1
ATOM 2508 C CA . VAL A 1 337 ? -6.629 8.476 18.519 1.00 90.75 337 VAL A CA 1
ATOM 2509 C C . VAL A 1 337 ? -6.665 7.019 18.054 1.00 90.75 337 VAL A C 1
ATOM 2511 O O . VAL A 1 337 ? -6.004 6.179 18.660 1.00 90.75 337 VAL A O 1
ATOM 2514 N N . LEU A 1 338 ? -7.337 6.730 16.936 1.00 91.81 338 LEU A N 1
ATOM 2515 C CA . LEU A 1 338 ? -7.385 5.381 16.358 1.00 91.81 338 LEU A CA 1
ATOM 2516 C C . LEU A 1 338 ? -6.001 4.888 15.915 1.00 91.81 338 LEU A C 1
ATOM 2518 O O . LEU A 1 338 ? -5.725 3.696 15.935 1.00 91.81 338 LEU A O 1
ATOM 2522 N N . LEU A 1 339 ? -5.110 5.797 15.525 1.00 94.94 339 LEU A N 1
ATOM 2523 C CA . LEU A 1 339 ? -3.772 5.458 15.044 1.00 94.94 339 LEU A CA 1
ATOM 2524 C C . LEU A 1 339 ? -2.791 5.190 16.194 1.00 94.94 339 LEU A C 1
ATOM 2526 O O . LEU A 1 339 ? -1.728 4.627 15.956 1.00 94.94 339 LEU A O 1
ATOM 2530 N N . LEU A 1 340 ? -3.129 5.519 17.448 1.00 92.06 340 LEU A N 1
ATOM 2531 C CA . LEU A 1 340 ? -2.234 5.310 18.595 1.00 92.06 340 LEU A CA 1
ATOM 2532 C C . LEU A 1 340 ? -1.897 3.833 18.848 1.00 92.06 340 LEU A C 1
ATOM 2534 O O . LEU A 1 340 ? -0.855 3.548 19.443 1.00 92.06 340 LEU A O 1
ATOM 2538 N N . ILE A 1 341 ? -2.711 2.895 18.350 1.00 93.81 341 ILE A N 1
ATOM 2539 C CA . ILE A 1 341 ? -2.389 1.461 18.376 1.00 93.81 341 ILE A CA 1
ATOM 2540 C C . ILE A 1 341 ? -1.067 1.157 17.655 1.00 93.81 341 ILE A C 1
ATOM 2542 O O . ILE A 1 341 ? -0.320 0.283 18.083 1.00 93.81 341 ILE A O 1
ATOM 2546 N N . ILE A 1 342 ? -0.712 1.938 16.630 1.00 95.75 342 ILE A N 1
ATOM 2547 C CA . ILE A 1 342 ? 0.522 1.781 15.849 1.00 95.75 342 ILE A CA 1
ATOM 2548 C C . ILE A 1 342 ? 1.760 2.003 16.723 1.00 95.75 342 ILE A C 1
ATOM 2550 O O . ILE A 1 342 ? 2.736 1.265 16.610 1.00 95.75 342 ILE A O 1
ATOM 2554 N N . ASN A 1 343 ? 1.702 2.942 17.673 1.00 93.44 343 ASN A N 1
ATOM 2555 C CA . ASN A 1 343 ? 2.794 3.141 18.627 1.00 93.44 343 ASN A CA 1
ATOM 2556 C C . ASN A 1 343 ? 2.994 1.901 19.515 1.00 93.44 343 ASN A C 1
ATOM 2558 O O . ASN A 1 343 ? 4.132 1.522 19.785 1.00 93.44 343 ASN A O 1
ATOM 2562 N N . ARG A 1 344 ? 1.906 1.238 19.940 1.00 93.44 344 ARG A N 1
ATOM 2563 C CA . ARG A 1 344 ? 1.988 -0.015 20.713 1.00 93.44 344 ARG A CA 1
ATOM 2564 C C . ARG A 1 344 ? 2.511 -1.164 19.850 1.00 93.44 344 ARG A C 1
ATOM 2566 O O . ARG A 1 344 ? 3.358 -1.928 20.305 1.00 93.44 344 ARG A O 1
ATOM 2573 N N . ILE A 1 345 ? 2.080 -1.244 18.589 1.00 96.50 345 ILE A N 1
ATOM 2574 C CA . ILE A 1 345 ? 2.584 -2.225 17.618 1.00 96.50 345 ILE A CA 1
ATOM 2575 C C . ILE A 1 345 ? 4.098 -2.078 17.456 1.00 96.50 345 ILE A C 1
ATOM 2577 O O . ILE A 1 345 ? 4.814 -3.058 17.621 1.00 96.50 345 ILE A O 1
ATOM 2581 N N . PHE A 1 346 ? 4.621 -0.870 17.239 1.00 95.94 346 PHE A N 1
ATOM 2582 C CA . PHE A 1 346 ? 6.069 -0.673 17.117 1.00 95.94 346 PHE A CA 1
ATOM 2583 C C . PHE A 1 346 ? 6.844 -0.965 18.411 1.00 95.94 346 PHE A C 1
ATOM 2585 O O . PHE A 1 346 ? 8.010 -1.340 18.357 1.00 95.94 346 PHE A O 1
ATOM 2592 N N . GLN A 1 347 ? 6.219 -0.873 19.585 1.00 94.81 347 GLN A N 1
ATOM 2593 C CA . GLN A 1 347 ? 6.869 -1.272 20.838 1.00 94.81 347 GLN A CA 1
ATOM 2594 C C . GLN A 1 347 ? 6.972 -2.793 21.021 1.00 94.81 347 GLN A C 1
ATOM 2596 O O . GLN A 1 347 ? 7.820 -3.249 21.791 1.00 94.81 347 GLN A O 1
ATOM 2601 N N . ARG A 1 348 ? 6.107 -3.582 20.368 1.00 96.06 348 ARG A N 1
ATOM 2602 C CA . ARG A 1 348 ? 5.966 -5.031 20.618 1.00 96.06 348 ARG A CA 1
ATOM 2603 C C . ARG A 1 348 ? 6.288 -5.922 19.419 1.00 96.06 348 ARG A C 1
ATOM 2605 O O . ARG A 1 348 ? 6.759 -7.035 19.616 1.00 96.06 348 ARG A O 1
ATOM 2612 N N . ALA A 1 349 ? 6.065 -5.427 18.208 1.00 96.62 349 ALA A N 1
ATOM 2613 C CA . ALA A 1 349 ? 6.142 -6.163 16.949 1.00 96.62 349 ALA A CA 1
ATOM 2614 C C . ALA A 1 349 ? 6.817 -5.349 15.825 1.00 96.62 349 ALA A C 1
ATOM 2616 O O . ALA A 1 349 ? 6.528 -5.553 14.646 1.00 96.62 349 ALA A O 1
ATOM 2617 N N . ALA A 1 350 ? 7.730 -4.424 16.156 1.00 96.00 350 ALA A N 1
ATOM 2618 C CA . ALA A 1 350 ? 8.479 -3.658 15.148 1.00 96.00 350 ALA A CA 1
ATOM 2619 C C . ALA A 1 350 ? 9.273 -4.539 14.172 1.00 96.00 350 ALA A C 1
ATOM 2621 O O . ALA A 1 350 ? 9.521 -4.120 13.050 1.00 96.00 350 ALA A O 1
ATOM 2622 N N . ASN A 1 351 ? 9.630 -5.767 14.561 1.00 95.25 351 ASN A N 1
ATOM 2623 C CA . ASN A 1 351 ? 10.325 -6.730 13.705 1.00 95.25 351 ASN A CA 1
ATOM 2624 C C . ASN A 1 351 ? 9.498 -7.218 12.501 1.00 95.25 351 ASN A C 1
ATOM 2626 O O . ASN A 1 351 ? 10.031 -7.945 11.667 1.00 95.25 351 ASN A O 1
ATOM 2630 N N . LEU A 1 352 ? 8.206 -6.880 12.438 1.00 95.69 352 LEU A N 1
ATOM 2631 C CA . LEU A 1 352 ? 7.334 -7.182 11.301 1.00 95.69 352 LEU A CA 1
ATOM 2632 C C . LEU A 1 352 ? 7.294 -6.061 10.258 1.00 95.69 352 LEU A C 1
ATOM 2634 O O . LEU A 1 352 ? 6.680 -6.237 9.212 1.00 95.69 352 LEU A O 1
ATOM 2638 N N . PHE A 1 353 ? 7.914 -4.921 10.551 1.00 95.00 353 PHE A N 1
ATOM 2639 C CA . PHE A 1 353 ? 7.929 -3.726 9.719 1.00 95.00 353 PHE A CA 1
ATOM 2640 C C . PHE A 1 353 ? 9.356 -3.431 9.255 1.00 95.00 353 PHE A C 1
ATOM 2642 O O . PHE A 1 353 ? 10.328 -3.852 9.884 1.00 95.00 353 PHE A O 1
ATOM 2649 N N . HIS A 1 354 ? 9.486 -2.681 8.164 1.00 92.19 354 HIS A N 1
ATOM 2650 C CA . HIS A 1 354 ? 10.790 -2.292 7.618 1.00 92.19 354 HIS A CA 1
ATOM 2651 C C . HIS A 1 354 ? 11.496 -1.272 8.507 1.00 92.19 354 HIS A C 1
ATOM 2653 O O . HIS A 1 354 ? 12.712 -1.307 8.671 1.00 92.19 354 HIS A O 1
ATOM 2659 N N . TYR A 1 355 ? 10.715 -0.360 9.081 1.00 92.00 355 TYR A N 1
ATOM 2660 C CA . TYR A 1 355 ? 11.174 0.734 9.928 1.00 92.00 355 TYR A CA 1
ATOM 2661 C C . TYR A 1 355 ? 10.028 1.225 10.812 1.00 92.00 355 TYR A C 1
ATOM 2663 O O . TYR A 1 355 ? 8.842 0.985 10.551 1.00 92.00 355 TYR A O 1
ATOM 2671 N N . ILE A 1 356 ? 10.398 1.932 11.876 1.00 92.25 356 ILE A N 1
ATOM 2672 C CA . ILE A 1 356 ? 9.454 2.549 12.805 1.00 92.25 356 ILE A CA 1
ATOM 2673 C C . ILE A 1 356 ? 8.950 3.858 12.201 1.00 92.25 356 ILE A C 1
ATOM 2675 O O . ILE A 1 356 ? 9.723 4.660 11.683 1.00 92.25 356 ILE A O 1
ATOM 2679 N N . VAL A 1 357 ? 7.645 4.094 12.306 1.00 90.25 357 VAL A N 1
ATOM 2680 C CA . VAL A 1 357 ? 7.023 5.370 11.948 1.00 90.25 357 VAL A CA 1
ATOM 2681 C C . VAL A 1 357 ? 6.288 5.919 13.156 1.00 90.25 357 VAL A C 1
ATOM 2683 O O . VAL A 1 357 ? 5.462 5.239 13.762 1.00 90.25 357 VAL A O 1
ATOM 2686 N N . HIS A 1 358 ? 6.553 7.176 13.486 1.00 90.00 358 HIS A N 1
ATOM 2687 C CA . HIS A 1 358 ? 5.816 7.867 14.530 1.00 90.00 358 HIS A CA 1
ATOM 2688 C C . HIS A 1 358 ? 4.539 8.489 13.969 1.00 90.00 358 HIS A C 1
ATOM 2690 O O . HIS A 1 358 ? 4.573 9.200 12.965 1.00 90.00 358 HIS A O 1
ATOM 2696 N N . VAL A 1 359 ? 3.410 8.238 14.633 1.00 92.06 359 VAL A N 1
ATOM 2697 C CA . VAL A 1 359 ? 2.129 8.863 14.283 1.00 92.06 359 VAL A CA 1
ATOM 2698 C C . VAL A 1 359 ? 2.224 10.373 14.546 1.00 92.06 359 VAL A C 1
ATOM 2700 O O . VAL A 1 359 ? 2.509 10.747 15.687 1.00 92.06 359 VAL A O 1
ATOM 2703 N N . PRO A 1 360 ? 1.975 11.242 13.546 1.00 92.62 360 PRO A N 1
ATOM 2704 C CA . PRO A 1 360 ? 1.974 12.688 13.753 1.00 92.62 360 PRO A CA 1
ATOM 2705 C C . PRO A 1 360 ? 0.911 13.109 14.772 1.00 92.62 360 PRO A C 1
ATOM 2707 O O . PRO A 1 360 ? -0.173 12.521 14.835 1.00 92.62 360 PRO A O 1
ATOM 27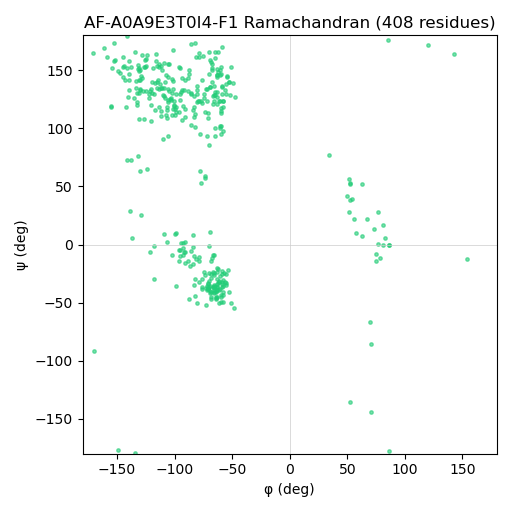10 N N . GLU A 1 361 ? 1.195 14.139 15.562 1.00 92.56 361 GLU A N 1
ATOM 2711 C CA . GLU A 1 361 ? 0.252 14.656 16.543 1.00 92.56 361 GLU A CA 1
ATOM 2712 C C . GLU A 1 361 ? -0.570 15.821 15.996 1.00 92.56 361 GLU A C 1
ATOM 2714 O O . GLU A 1 361 ? -0.040 16.771 15.437 1.00 92.56 361 GLU A O 1
ATOM 2719 N N . VAL A 1 362 ? -1.890 15.757 16.182 1.00 90.62 362 VAL A N 1
ATOM 2720 C CA . VAL A 1 362 ? -2.791 16.876 15.909 1.00 90.62 362 VAL A CA 1
ATOM 2721 C C . VAL A 1 362 ? -2.926 17.692 17.191 1.00 90.62 362 VAL A C 1
ATOM 2723 O O . VAL A 1 362 ? -3.552 17.240 18.163 1.00 90.62 362 VAL A O 1
ATOM 2726 N N . VAL A 1 363 ? -2.354 18.894 17.192 1.00 87.75 363 VAL A N 1
ATOM 2727 C CA . VAL A 1 363 ? -2.404 19.840 18.311 1.00 87.75 363 VAL A CA 1
ATOM 2728 C C . VAL A 1 363 ? -3.343 20.976 17.947 1.00 87.75 363 VAL A C 1
ATOM 2730 O O . VAL A 1 363 ? -3.095 21.729 17.016 1.00 87.75 363 VAL A O 1
ATOM 2733 N N . CYS A 1 364 ? -4.446 21.107 18.679 1.00 83.00 364 CYS A N 1
ATOM 2734 C CA . CYS A 1 364 ? -5.434 22.150 18.430 1.00 83.00 364 CYS A CA 1
ATOM 2735 C C . CYS A 1 364 ? -5.369 23.211 19.528 1.00 83.00 364 CYS A C 1
ATOM 2737 O O . CYS A 1 364 ? -5.755 22.954 20.670 1.00 83.00 364 CYS A O 1
ATOM 2739 N N . ALA A 1 365 ? -4.915 24.416 19.186 1.00 75.00 365 ALA A N 1
ATOM 2740 C CA . ALA A 1 365 ? -4.932 25.541 20.107 1.00 75.00 365 ALA A CA 1
ATOM 2741 C C . ALA A 1 365 ? -6.354 26.115 20.201 1.00 75.00 365 ALA A C 1
ATOM 2743 O O . ALA A 1 365 ? -6.955 26.527 19.205 1.00 75.00 365 ALA A O 1
ATOM 2744 N N . SER A 1 366 ? -6.908 26.169 21.412 1.00 65.00 366 SER A N 1
ATOM 2745 C CA . SER A 1 366 ? -8.166 26.864 21.692 1.00 65.00 366 SER A CA 1
ATOM 2746 C C . SER A 1 366 ? -7.888 28.348 21.965 1.00 65.00 366 SER A C 1
ATOM 2748 O O . SER A 1 366 ? -7.419 28.697 23.048 1.00 65.00 366 SER A O 1
ATOM 2750 N N . GLY A 1 367 ? -8.161 29.218 20.985 1.00 57.00 367 GLY A N 1
ATOM 2751 C CA . GLY A 1 367 ? -7.942 30.668 21.074 1.00 57.00 367 GLY A CA 1
ATOM 2752 C C . GLY A 1 367 ? -9.116 31.517 20.566 1.00 57.00 367 GLY A C 1
ATOM 2753 O O . GLY A 1 367 ? -10.028 31.031 19.893 1.00 57.00 367 GLY A O 1
ATOM 2754 N N . ILE A 1 368 ? -9.099 32.816 20.893 1.00 48.12 368 ILE A N 1
ATOM 2755 C CA . ILE A 1 368 ? -10.073 33.804 20.396 1.00 48.12 368 ILE A CA 1
ATOM 2756 C C . ILE A 1 368 ? -9.759 34.060 18.914 1.00 48.12 368 ILE A C 1
ATOM 2758 O O . ILE A 1 368 ? -8.887 34.857 18.582 1.00 48.12 368 ILE A O 1
ATOM 2762 N N . GLY A 1 369 ? -10.432 33.323 18.034 1.00 58.25 369 GLY A N 1
ATOM 2763 C CA . GLY A 1 369 ? -10.178 33.310 16.587 1.00 58.25 369 GLY A CA 1
ATOM 2764 C C . GLY A 1 369 ? -10.600 32.008 15.898 1.00 58.25 369 GLY A C 1
ATOM 2765 O O . GLY A 1 369 ? -10.700 31.976 14.676 1.00 58.25 369 GLY A O 1
ATOM 2766 N N . GLY A 1 370 ? -10.902 30.963 16.676 1.00 55.44 370 GLY A N 1
ATOM 2767 C CA . GLY A 1 370 ? -11.267 29.634 16.184 1.00 55.44 370 GLY A CA 1
ATOM 2768 C C . GLY A 1 370 ? -10.290 28.570 16.681 1.00 55.44 370 GLY A C 1
ATOM 2769 O O . GLY A 1 370 ? -9.273 28.885 17.296 1.00 55.44 370 GLY A O 1
ATOM 2770 N N . VAL A 1 371 ? -10.621 27.302 16.439 1.00 64.44 371 VAL A N 1
ATOM 2771 C CA . VAL A 1 371 ? -9.713 26.180 16.699 1.00 64.44 371 VAL A CA 1
ATOM 2772 C C . VAL A 1 371 ? -8.763 26.075 15.510 1.00 64.44 371 VAL A C 1
ATOM 2774 O O . VAL A 1 371 ? -9.203 25.758 14.406 1.00 64.44 371 VAL A O 1
ATOM 2777 N N . VAL A 1 372 ? -7.480 26.362 15.725 1.00 67.50 372 VAL A N 1
ATOM 2778 C CA . VAL A 1 372 ? -6.423 26.107 14.737 1.00 67.50 372 VAL A CA 1
ATOM 2779 C C . VAL A 1 372 ? -5.725 24.824 15.158 1.00 67.50 372 VAL A C 1
ATOM 2781 O O . VAL A 1 372 ? -5.207 24.751 16.272 1.00 67.50 372 VAL A O 1
ATOM 2784 N N . CYS A 1 373 ? -5.767 23.809 14.298 1.00 77.75 373 CYS A N 1
ATOM 2785 C CA . CYS A 1 373 ? -5.061 22.552 14.512 1.00 77.75 373 CYS A CA 1
ATOM 2786 C C . CYS A 1 373 ? -3.793 22.520 13.658 1.00 77.75 373 CYS A C 1
ATOM 2788 O O . CYS A 1 373 ? -3.854 22.780 12.456 1.00 77.75 373 CYS A O 1
ATOM 2790 N N . GLU A 1 374 ? -2.675 22.193 14.288 1.00 84.62 374 GLU A N 1
ATOM 2791 C CA . GLU A 1 374 ? -1.357 22.019 13.688 1.00 84.62 374 GLU A CA 1
ATOM 2792 C C . GLU A 1 374 ? -0.946 20.542 13.756 1.00 84.62 374 GLU A C 1
ATOM 2794 O O . GLU A 1 374 ? -1.433 19.789 14.606 1.00 84.62 374 GLU A O 1
ATOM 2799 N N . LEU A 1 375 ? -0.091 20.124 12.819 1.00 90.75 375 LEU A N 1
ATOM 2800 C CA . LEU A 1 375 ? 0.523 18.800 12.807 1.00 90.75 375 LEU A CA 1
ATOM 2801 C C . LEU A 1 375 ? 1.938 18.895 13.371 1.00 90.75 375 LEU A C 1
ATOM 2803 O O . LEU A 1 375 ? 2.805 19.520 12.766 1.00 90.75 375 LEU A O 1
ATOM 2807 N N . GLU A 1 376 ? 2.179 18.222 14.487 1.00 91.56 376 GLU A N 1
ATOM 2808 C CA . GLU A 1 376 ? 3.510 18.062 15.055 1.00 91.56 376 GLU A CA 1
ATOM 2809 C C . GLU A 1 376 ? 4.087 16.698 14.671 1.00 91.56 376 GLU A C 1
ATOM 2811 O O . GLU A 1 376 ? 3.462 15.649 14.842 1.00 91.56 376 GLU A O 1
ATOM 2816 N N . PHE A 1 377 ? 5.310 16.710 14.147 1.00 91.50 377 PHE A N 1
ATOM 2817 C CA . PHE A 1 377 ? 6.049 15.505 13.788 1.00 91.50 377 PHE A CA 1
ATOM 2818 C C . PHE A 1 377 ? 7.200 15.329 14.782 1.00 91.50 377 PHE A C 1
ATOM 2820 O O . PHE A 1 377 ? 7.979 16.268 14.940 1.00 91.50 377 PHE A O 1
ATOM 2827 N N . PRO A 1 378 ? 7.361 14.152 15.417 1.00 86.12 378 PRO A N 1
ATOM 2828 C CA . PRO A 1 378 ? 8.491 13.910 16.319 1.00 86.12 378 PRO A CA 1
ATOM 2829 C C . PRO A 1 378 ? 9.860 14.074 15.641 1.00 86.12 378 PRO A C 1
ATOM 2831 O O . PRO A 1 378 ? 10.802 14.559 16.261 1.00 86.12 378 PRO A O 1
ATOM 2834 N N . GLU A 1 379 ? 9.951 13.720 14.355 1.00 86.75 379 GLU A N 1
ATOM 2835 C CA . GLU A 1 379 ? 11.160 13.835 13.530 1.00 86.75 379 GLU A CA 1
ATOM 2836 C C . GLU A 1 379 ? 10.821 14.512 12.187 1.00 86.75 379 GLU A C 1
ATOM 2838 O O . GLU A 1 379 ? 10.680 13.841 11.158 1.00 86.75 379 GLU A O 1
ATOM 2843 N N . PRO A 1 380 ? 10.632 15.845 12.170 1.00 86.81 380 PRO A N 1
ATOM 2844 C CA . PRO A 1 380 ? 10.054 16.547 11.024 1.00 86.81 380 PRO A CA 1
ATOM 2845 C C . PRO A 1 380 ? 10.944 16.497 9.778 1.00 86.81 380 PRO A C 1
ATOM 2847 O O . PRO A 1 380 ? 10.423 16.382 8.673 1.00 86.81 380 PRO A O 1
ATOM 2850 N N . ASP A 1 381 ? 12.272 16.533 9.924 1.00 85.81 381 ASP A N 1
ATOM 2851 C CA . ASP A 1 381 ? 13.186 16.513 8.775 1.00 85.81 381 ASP A CA 1
ATOM 2852 C C . ASP A 1 381 ? 13.104 15.207 7.981 1.00 85.81 381 ASP A C 1
ATOM 2854 O O . ASP A 1 381 ? 13.100 15.234 6.749 1.00 85.81 381 ASP A O 1
ATOM 2858 N N . LEU A 1 382 ? 12.984 14.076 8.680 1.00 83.88 382 LEU A N 1
ATOM 2859 C CA . LEU A 1 382 ? 12.796 12.773 8.053 1.00 83.88 382 LEU A CA 1
ATOM 2860 C C . LEU A 1 382 ? 11.375 12.654 7.494 1.00 83.88 382 LEU A C 1
ATOM 2862 O O . LEU A 1 382 ? 11.197 12.372 6.306 1.00 83.88 382 LEU A O 1
ATOM 2866 N N . ALA A 1 383 ? 10.370 12.934 8.331 1.00 86.94 383 ALA A N 1
ATOM 2867 C CA . ALA A 1 383 ? 8.961 12.752 7.996 1.00 86.94 383 ALA A CA 1
ATOM 2868 C C . ALA A 1 383 ? 8.495 13.632 6.825 1.00 86.94 383 ALA A C 1
ATOM 2870 O O . ALA A 1 383 ? 7.658 13.203 6.033 1.00 86.94 383 ALA A O 1
ATOM 2871 N N . LEU A 1 384 ? 9.036 14.848 6.695 1.00 92.06 384 LEU A N 1
ATOM 2872 C CA . LEU A 1 384 ? 8.590 15.841 5.714 1.00 92.06 384 LEU A CA 1
ATOM 2873 C C . LEU A 1 384 ? 9.549 16.036 4.535 1.00 92.06 384 LEU A C 1
ATOM 2875 O O . LEU A 1 384 ? 9.251 16.847 3.660 1.00 92.06 384 LEU A O 1
ATOM 2879 N N . SER A 1 385 ? 10.655 15.289 4.460 1.00 89.75 385 SER A N 1
ATOM 2880 C CA . SER A 1 385 ? 11.631 15.363 3.357 1.00 89.75 385 SER A CA 1
ATOM 2881 C C . SER A 1 385 ? 10.967 15.304 1.972 1.00 89.75 385 SER A C 1
ATOM 2883 O O . SER A 1 385 ? 11.090 16.236 1.175 1.00 89.75 385 SER A O 1
ATOM 2885 N N . ARG A 1 386 ? 10.160 14.267 1.720 1.00 88.25 386 ARG A N 1
ATOM 2886 C CA . ARG A 1 386 ? 9.422 14.087 0.460 1.00 88.25 386 ARG A CA 1
ATOM 2887 C C . ARG A 1 386 ? 8.354 15.157 0.246 1.00 88.25 386 ARG A C 1
ATOM 2889 O O . ARG A 1 386 ? 8.198 15.646 -0.869 1.00 88.25 386 ARG A O 1
ATOM 2896 N N . ALA A 1 387 ? 7.645 15.570 1.296 1.00 93.00 387 ALA A N 1
ATOM 2897 C CA . ALA A 1 387 ? 6.661 16.646 1.185 1.00 93.00 387 ALA A CA 1
ATOM 2898 C C . ALA A 1 387 ? 7.321 17.981 0.787 1.00 93.00 387 ALA A C 1
ATOM 2900 O O . ALA A 1 387 ? 6.769 18.723 -0.025 1.00 93.00 387 ALA A O 1
ATOM 2901 N N . ARG A 1 388 ? 8.534 18.259 1.285 1.00 93.62 388 ARG A N 1
ATOM 2902 C CA . ARG A 1 388 ? 9.321 19.446 0.922 1.00 93.62 388 ARG A CA 1
ATOM 2903 C C . ARG A 1 388 ? 9.698 19.427 -0.561 1.00 93.62 388 ARG A C 1
ATOM 2905 O O . ARG A 1 388 ? 9.498 20.424 -1.254 1.00 93.62 388 ARG A O 1
ATOM 2912 N N . GLU A 1 389 ? 10.157 18.285 -1.074 1.00 90.81 389 GLU A N 1
ATOM 2913 C CA . GLU A 1 389 ? 10.430 18.101 -2.508 1.00 90.81 389 GLU A CA 1
ATOM 2914 C C . GLU A 1 389 ? 9.175 18.313 -3.365 1.00 90.81 389 GLU A C 1
ATOM 2916 O O . GLU A 1 389 ? 9.211 19.028 -4.367 1.00 90.81 389 GLU A O 1
ATOM 2921 N N . GLN A 1 390 ? 8.041 17.744 -2.948 1.00 92.56 390 GLN A N 1
ATOM 2922 C CA . GLN A 1 390 ? 6.770 17.874 -3.661 1.00 92.56 390 GLN A CA 1
ATOM 2923 C C . GLN A 1 390 ? 6.242 19.315 -3.663 1.00 92.56 390 GLN A C 1
ATOM 2925 O O . GLN A 1 390 ? 5.686 19.760 -4.669 1.00 92.56 390 GLN A O 1
ATOM 2930 N N . CYS A 1 391 ? 6.436 20.067 -2.578 1.00 94.75 391 CYS A N 1
ATOM 2931 C CA . CYS A 1 391 ? 6.145 21.500 -2.538 1.00 94.75 391 CYS A CA 1
ATOM 2932 C C . CYS A 1 391 ? 7.047 22.285 -3.499 1.00 94.75 391 CYS A C 1
ATOM 2934 O O . CYS A 1 391 ? 6.541 23.073 -4.299 1.00 94.75 391 CYS A O 1
ATOM 2936 N N . GLY A 1 392 ? 8.359 22.019 -3.497 1.00 93.38 392 GLY A N 1
ATOM 2937 C CA . GLY A 1 392 ? 9.309 22.644 -4.425 1.00 93.38 392 GLY A CA 1
ATOM 2938 C C . GLY A 1 392 ? 9.016 22.338 -5.901 1.00 93.38 392 GLY A C 1
ATOM 2939 O O . GLY A 1 392 ? 9.219 23.190 -6.764 1.00 93.38 392 GLY A O 1
ATOM 2940 N N . ALA A 1 393 ? 8.478 21.151 -6.190 1.00 91.88 393 ALA A N 1
ATOM 2941 C CA . ALA A 1 393 ? 8.049 20.735 -7.524 1.00 91.88 393 ALA A CA 1
ATOM 2942 C C . ALA A 1 393 ? 6.629 21.207 -7.909 1.00 91.88 393 ALA A C 1
ATOM 2944 O O . ALA A 1 393 ? 6.172 20.912 -9.014 1.00 91.88 393 ALA A O 1
ATOM 2945 N N . GLY A 1 394 ? 5.908 21.901 -7.018 1.00 93.31 394 GLY A N 1
ATOM 2946 C CA . GLY A 1 394 ? 4.527 22.343 -7.250 1.00 93.31 394 GLY A CA 1
ATOM 2947 C C . GLY A 1 394 ? 3.503 21.203 -7.346 1.00 93.31 394 GLY A C 1
ATOM 2948 O O . GLY A 1 394 ? 2.449 21.374 -7.958 1.00 93.31 394 GLY A O 1
ATOM 2949 N N . GLN A 1 395 ? 3.817 20.032 -6.786 1.00 93.44 395 GLN A N 1
ATOM 2950 C CA . GLN A 1 395 ? 2.947 18.851 -6.777 1.00 93.44 395 GLN A CA 1
ATOM 2951 C C . GLN A 1 395 ? 1.915 18.899 -5.643 1.00 93.44 395 GLN A C 1
ATOM 2953 O O . GLN A 1 395 ? 0.781 18.455 -5.824 1.00 93.44 395 GLN A O 1
ATOM 2958 N N . LEU A 1 396 ? 2.288 19.454 -4.486 1.00 95.00 396 LEU A N 1
ATOM 2959 C CA . LEU A 1 396 ? 1.357 19.728 -3.389 1.00 95.00 396 LEU A CA 1
ATOM 2960 C C . LEU A 1 396 ? 0.703 21.102 -3.563 1.00 95.00 396 LEU A C 1
ATOM 2962 O O . LEU A 1 396 ? 1.291 22.025 -4.130 1.00 95.00 396 LEU A O 1
ATOM 2966 N N . SER A 1 397 ? -0.530 21.247 -3.068 1.00 92.38 397 SER A N 1
ATOM 2967 C CA . SER A 1 397 ? -1.223 22.534 -3.130 1.00 92.38 397 SER A CA 1
ATOM 2968 C C . SER A 1 397 ? -0.539 23.568 -2.219 1.00 92.38 397 SER A C 1
ATOM 2970 O O . SER A 1 397 ? -0.008 23.201 -1.166 1.00 92.38 397 SER A O 1
ATOM 2972 N N . PRO A 1 398 ? -0.597 24.871 -2.556 1.00 91.88 398 PRO A N 1
ATOM 2973 C CA . PRO A 1 398 ? -0.012 25.915 -1.715 1.00 91.88 398 PRO A CA 1
ATOM 2974 C C . PRO A 1 398 ? -0.544 25.925 -0.278 1.00 91.88 398 PRO A C 1
ATOM 2976 O O . PRO A 1 398 ? 0.191 26.268 0.644 1.00 91.88 398 PRO A O 1
ATOM 2979 N N . ASP A 1 399 ? -1.807 25.541 -0.072 1.00 91.12 399 ASP A N 1
ATOM 2980 C CA . ASP A 1 399 ? -2.400 25.473 1.264 1.00 91.12 399 ASP A CA 1
ATOM 2981 C C . ASP A 1 399 ? -1.843 24.300 2.077 1.00 91.12 399 ASP A C 1
ATOM 2983 O O . ASP A 1 399 ? -1.545 24.475 3.255 1.00 91.12 399 ASP A O 1
ATOM 2987 N N . ILE A 1 400 ? -1.616 23.138 1.452 1.00 93.75 400 ILE A N 1
ATOM 2988 C CA . ILE A 1 400 ? -0.958 22.002 2.111 1.00 93.75 400 ILE A CA 1
ATOM 2989 C C . ILE A 1 400 ? 0.485 22.364 2.481 1.00 93.75 400 ILE A C 1
ATOM 2991 O O . ILE A 1 400 ? 0.901 22.137 3.615 1.00 93.75 400 ILE A O 1
ATOM 2995 N N . CYS A 1 401 ? 1.233 22.982 1.562 1.00 94.25 401 CYS A N 1
ATOM 2996 C CA . CYS A 1 401 ? 2.606 23.412 1.829 1.00 94.25 401 CYS A CA 1
ATOM 2997 C C . CYS A 1 401 ? 2.683 24.429 2.975 1.00 94.25 401 CYS A C 1
ATOM 2999 O O . CYS A 1 401 ? 3.578 24.335 3.807 1.00 94.25 401 CYS A O 1
ATOM 3001 N N . ARG A 1 402 ? 1.721 25.357 3.072 1.00 91.12 402 ARG A N 1
ATOM 3002 C CA . ARG A 1 402 ? 1.651 26.331 4.173 1.00 91.12 402 ARG A CA 1
ATOM 3003 C C . ARG A 1 402 ? 1.370 25.676 5.524 1.00 91.12 402 ARG A C 1
ATOM 3005 O O . ARG A 1 402 ? 1.897 26.131 6.530 1.00 91.12 402 ARG A O 1
ATOM 3012 N N . VAL A 1 403 ? 0.544 24.629 5.546 1.00 90.62 403 VAL A N 1
ATOM 3013 C CA . VAL A 1 403 ? 0.257 23.861 6.768 1.00 90.62 403 VAL A CA 1
ATOM 3014 C C . VAL A 1 403 ? 1.484 23.074 7.230 1.00 90.62 403 VAL A C 1
ATOM 3016 O O . VAL A 1 403 ? 1.750 23.032 8.423 1.00 90.62 403 VAL A O 1
ATOM 3019 N N . LEU A 1 404 ? 2.231 22.464 6.306 1.00 91.25 404 LEU A N 1
ATOM 3020 C CA . LEU A 1 404 ? 3.409 21.655 6.641 1.00 91.25 404 LEU A CA 1
ATOM 3021 C C . LEU A 1 404 ? 4.662 22.484 6.952 1.00 91.25 404 LEU A C 1
ATOM 3023 O O . LEU A 1 404 ? 5.488 22.060 7.755 1.00 91.25 404 LEU A O 1
ATOM 3027 N N . PHE A 1 405 ? 4.813 23.648 6.315 1.00 91.25 405 PHE A N 1
ATOM 3028 C CA . PHE A 1 405 ? 5.998 24.504 6.416 1.00 91.25 405 PHE A CA 1
ATOM 3029 C C . PHE A 1 405 ? 5.608 25.960 6.734 1.00 91.25 405 PHE A C 1
ATOM 3031 O O . PHE A 1 405 ? 5.853 26.869 5.931 1.00 91.25 405 PHE A O 1
ATOM 3038 N N . PRO A 1 406 ? 4.991 26.226 7.902 1.00 81.12 406 PRO A N 1
ATOM 3039 C CA . PRO A 1 406 ? 4.486 27.558 8.239 1.00 81.12 406 PRO A CA 1
ATOM 3040 C C . PRO A 1 406 ? 5.598 28.618 8.304 1.00 81.12 406 PRO A C 1
ATOM 3042 O O . PRO A 1 406 ? 5.367 29.771 7.948 1.00 81.12 406 PRO A O 1
ATOM 3045 N N . SER A 1 407 ? 6.819 28.232 8.687 1.00 75.00 407 SER A N 1
ATOM 3046 C CA . SER A 1 407 ? 7.989 29.117 8.788 1.00 75.00 407 SER A CA 1
ATOM 3047 C C . SER A 1 407 ? 8.673 29.441 7.453 1.00 75.00 407 SER A C 1
ATOM 3049 O O . SER A 1 407 ? 9.470 30.372 7.403 1.00 75.00 407 SER A O 1
ATOM 3051 N N . GLU A 1 408 ? 8.381 28.707 6.374 1.00 69.44 408 GLU A N 1
ATOM 3052 C CA . GLU A 1 408 ? 9.008 28.900 5.053 1.00 69.44 408 GLU A CA 1
ATOM 3053 C C . GLU A 1 408 ? 8.160 29.784 4.116 1.00 69.44 408 GLU A C 1
ATOM 3055 O O . GLU A 1 408 ? 8.580 30.111 3.007 1.00 69.44 408 GLU A O 1
ATOM 3060 N N . THR A 1 409 ? 6.960 30.185 4.552 1.00 54.16 409 THR A N 1
ATOM 3061 C CA . THR A 1 409 ? 5.983 30.941 3.743 1.00 54.16 409 THR A CA 1
ATOM 3062 C C . THR A 1 409 ? 5.806 32.404 4.172 1.00 54.16 409 THR A C 1
ATOM 3064 O O . THR A 1 409 ? 4.906 33.078 3.664 1.00 54.16 409 THR A O 1
ATOM 3067 N N . SER A 1 410 ? 6.656 32.893 5.085 1.00 42.75 410 SER A N 1
ATOM 3068 C CA . SER A 1 410 ? 6.655 34.270 5.610 1.00 42.75 410 SER A CA 1
ATOM 3069 C C . SER A 1 410 ? 7.520 35.240 4.817 1.00 42.75 410 SER A C 1
ATOM 3071 O O . SER A 1 410 ? 8.694 34.878 4.569 1.00 42.75 410 SER A O 1
#

Sequence (410 aa):
MNLRLGLILLLLLLVAVVVMPAQAQEDVCPAEILERALVELGTNCANLGRNNACYGFNDVQADFVGAVPSGFFSQPSDRADLNVLQSIRTAPLDKAEGTWGIATLNVQANLPGALPGQNVVFMLLGAVEIEDAVPPEDALILPDDPLEVMTADVAQLRSEPDPKAPIASTVLAGTPLWADGVSADSQWLRVFFMAGREATAWVHVASLDSPPALTDLPVITPESRTPMQAFHFQTGLGGVQCDEAPSLLLVQGPENIAVNITANGADIEIGSFIVLRTLGDDTMQIIVLSGGAKLNPHSTRPIYAPPGFTSLCPLNSILRGNCSWTTPRVMFKTEQVLLLIINRIFQRAANLFHYIVHVPEVVCASGIGGVVCELEFPEPDLALSRAREQCGAGQLSPDICRVLFPSETS

Radius of gyration: 26.57 Å; Cα contacts (8 Å, |Δi|>4): 937; chains: 1; bounding box: 70×64×106 Å

pLDDT: mean 88.12, std 13.36, range [35.84, 98.75]

Secondary structure (DSSP, 8-state):
-HHHHHHHHHHHHTT---------------HHHHHHHHHHHHHHTTTPPTTEEE--SSSEEEEESS---TTTT-STT-EEEGGGEEEEEEPPPBTTTTB--EEEEEE-TT--TTSTT--EEEEEESSEEEEE-S-TTT-----SS-EEEEBSS-EEEESSSSTTS-EEEEE-TT-EEEEEEE-TTSSEEEEEEESSSEEEEEEEGGGBSS---GGGSPB--TT---TTSEEEEEE-TT--S-TTS--EEEEEPPTT--EEEEETTEEEEESSEEEEEEETTTEEEEEEEES-EEESTTSSSPEEE-TTEEEEEEGGG-BTBB--PPPPEEPPHHHHHHHHHHHHHHHHHGGGSSS--PPPEEEEEEETTEEEEEEE-SSHHHHHHHHHHHHHTT-S-HHHHHHH-GGG--